Protein AF-A0A135V8J3-F1 (afdb_monomer_lite)

Radius of gyration: 23.15 Å; chains: 1; bounding box: 54×55×62 Å

Foldseek 3Di:
DDDDPPPPWWKWFWKWAADPPDQAIDTDTDIDTQDDADPQKFKWFFDFFDDDPCNVVCNGHVVVAAHALPTEGATFKTWTFTCGYDPNDDPHDGRFIWIFHQWDADPPDGAIDGGNRYQGDDPRSVCCCNPDRVYYDRMRMDMDGPLRTATFPCCQDCNDVVVNHQNDDRHRVNCLVLLQLLLLLCVQQVAAAVFAEAEPPCQDSNNVSNVVNCCLVRCVVPVDPDDDDDDDDQPQDLVVLLVVLCVVVVAAGQEYEDADELVCQSGSVVSSNLLRHAEAHEYEYQHDNPHDDDDDPCSDPPPVRGDYVDHPHDNSVRRDSVSSNVSSVRPSDHVCVVLCVVPVDQVCCVRPPQFPDWDWDDDDFQIWIWGQGVVRDIDIWGFNDDDPVNSDTDID

pLDDT: mean 72.47, std 18.84, range [30.3, 98.38]

Secondary structure (DSSP, 8-state):
-PPPGGGTTEEEEEEEEEPTTSS-EEEEEEEEEPPPP-TTEEEEEEEEEPPPTTHHHHTT-GGGS----SSB-----EEEEEEEE-TT--S--TT-EEEE--EEE-SSSS-EEETTT---SSHHHHHHHHTTT---SSBSEEEEEGGGEEEP-HHHHHS-GGGT-----TTGGGGGHHHHHHHHHHHHHTPPTT--EEEES-SSHHHHHHHHHHHHHHHHHHT-S----------S-HHHHHHHHHHHHTS-EEEEEE---GGGGG-THHHHHHTTEEEEEEEEE-S---S-----THHHH-TTS---S----EETTS--HHHHHHHHHH--S-HHHHHHHH--TT-GGGTSTTEEEEEEESSSTT-EEEEEETTS-EEEEEEEEEETTTTEEEE-

InterPro domains:
  IPR011032 GroES-like superfamily [SSF50129] (27-155)
  IPR013154 Alcohol dehydrogenase-like, N-terminal [PF08240] (39-150)
  IPR023393 START-like domain superfamily [G3DSA:3.30.530.20] (323-394)

Sequence (396 aa):
MAFSPSRQNSNRVIFLQRAEGTENLRAKLQTRPIPKATPGSVIVRVLAASVRANTSRISRNPHRGHALPLPFGPGHTAICRVSGISSDVTSLKVDQLIFIDPYIQARDGDGFYISAVMEGSTPESLKLSRGDWRDGTYADYAKLPIENCHILYEHRLLGDEKHGGLGYTIEELTHLFSMLAPFGGLSDIDSKPGGILLIAPATGRSGSAVLLAAIIVFCHSLRLSTHKSRLFSITGDIAKDAETIRNASRGLADAFWDMSPATAGSSTHFKSCLDALKIGARVSLVGGALAEVNFSYLDIISPKHNLISNLTAVRSGIMAQDKTKEVVRVIDAPISDVWAIIAAFGSEKLWFPNVIQSSLEGFGIGSIRTLTFNNGHVVHERLEIADPETHTPSPT

Organism: NCBI:txid1209931

Structure (mmCIF, N/CA/C/O backbone):
data_AF-A0A135V8J3-F1
#
_entry.id   AF-A0A135V8J3-F1
#
loop_
_atom_site.group_PDB
_atom_site.id
_atom_site.type_symbol
_atom_site.label_atom_id
_atom_site.label_alt_id
_atom_site.label_comp_id
_atom_site.label_asym_id
_atom_site.label_entity_id
_atom_site.label_seq_id
_atom_site.pdbx_PDB_ins_code
_atom_site.Cartn_x
_atom_site.Cartn_y
_atom_site.Cartn_z
_atom_site.occupancy
_atom_site.B_iso_or_equiv
_atom_site.auth_seq_id
_atom_site.auth_comp_id
_atom_site.auth_asym_id
_atom_site.auth_atom_id
_atom_site.pdbx_PDB_model_num
ATOM 1 N N . MET A 1 1 ? -25.888 -24.011 19.128 1.00 37.03 1 MET A N 1
ATOM 2 C CA . MET A 1 1 ? -25.215 -23.633 20.391 1.00 37.03 1 MET A CA 1
ATOM 3 C C . MET A 1 1 ? -25.398 -22.141 20.590 1.00 37.03 1 MET A C 1
ATOM 5 O O . MET A 1 1 ? -25.031 -21.381 19.705 1.00 37.03 1 MET A O 1
ATOM 9 N N . ALA A 1 2 ? -26.043 -21.740 21.683 1.00 30.30 2 ALA A N 1
ATOM 10 C CA . ALA A 1 2 ? -26.318 -20.341 21.992 1.00 30.30 2 ALA A CA 1
ATOM 11 C C . ALA A 1 2 ? -25.019 -19.593 22.347 1.00 30.30 2 ALA A C 1
ATOM 13 O O . ALA A 1 2 ? -24.204 -20.094 23.123 1.00 30.30 2 ALA A O 1
ATOM 14 N N . PHE A 1 3 ? -24.829 -18.405 21.768 1.00 32.84 3 PHE A N 1
ATOM 15 C CA . PHE A 1 3 ? -23.739 -17.493 22.111 1.00 32.84 3 PHE A CA 1
ATOM 16 C C . PHE A 1 3 ? -23.900 -17.019 23.564 1.00 32.84 3 PHE A C 1
ATOM 18 O O . PHE A 1 3 ? -24.920 -16.441 23.929 1.00 32.84 3 PHE A O 1
ATOM 25 N N . SER A 1 4 ? -22.887 -17.274 24.396 1.00 33.34 4 SER A N 1
ATOM 26 C CA . SER A 1 4 ? -22.831 -16.790 25.779 1.00 33.34 4 SER A CA 1
ATOM 27 C C . SER A 1 4 ? -22.649 -15.256 25.811 1.00 33.34 4 SER A C 1
ATOM 29 O O . SER A 1 4 ? -21.749 -14.761 25.124 1.00 33.34 4 SER A O 1
ATOM 31 N N . PRO A 1 5 ? -23.430 -14.483 26.597 1.00 35.66 5 PRO A N 1
ATOM 32 C CA . PRO A 1 5 ? -23.463 -13.013 26.516 1.00 35.66 5 PRO A CA 1
ATOM 33 C C . PRO A 1 5 ? -22.263 -12.281 27.147 1.00 35.66 5 PRO A C 1
ATOM 35 O O . PRO A 1 5 ? -22.227 -11.055 27.156 1.00 35.66 5 PRO A O 1
ATOM 38 N N . SER A 1 6 ? -21.264 -12.980 27.695 1.00 42.41 6 SER A N 1
ATOM 39 C CA . SER A 1 6 ? -20.231 -12.363 28.549 1.00 42.41 6 SER A CA 1
ATOM 40 C C . SER A 1 6 ? -18.960 -11.868 27.834 1.00 42.41 6 SER A C 1
ATOM 42 O O . SER A 1 6 ? -18.054 -11.365 28.496 1.00 42.41 6 SER A O 1
ATOM 44 N N . ARG A 1 7 ? -18.865 -11.959 26.496 1.00 46.69 7 ARG A N 1
ATOM 45 C CA . ARG A 1 7 ? -17.679 -11.515 25.715 1.00 46.69 7 ARG A CA 1
ATOM 46 C C . ARG A 1 7 ? -17.771 -10.109 25.098 1.00 46.69 7 ARG A C 1
ATOM 48 O O . ARG A 1 7 ? -16.835 -9.690 24.427 1.00 46.69 7 ARG A O 1
ATOM 55 N N . GLN A 1 8 ? -18.863 -9.370 25.291 1.00 56.34 8 GLN A N 1
ATOM 56 C CA . GLN A 1 8 ? -19.210 -8.247 24.401 1.00 56.34 8 GLN A CA 1
ATOM 57 C C . GLN A 1 8 ? -18.336 -6.974 24.477 1.00 56.34 8 GLN A C 1
ATOM 59 O O . GLN A 1 8 ? -18.486 -6.134 23.601 1.00 56.34 8 GLN A O 1
ATOM 64 N N . ASN A 1 9 ? -17.403 -6.824 25.431 1.00 70.44 9 ASN A N 1
ATOM 65 C CA . ASN A 1 9 ? -16.646 -5.564 25.610 1.00 70.44 9 ASN A CA 1
ATOM 66 C C . ASN A 1 9 ? -15.111 -5.688 25.629 1.00 70.44 9 ASN A C 1
ATOM 68 O O . ASN A 1 9 ? -14.422 -4.707 25.922 1.00 70.44 9 ASN A O 1
ATOM 72 N N . SER A 1 10 ? -14.551 -6.859 25.328 1.00 89.69 10 SER A N 1
ATOM 73 C CA . SER A 1 10 ? -13.099 -7.073 25.341 1.00 89.69 10 SER A CA 1
ATOM 74 C C . SER A 1 10 ? -12.518 -7.117 23.929 1.00 89.69 10 SER A C 1
ATOM 76 O O . SER A 1 10 ? -12.986 -7.884 23.095 1.00 89.69 10 SER A O 1
ATOM 78 N N . ASN A 1 11 ? -11.459 -6.350 23.696 1.00 95.12 11 ASN A N 1
ATOM 79 C CA . ASN A 1 11 ? -10.669 -6.317 22.473 1.00 95.12 11 ASN A CA 1
ATOM 80 C C . ASN A 1 11 ? -9.272 -6.878 22.759 1.00 95.12 11 ASN A C 1
ATOM 82 O O . ASN A 1 11 ? -8.529 -6.297 23.559 1.00 95.12 11 ASN A O 1
ATOM 86 N N . ARG A 1 12 ? -8.897 -7.999 22.138 1.00 97.06 12 ARG A N 1
ATOM 87 C CA . ARG A 1 12 ? -7.522 -8.500 22.226 1.00 97.06 12 ARG A CA 1
ATOM 88 C C . ARG A 1 12 ? -6.668 -7.756 21.213 1.00 97.06 12 ARG A C 1
ATOM 90 O O . ARG A 1 12 ? -7.036 -7.667 20.050 1.00 97.06 12 ARG A O 1
ATOM 97 N N . VAL A 1 13 ? -5.532 -7.232 21.654 1.00 95.62 13 VAL A N 1
ATOM 98 C CA . VAL A 1 13 ? -4.651 -6.376 20.855 1.00 95.62 13 VAL A CA 1
ATOM 99 C C . VAL A 1 13 ? -3.214 -6.831 21.054 1.00 95.62 13 VAL A C 1
ATOM 101 O O . VAL A 1 13 ? -2.781 -7.050 22.188 1.00 95.62 13 VAL A O 1
ATOM 104 N N . ILE A 1 14 ? -2.452 -6.966 19.971 1.00 94.12 14 ILE A N 1
ATOM 105 C CA . ILE A 1 14 ? -0.994 -7.024 20.078 1.00 94.12 14 ILE A CA 1
ATOM 106 C C . ILE A 1 14 ? -0.517 -5.623 20.432 1.00 94.12 14 ILE A C 1
ATOM 108 O O . ILE A 1 14 ? -0.902 -4.662 19.789 1.00 94.12 14 ILE A O 1
ATOM 112 N N . PHE A 1 15 ? 0.326 -5.485 21.443 1.00 93.00 15 PHE A N 1
ATOM 113 C CA . PHE A 1 15 ? 0.846 -4.198 21.879 1.00 93.00 15 PHE A CA 1
ATOM 114 C C . PHE A 1 15 ? 2.367 -4.212 21.818 1.00 93.00 15 PHE A C 1
ATOM 116 O O . PHE A 1 15 ? 3.008 -5.097 22.395 1.00 93.00 15 PHE A O 1
ATOM 123 N N . LEU A 1 16 ? 2.938 -3.257 21.084 1.00 90.31 16 LEU A N 1
ATOM 124 C CA . LEU A 1 16 ? 4.371 -3.113 20.876 1.00 90.31 16 LEU A CA 1
ATOM 125 C C . LEU A 1 16 ? 4.902 -1.961 21.731 1.00 90.31 16 LEU A C 1
ATOM 127 O O . LEU A 1 16 ? 4.438 -0.825 21.640 1.00 90.31 16 LEU A O 1
ATOM 131 N N 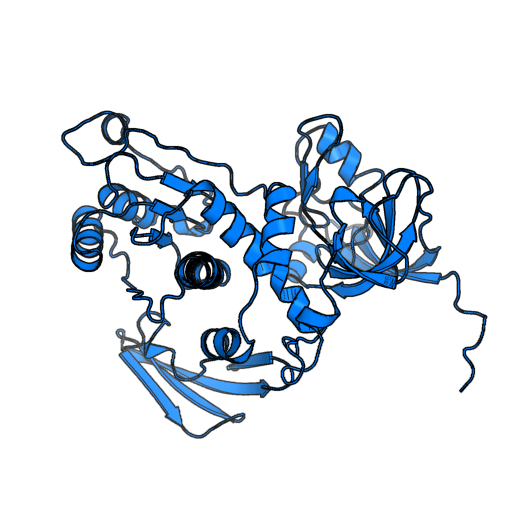. GLN A 1 17 ? 5.900 -2.261 22.556 1.00 90.19 17 GLN A N 1
ATOM 132 C CA . GLN A 1 17 ? 6.518 -1.313 23.482 1.00 90.19 17 GLN A CA 1
ATOM 133 C C . GLN A 1 17 ? 8.014 -1.602 23.636 1.00 90.19 17 GLN A C 1
ATOM 135 O O . GLN A 1 17 ? 8.474 -2.687 23.277 1.00 90.19 17 GLN A O 1
ATOM 140 N N . ARG A 1 18 ? 8.774 -0.660 24.208 1.00 87.81 18 ARG A N 1
ATOM 141 C CA . ARG A 1 18 ? 10.165 -0.923 24.608 1.00 87.81 18 ARG A CA 1
ATOM 142 C C . ARG A 1 18 ? 10.196 -1.971 25.724 1.00 87.81 18 ARG A C 1
ATOM 144 O O . ARG A 1 18 ? 9.363 -1.947 26.633 1.00 87.81 18 ARG A O 1
ATOM 151 N N . ALA A 1 19 ? 11.126 -2.913 25.630 1.00 83.81 19 ALA A N 1
ATOM 152 C CA . ALA A 1 19 ? 11.410 -3.844 26.706 1.00 83.81 19 ALA A CA 1
ATOM 153 C C . ALA A 1 19 ? 12.164 -3.109 27.820 1.00 83.81 19 ALA A C 1
ATOM 155 O O . ALA A 1 19 ? 13.099 -2.355 27.562 1.00 83.81 19 ALA A O 1
ATOM 156 N N . GLU A 1 20 ? 11.717 -3.317 29.054 1.00 81.31 20 GLU A N 1
ATOM 157 C CA . GLU A 1 20 ? 12.214 -2.628 30.242 1.00 81.31 20 GLU A CA 1
ATOM 158 C C . GLU A 1 20 ? 13.733 -2.789 30.388 1.00 81.31 20 GLU A C 1
ATOM 160 O O . GLU A 1 20 ? 14.258 -3.893 30.255 1.00 81.31 20 GLU A O 1
ATOM 165 N N . GLY A 1 21 ? 14.438 -1.671 30.587 1.00 78.31 21 GLY A N 1
ATOM 166 C CA . GLY A 1 21 ? 15.900 -1.651 30.693 1.00 78.31 21 GLY A CA 1
ATOM 167 C C . GLY A 1 21 ? 16.666 -1.931 29.392 1.00 78.31 21 GLY A C 1
ATOM 168 O O . GLY A 1 21 ? 17.872 -2.149 29.453 1.00 78.31 21 GLY A O 1
ATOM 169 N N . THR A 1 22 ? 16.013 -1.941 28.220 1.00 78.38 22 THR A N 1
ATOM 170 C CA . THR A 1 22 ? 16.676 -2.202 26.927 1.00 78.38 22 THR A CA 1
ATOM 171 C C . THR A 1 22 ? 16.176 -1.283 25.808 1.00 78.38 22 THR A C 1
ATOM 173 O O . THR A 1 22 ? 15.114 -0.666 25.902 1.00 78.38 22 THR A O 1
ATOM 176 N N . GLU A 1 23 ? 16.907 -1.240 24.693 1.00 75.06 23 GLU A N 1
ATOM 177 C CA . GLU A 1 23 ? 16.456 -0.576 23.461 1.00 75.06 23 GLU A CA 1
ATOM 178 C C . GLU A 1 23 ? 15.553 -1.462 22.586 1.00 75.06 23 GLU A C 1
ATOM 180 O O . GLU A 1 23 ? 14.940 -0.982 21.633 1.00 75.06 23 GLU A O 1
ATOM 185 N N . ASN A 1 24 ? 15.433 -2.751 22.912 1.00 79.50 24 ASN A N 1
ATOM 186 C CA . ASN A 1 24 ? 14.675 -3.711 22.116 1.00 79.50 24 ASN A CA 1
ATOM 187 C C . ASN A 1 24 ? 13.165 -3.490 22.252 1.00 79.50 24 ASN A C 1
ATOM 189 O O . ASN A 1 24 ? 12.667 -3.052 23.291 1.00 79.50 24 ASN A O 1
ATOM 193 N N . LEU A 1 25 ? 12.408 -3.849 21.212 1.00 84.00 25 LEU A N 1
ATOM 194 C CA . LEU A 1 25 ? 10.947 -3.845 21.272 1.00 84.00 25 LEU A CA 1
ATOM 195 C C . LEU A 1 25 ? 10.417 -5.222 21.683 1.00 84.00 25 LEU A C 1
ATOM 197 O O . LEU A 1 25 ? 11.003 -6.261 21.378 1.00 84.00 25 LEU A O 1
ATOM 201 N N . ARG A 1 26 ? 9.276 -5.229 22.372 1.00 85.62 26 ARG A N 1
ATOM 202 C CA . ARG A 1 26 ? 8.555 -6.435 22.784 1.00 85.62 26 ARG A CA 1
ATOM 203 C C . ARG A 1 26 ? 7.087 -6.314 22.408 1.00 85.62 26 ARG A C 1
ATOM 205 O O . ARG A 1 26 ? 6.422 -5.359 22.806 1.00 85.62 26 ARG A O 1
ATOM 212 N N . ALA A 1 27 ? 6.588 -7.316 21.689 1.00 87.94 27 ALA A N 1
ATOM 213 C CA . ALA A 1 27 ? 5.165 -7.499 21.437 1.00 87.94 27 ALA A CA 1
ATOM 214 C C . ALA A 1 27 ? 4.534 -8.327 22.568 1.00 87.94 27 ALA A C 1
ATOM 216 O O . ALA A 1 27 ? 5.101 -9.336 22.996 1.00 87.94 27 ALA A O 1
ATOM 217 N N . LYS A 1 28 ? 3.367 -7.909 23.060 1.00 91.56 28 LYS A N 1
ATOM 218 C CA . LYS A 1 28 ? 2.559 -8.657 24.035 1.00 91.56 28 LYS A CA 1
ATOM 219 C C . LYS A 1 28 ? 1.100 -8.660 23.606 1.00 91.56 28 LYS A C 1
ATOM 221 O O . LYS A 1 28 ? 0.601 -7.631 23.172 1.00 91.56 28 LYS A O 1
ATOM 226 N N . LEU A 1 29 ? 0.408 -9.778 23.791 1.00 94.94 29 LEU A N 1
ATOM 227 C CA . LEU A 1 29 ? -1.049 -9.796 23.713 1.00 94.94 29 LEU A CA 1
ATOM 228 C C . LEU A 1 29 ? -1.622 -9.113 24.963 1.00 94.94 29 LEU A C 1
ATOM 230 O O . LEU A 1 29 ? -1.236 -9.449 26.083 1.00 94.94 29 LEU A O 1
ATOM 234 N N . GLN A 1 30 ? -2.529 -8.162 24.774 1.00 95.31 30 GLN A N 1
ATOM 235 C CA . GLN A 1 30 ? -3.248 -7.470 25.839 1.00 95.31 30 GLN A CA 1
ATOM 236 C C . GLN A 1 30 ? -4.750 -7.532 25.584 1.00 95.31 30 GLN A C 1
ATOM 238 O O . GLN A 1 30 ? -5.188 -7.584 24.439 1.00 95.31 30 GLN A O 1
ATOM 243 N N . THR A 1 31 ? -5.541 -7.487 26.654 1.00 96.12 31 THR A N 1
ATOM 244 C CA . THR A 1 31 ? -6.991 -7.287 26.558 1.00 96.12 31 THR A CA 1
ATOM 245 C C . THR A 1 31 ? -7.305 -5.854 26.961 1.00 96.12 31 THR A C 1
ATOM 247 O O . THR A 1 31 ? -6.950 -5.428 28.058 1.00 96.12 31 THR A O 1
ATOM 250 N N . ARG A 1 32 ? -7.939 -5.101 26.064 1.00 93.50 32 ARG A N 1
ATOM 251 C CA . ARG A 1 32 ? -8.321 -3.695 26.245 1.00 93.50 32 ARG A CA 1
ATOM 252 C C . ARG A 1 32 ? -9.825 -3.538 25.979 1.00 93.50 32 ARG A C 1
ATOM 254 O O . ARG A 1 32 ? -10.422 -4.430 25.382 1.00 93.50 32 ARG A O 1
ATOM 261 N N . PRO A 1 33 ? -10.468 -2.440 26.401 1.00 95.25 33 PRO A N 1
ATOM 262 C CA . PRO A 1 33 ? -11.831 -2.144 25.970 1.00 95.25 33 PRO A CA 1
ATOM 263 C C . PRO A 1 33 ? -11.918 -1.993 24.444 1.00 95.25 33 PRO A C 1
ATOM 265 O O . PRO A 1 33 ? -10.970 -1.518 23.813 1.00 95.25 33 PRO A O 1
ATOM 268 N N . ILE A 1 34 ? -13.058 -2.360 23.854 1.00 95.69 34 ILE A N 1
ATOM 269 C CA . ILE A 1 34 ? -13.345 -2.031 22.450 1.00 95.69 34 ILE A CA 1
ATOM 270 C C . ILE A 1 34 ? -13.335 -0.496 22.298 1.00 95.69 34 ILE A C 1
ATOM 272 O O . ILE A 1 34 ? -13.967 0.194 23.108 1.00 95.69 34 ILE A O 1
ATOM 276 N N . PRO A 1 35 ? -12.614 0.068 21.309 1.00 94.50 35 PRO A N 1
ATOM 277 C CA . PRO A 1 35 ? -12.610 1.509 21.086 1.00 94.50 35 PRO A CA 1
ATOM 278 C C . PRO A 1 35 ? -14.013 2.030 20.756 1.00 94.50 35 PRO A C 1
ATOM 280 O O . PRO A 1 35 ? -14.837 1.314 20.193 1.00 94.50 35 PRO A O 1
ATOM 283 N N . LYS A 1 36 ? -14.286 3.297 21.076 1.00 93.44 36 LYS A N 1
ATOM 284 C CA . LYS A 1 36 ? -15.555 3.953 20.734 1.00 93.44 36 LYS A CA 1
ATOM 285 C C . LYS A 1 36 ? -15.399 4.788 19.470 1.00 93.44 36 LYS A C 1
ATOM 287 O O . LYS A 1 36 ? -14.370 5.441 19.298 1.00 93.44 36 LYS A O 1
ATOM 292 N N . ALA A 1 37 ? -16.428 4.786 18.625 1.00 94.31 37 ALA A N 1
ATOM 293 C CA . ALA A 1 37 ? -16.489 5.693 17.490 1.00 94.31 37 ALA A CA 1
ATOM 294 C C . ALA A 1 37 ? -16.607 7.139 17.995 1.00 94.31 37 ALA A C 1
ATOM 296 O O . ALA A 1 37 ? -17.476 7.465 18.803 1.00 94.31 37 ALA A O 1
ATOM 297 N N . THR A 1 38 ? -15.718 7.993 17.512 1.00 95.06 38 THR A N 1
ATOM 298 C CA . THR A 1 38 ? -15.766 9.456 17.604 1.00 95.06 38 THR A CA 1
ATOM 299 C C . THR A 1 38 ? -16.073 10.042 16.222 1.00 95.06 38 THR A C 1
ATOM 301 O O . THR A 1 38 ? -15.919 9.314 15.239 1.00 95.06 38 THR A O 1
ATOM 304 N N . PRO A 1 39 ? -16.468 11.325 16.104 1.00 96.00 39 PRO A N 1
ATOM 305 C CA . PRO A 1 39 ? -16.691 11.951 14.803 1.00 96.00 39 PRO A CA 1
ATOM 306 C C . PRO A 1 39 ? -15.547 11.705 13.810 1.00 96.00 39 PRO A C 1
ATOM 308 O O . PRO A 1 39 ? -14.366 11.763 14.167 1.00 96.00 39 PRO A O 1
ATOM 311 N N . GLY A 1 40 ? -15.908 11.373 12.574 1.00 94.12 40 GLY A N 1
ATOM 312 C CA . GLY A 1 40 ? -14.999 10.989 11.501 1.00 94.12 40 GLY A CA 1
ATOM 313 C C . GLY A 1 40 ? -14.266 9.662 11.719 1.00 94.12 40 GLY A C 1
ATOM 314 O O . GLY A 1 40 ? -13.222 9.451 11.105 1.00 94.12 40 GLY A O 1
ATOM 315 N N . SER A 1 41 ? -14.749 8.774 12.588 1.00 96.06 41 SER A N 1
ATOM 316 C CA . SER A 1 41 ? -14.141 7.456 12.797 1.00 96.06 41 SER A CA 1
ATOM 317 C C . SER A 1 41 ? -15.160 6.330 12.703 1.00 96.06 41 SER A C 1
ATOM 319 O O . SER A 1 41 ? -16.353 6.504 12.951 1.00 96.06 41 SER A O 1
ATOM 321 N N . VAL A 1 42 ? -14.657 5.140 12.406 1.00 97.19 42 VAL A N 1
ATOM 322 C CA . VAL A 1 42 ? -15.415 3.896 12.491 1.00 97.19 42 VAL A CA 1
ATOM 323 C C . VAL A 1 42 ? -14.693 2.896 13.374 1.00 97.19 42 VAL A C 1
ATOM 325 O O . VAL A 1 42 ? -13.465 2.891 13.478 1.00 97.19 42 VAL A O 1
ATOM 328 N N . ILE A 1 43 ? -15.479 2.029 14.002 1.00 97.88 43 ILE A N 1
ATOM 329 C CA . ILE A 1 43 ? -14.992 0.832 14.673 1.00 97.88 43 ILE A CA 1
ATOM 330 C C . ILE A 1 43 ? -15.188 -0.335 13.733 1.00 97.88 43 ILE A C 1
ATOM 332 O O . ILE A 1 43 ? -16.286 -0.554 13.220 1.00 97.88 43 ILE A O 1
ATOM 336 N N . VAL A 1 44 ? -14.130 -1.103 13.532 1.00 97.94 44 VAL A N 1
ATOM 337 C CA . VAL A 1 44 ? -14.126 -2.238 12.616 1.00 97.94 44 VAL A CA 1
ATOM 338 C C . VAL A 1 44 ? -13.759 -3.498 13.377 1.00 97.94 44 VAL A C 1
ATOM 340 O O . VAL A 1 44 ? -12.926 -3.448 14.278 1.00 97.94 44 VAL A O 1
ATOM 343 N N . ARG A 1 45 ? -14.370 -4.622 13.012 1.00 98.38 45 ARG A N 1
ATOM 344 C CA . ARG A 1 45 ? -13.935 -5.959 13.407 1.00 98.38 45 ARG A CA 1
ATOM 345 C C . ARG A 1 45 ? -12.972 -6.476 12.351 1.00 98.38 45 ARG A C 1
ATOM 347 O O . ARG A 1 45 ? -13.348 -6.576 11.181 1.00 98.38 45 ARG A O 1
ATOM 354 N N . VAL A 1 46 ? -11.756 -6.803 12.762 1.00 98.06 46 VAL A N 1
ATOM 355 C CA . VAL A 1 46 ? -10.720 -7.306 11.856 1.00 98.06 46 VAL A CA 1
ATOM 356 C C . VAL A 1 46 ? -11.026 -8.764 11.521 1.00 98.06 46 VAL A C 1
ATOM 358 O O . VAL A 1 46 ? -11.258 -9.572 12.419 1.00 98.06 46 VAL A O 1
ATOM 361 N N . LEU A 1 47 ? -11.081 -9.091 10.228 1.00 96.50 47 LEU A N 1
ATOM 362 C CA . LEU A 1 47 ? -11.273 -10.464 9.757 1.00 96.50 47 LEU A CA 1
ATOM 363 C C . LEU A 1 47 ? -9.935 -11.106 9.399 1.00 96.50 47 LEU A C 1
ATOM 365 O O . LEU A 1 47 ? -9.633 -12.198 9.865 1.00 96.50 47 LEU A O 1
ATOM 369 N N . ALA A 1 48 ? -9.126 -10.393 8.615 1.00 91.69 48 ALA A N 1
ATOM 370 C CA . ALA A 1 48 ? -7.789 -10.813 8.222 1.00 91.69 48 ALA A CA 1
ATOM 371 C C . ALA A 1 48 ? -6.868 -9.593 8.138 1.00 91.69 48 ALA A C 1
ATOM 373 O O . ALA A 1 48 ? -7.249 -8.551 7.604 1.00 91.69 48 ALA A O 1
ATOM 374 N N . ALA A 1 49 ? -5.647 -9.714 8.657 1.00 90.00 49 ALA A N 1
ATOM 375 C CA . ALA A 1 49 ? -4.640 -8.658 8.622 1.00 90.00 49 ALA A CA 1
ATOM 376 C C . ALA A 1 49 ? -3.357 -9.172 7.967 1.00 90.00 49 ALA A C 1
ATOM 378 O O . ALA A 1 49 ? -2.880 -10.264 8.273 1.00 90.00 49 ALA A O 1
ATOM 379 N N . SER A 1 50 ? -2.775 -8.365 7.081 1.00 78.81 50 SER A N 1
ATOM 380 C CA . SER A 1 50 ? -1.516 -8.708 6.418 1.00 78.81 50 SER A CA 1
ATOM 381 C C . SER A 1 50 ? -0.322 -8.503 7.348 1.00 78.81 50 SER A C 1
ATOM 383 O O . SER A 1 50 ? -0.159 -7.428 7.930 1.00 78.81 50 SER A O 1
ATOM 385 N N . VAL A 1 51 ? 0.578 -9.491 7.404 1.00 78.31 51 VAL A N 1
ATOM 386 C CA . VAL A 1 51 ? 1.869 -9.374 8.096 1.00 78.31 51 VAL A CA 1
ATOM 387 C C . VAL A 1 51 ? 2.978 -9.111 7.084 1.00 78.31 51 VAL A C 1
ATOM 389 O O . VAL A 1 51 ? 3.174 -9.868 6.135 1.00 78.31 51 VAL A O 1
ATOM 392 N N . ARG A 1 52 ? 3.738 -8.025 7.270 1.00 69.31 52 ARG A N 1
ATOM 393 C CA . ARG A 1 52 ? 4.859 -7.712 6.373 1.00 69.31 52 ARG A CA 1
ATOM 394 C C . ARG A 1 52 ? 6.025 -8.663 6.632 1.00 69.31 52 ARG A C 1
ATOM 396 O O . ARG A 1 52 ? 6.387 -8.921 7.778 1.00 69.31 52 ARG A O 1
ATOM 403 N N . ALA A 1 53 ? 6.699 -9.088 5.565 1.00 64.62 53 ALA A N 1
ATOM 404 C CA . ALA A 1 53 ? 7.870 -9.966 5.654 1.00 64.62 53 ALA A CA 1
ATOM 405 C C . ALA A 1 53 ? 8.991 -9.392 6.550 1.00 64.62 53 ALA A C 1
ATOM 407 O O . ALA A 1 53 ? 9.709 -10.132 7.219 1.00 64.62 53 ALA A O 1
ATOM 408 N N . ASN A 1 54 ? 9.124 -8.062 6.615 1.00 63.00 54 ASN A N 1
ATOM 409 C CA . ASN A 1 54 ? 10.113 -7.386 7.455 1.00 63.00 54 ASN A CA 1
ATOM 410 C C . ASN A 1 54 ? 9.620 -7.044 8.874 1.00 63.00 54 ASN A C 1
ATOM 412 O O . ASN A 1 54 ? 10.407 -6.498 9.650 1.00 63.00 54 ASN A O 1
ATOM 416 N N . THR A 1 55 ? 8.375 -7.377 9.249 1.00 68.31 55 THR A N 1
ATOM 417 C CA . THR A 1 55 ? 7.825 -7.085 10.585 1.00 68.31 55 THR A CA 1
ATOM 418 C C . THR A 1 55 ? 8.720 -7.653 11.685 1.00 68.31 55 THR A C 1
ATOM 420 O O . THR A 1 55 ? 9.030 -6.944 12.634 1.00 68.31 55 THR A O 1
ATOM 423 N N . SER A 1 56 ? 9.244 -8.873 11.529 1.00 67.50 56 SER A N 1
ATOM 424 C CA . SER A 1 56 ? 10.152 -9.480 12.516 1.00 67.50 56 SER A CA 1
ATOM 425 C C . SER A 1 56 ? 11.455 -8.695 12.713 1.00 67.50 56 SER A C 1
ATOM 427 O O . SER A 1 56 ? 11.957 -8.615 13.832 1.00 67.50 56 SER A O 1
ATOM 429 N N . ARG A 1 57 ? 12.001 -8.087 11.651 1.00 66.75 57 ARG A N 1
ATOM 430 C CA . ARG A 1 57 ? 13.223 -7.270 11.720 1.00 66.75 57 ARG A CA 1
ATOM 431 C C . ARG A 1 57 ? 12.957 -5.936 12.415 1.00 66.75 57 ARG A C 1
ATOM 433 O O . ARG A 1 57 ? 13.718 -5.566 13.304 1.00 66.75 57 ARG A O 1
ATOM 440 N N . ILE A 1 58 ? 11.863 -5.264 12.053 1.00 66.75 58 ILE A N 1
ATOM 441 C CA . ILE A 1 58 ? 11.467 -3.968 12.631 1.00 66.75 58 ILE A CA 1
ATOM 442 C C . ILE A 1 58 ? 11.088 -4.130 14.109 1.00 66.75 58 ILE A C 1
ATOM 444 O O . ILE A 1 58 ? 11.506 -3.344 14.952 1.00 66.75 58 ILE A O 1
ATOM 448 N N . SER A 1 59 ? 10.356 -5.192 14.453 1.00 65.44 59 SER A N 1
ATOM 449 C CA . SER A 1 59 ? 9.952 -5.475 15.834 1.00 65.44 59 SER A CA 1
ATOM 450 C C . SER A 1 59 ? 11.095 -5.949 16.735 1.00 65.44 59 SER A C 1
ATOM 452 O O . SER A 1 59 ? 10.895 -6.031 17.939 1.00 65.44 59 SER A O 1
ATOM 454 N N . ARG A 1 60 ? 12.275 -6.284 16.197 1.00 67.50 60 ARG A N 1
ATOM 455 C CA . ARG A 1 60 ? 13.448 -6.687 16.997 1.00 67.50 60 ARG A CA 1
ATOM 456 C C . ARG A 1 60 ? 14.482 -5.578 17.141 1.00 67.50 60 ARG A C 1
ATOM 458 O O . ARG A 1 60 ? 15.209 -5.580 18.124 1.00 67.50 60 ARG A O 1
ATOM 465 N N . ASN A 1 61 ? 14.559 -4.652 16.186 1.00 66.69 61 ASN A N 1
ATOM 466 C CA . ASN A 1 61 ? 15.495 -3.537 16.237 1.00 66.69 61 ASN A CA 1
ATOM 467 C C . ASN A 1 61 ? 14.820 -2.249 15.723 1.00 66.69 61 ASN A C 1
ATOM 469 O O . ASN A 1 61 ? 14.618 -2.123 14.510 1.00 66.69 61 ASN A O 1
ATOM 473 N N . PRO A 1 62 ? 14.512 -1.282 16.609 1.00 63.06 62 PRO A N 1
ATOM 474 C CA . PRO A 1 62 ? 13.830 -0.047 16.223 1.00 63.06 62 PRO A CA 1
ATOM 475 C C . PRO A 1 62 ? 14.653 0.839 15.275 1.00 63.06 62 PRO A C 1
ATOM 477 O O . PRO A 1 62 ? 14.074 1.655 14.568 1.00 63.06 62 PRO A O 1
ATOM 480 N N . HIS A 1 63 ? 15.977 0.658 15.196 1.00 67.88 63 HIS A N 1
ATOM 481 C CA . HIS A 1 63 ? 16.858 1.414 14.295 1.00 67.88 63 HIS A CA 1
ATOM 482 C C . HIS A 1 63 ? 16.912 0.848 12.870 1.00 67.88 63 HIS A C 1
ATOM 484 O O . HIS A 1 63 ? 17.522 1.449 11.991 1.00 67.88 63 HIS A O 1
ATOM 490 N N . ARG A 1 64 ? 16.304 -0.320 12.619 1.00 63.22 64 ARG A N 1
ATOM 491 C CA . ARG A 1 64 ? 16.268 -0.954 11.287 1.00 63.22 64 ARG A CA 1
ATOM 492 C C . ARG A 1 64 ? 14.985 -0.668 10.502 1.00 63.22 64 ARG A C 1
ATOM 494 O O . ARG A 1 64 ? 14.757 -1.289 9.465 1.00 63.22 64 ARG A O 1
ATOM 501 N N . GLY A 1 65 ? 14.148 0.240 10.994 1.00 69.94 65 GLY A N 1
ATOM 502 C CA . GLY A 1 65 ? 12.929 0.700 10.336 1.00 69.94 65 GLY A CA 1
ATOM 503 C C . GLY A 1 65 ? 12.736 2.205 10.509 1.00 69.94 65 GLY A C 1
ATOM 504 O O . GLY A 1 65 ? 13.600 2.894 11.045 1.00 69.94 65 GLY A O 1
ATOM 505 N N . HIS A 1 66 ? 11.594 2.714 10.055 1.00 78.62 66 HIS A N 1
ATOM 506 C CA . HIS A 1 66 ? 11.194 4.086 10.359 1.00 78.62 66 HIS A CA 1
ATOM 507 C C . HIS A 1 66 ? 10.836 4.228 11.843 1.00 78.62 66 HIS A C 1
ATOM 509 O O . HIS A 1 66 ? 10.491 3.243 12.501 1.00 78.62 66 HIS A O 1
ATOM 515 N N . ALA A 1 67 ? 10.877 5.460 12.354 1.00 86.25 67 ALA A N 1
ATOM 516 C CA . ALA A 1 67 ? 10.391 5.762 13.695 1.00 86.25 67 ALA A CA 1
ATOM 517 C C . ALA A 1 67 ? 8.917 5.340 13.848 1.00 86.25 67 ALA A C 1
ATOM 519 O O . ALA A 1 67 ? 8.130 5.451 12.906 1.00 86.25 67 ALA A O 1
ATOM 520 N N . LEU A 1 68 ? 8.555 4.837 15.029 1.00 88.75 68 LEU A N 1
ATOM 521 C CA . LEU A 1 68 ? 7.231 4.296 15.345 1.00 88.75 68 LEU A CA 1
ATOM 522 C C . LEU A 1 68 ? 6.658 4.992 16.587 1.00 88.75 68 LEU A C 1
ATOM 524 O O . LEU A 1 68 ? 7.433 5.298 17.499 1.00 88.75 68 LEU A O 1
ATOM 528 N N . PRO A 1 69 ? 5.323 5.143 16.690 1.00 91.94 69 PRO A N 1
ATOM 529 C CA . PRO A 1 69 ? 4.680 5.886 17.773 1.00 91.94 69 PRO A CA 1
ATOM 530 C C . PRO A 1 69 ? 4.553 5.034 19.050 1.00 91.94 69 PRO A C 1
ATOM 532 O O . PRO A 1 69 ? 3.462 4.768 19.549 1.00 91.94 69 PRO A O 1
ATOM 535 N N . LEU A 1 70 ? 5.679 4.543 19.570 1.00 90.81 70 LEU A N 1
ATOM 536 C CA . LEU A 1 70 ? 5.711 3.632 20.714 1.00 90.81 70 LEU A CA 1
ATOM 537 C C . LEU A 1 70 ? 5.207 4.307 22.010 1.00 90.81 70 LEU A C 1
ATOM 539 O O . LEU A 1 70 ? 5.579 5.447 22.288 1.00 90.81 70 LEU A O 1
ATOM 543 N N . PRO A 1 71 ? 4.467 3.583 22.871 1.00 92.25 71 PRO A N 1
ATOM 544 C CA . PRO A 1 71 ? 3.907 2.255 22.642 1.00 92.25 71 PRO A CA 1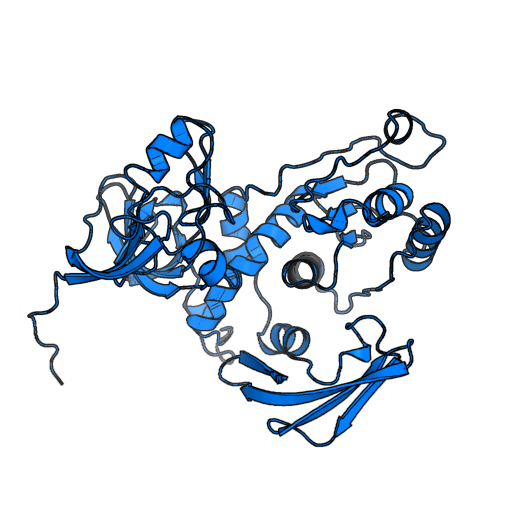
ATOM 545 C C . PRO A 1 71 ? 2.576 2.326 21.872 1.00 92.25 71 PRO A C 1
ATOM 547 O O . PRO A 1 71 ? 1.810 3.280 22.038 1.00 92.25 71 PRO A O 1
ATOM 550 N N . PHE A 1 72 ? 2.291 1.302 21.066 1.00 93.69 72 PHE A N 1
ATOM 551 C CA . PHE A 1 72 ? 1.091 1.254 20.223 1.00 93.69 72 PHE A CA 1
ATOM 552 C C . PHE A 1 72 ? 0.683 -0.173 19.838 1.00 93.69 72 PHE A C 1
ATOM 554 O O . PHE A 1 72 ? 1.483 -1.111 19.920 1.00 93.69 72 PHE A O 1
ATOM 561 N N . GLY A 1 73 ? -0.561 -0.337 19.392 1.00 93.38 73 GLY A N 1
ATOM 562 C CA . GL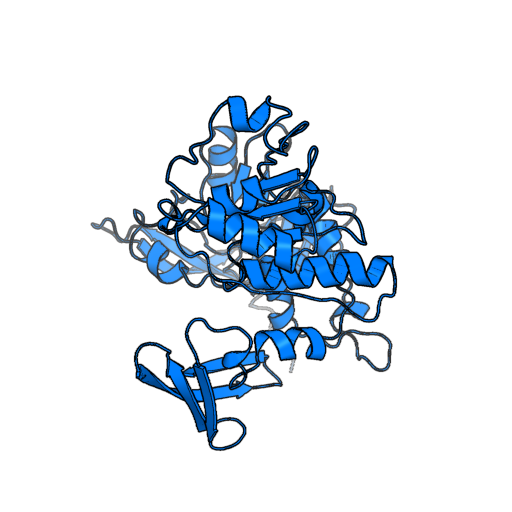Y A 1 73 ? -1.026 -1.534 18.701 1.00 93.38 73 GLY A CA 1
ATOM 563 C C . GLY A 1 73 ? -0.523 -1.551 17.255 1.00 93.38 73 GLY A C 1
ATOM 564 O O . GLY A 1 73 ? -0.896 -0.662 16.497 1.00 93.38 73 GLY A O 1
ATOM 565 N N . PRO A 1 74 ? 0.319 -2.510 16.828 1.00 91.69 74 PRO A N 1
ATOM 566 C CA . PRO A 1 74 ? 0.741 -2.606 15.442 1.00 91.69 74 PRO A CA 1
ATOM 567 C C . PRO A 1 74 ? -0.393 -3.121 14.548 1.00 91.69 74 PRO A C 1
ATOM 569 O O . PRO A 1 74 ? -1.485 -3.446 15.004 1.00 91.69 74 PRO A O 1
ATOM 572 N N . GLY A 1 75 ? -0.111 -3.204 13.253 1.00 88.62 75 GLY A N 1
ATOM 573 C CA . GLY A 1 75 ? -1.053 -3.639 12.229 1.00 88.62 75 GLY A CA 1
ATOM 574 C C . GLY A 1 75 ? -1.361 -2.521 11.251 1.00 88.62 75 GLY A C 1
ATOM 575 O O . GLY A 1 75 ? -1.542 -1.371 11.629 1.00 88.62 75 GLY A O 1
ATOM 576 N N . HIS A 1 76 ? -1.349 -2.875 9.980 1.00 85.69 76 HIS A N 1
ATOM 577 C CA . HIS A 1 76 ? -1.375 -1.948 8.863 1.00 85.69 76 HIS A CA 1
ATOM 578 C C . HIS A 1 76 ? -2.722 -2.121 8.148 1.00 85.69 76 HIS A C 1
ATOM 580 O O . HIS A 1 76 ? -3.775 -1.897 8.737 1.00 85.69 76 HIS A O 1
ATOM 586 N N . THR A 1 77 ? -2.701 -2.611 6.919 1.00 87.38 77 THR A N 1
ATOM 587 C CA . THR A 1 77 ? -3.888 -2.991 6.155 1.00 87.38 77 THR A CA 1
ATOM 588 C C . THR A 1 77 ? -4.569 -4.264 6.677 1.00 87.38 77 THR A C 1
ATOM 590 O O . THR A 1 77 ? -3.913 -5.176 7.198 1.00 87.38 77 THR A O 1
ATOM 593 N N . ALA A 1 78 ? -5.887 -4.324 6.507 1.00 93.25 78 ALA A N 1
ATOM 594 C CA . ALA A 1 78 ? -6.726 -5.448 6.890 1.00 93.25 78 ALA A CA 1
ATOM 595 C C . ALA A 1 78 ? -8.026 -5.488 6.073 1.00 93.25 78 ALA A C 1
ATOM 597 O O . ALA A 1 78 ? -8.477 -4.466 5.551 1.00 93.25 78 ALA A O 1
ATOM 598 N N . ILE A 1 79 ? -8.632 -6.672 6.017 1.00 94.31 79 ILE A N 1
ATOM 599 C CA . ILE A 1 79 ? -10.016 -6.885 5.601 1.00 94.31 79 ILE A CA 1
ATOM 600 C C . ILE A 1 79 ? -10.867 -6.941 6.859 1.00 94.31 79 ILE A C 1
ATOM 602 O O . ILE A 1 79 ? -10.580 -7.703 7.788 1.00 94.31 79 ILE A O 1
ATOM 606 N N . CYS A 1 80 ? -11.903 -6.113 6.900 1.00 97.69 80 CYS A N 1
ATOM 607 C CA . CYS A 1 80 ? -12.686 -5.880 8.102 1.00 97.69 80 CYS A CA 1
ATOM 608 C C . CYS A 1 80 ? -14.185 -5.852 7.801 1.00 97.69 80 CYS A C 1
ATOM 610 O O . CYS A 1 80 ? -14.604 -5.639 6.664 1.00 97.69 80 CYS A O 1
ATOM 612 N N . ARG A 1 81 ? -15.000 -5.983 8.852 1.00 98.12 81 ARG A N 1
ATOM 613 C CA . ARG A 1 81 ? -16.398 -5.527 8.833 1.00 98.12 81 ARG A CA 1
ATOM 614 C C . ARG A 1 81 ? -16.574 -4.310 9.714 1.00 98.12 81 ARG A C 1
ATOM 616 O O . ARG A 1 81 ? -16.013 -4.252 10.807 1.00 98.12 81 ARG A O 1
ATOM 623 N N . VAL A 1 82 ? -17.392 -3.364 9.276 1.00 98.00 82 VAL A N 1
ATOM 624 C CA . VAL A 1 82 ? -17.807 -2.242 10.124 1.00 98.00 82 VAL A CA 1
ATOM 625 C C . VAL A 1 82 ? -18.592 -2.789 11.319 1.00 98.00 82 VAL A C 1
ATOM 627 O O . VAL A 1 82 ? -19.569 -3.508 11.151 1.00 98.00 82 VAL A O 1
ATOM 630 N N . SER A 1 83 ? -18.169 -2.449 12.531 1.00 97.50 83 SER A N 1
ATOM 631 C CA . SER A 1 83 ? -18.826 -2.857 13.778 1.00 97.50 83 SER A CA 1
ATOM 632 C C . SER A 1 83 ? -19.564 -1.708 14.461 1.00 97.50 83 SER A C 1
ATOM 634 O O . SER A 1 83 ? -20.505 -1.957 15.208 1.00 97.50 83 SER A O 1
ATOM 636 N N . GLY A 1 84 ? -19.132 -0.466 14.252 1.00 95.88 84 GLY A N 1
ATOM 637 C CA . GLY A 1 84 ? -19.747 0.717 14.842 1.00 95.88 84 GLY A CA 1
ATOM 638 C C . GLY A 1 84 ? -19.347 1.976 14.087 1.00 95.88 84 GLY A C 1
ATOM 639 O O . GLY A 1 84 ? -18.249 2.053 13.539 1.00 95.88 84 GLY A O 1
ATOM 640 N N . ILE A 1 85 ? -20.240 2.958 14.055 1.00 96.38 85 ILE A N 1
ATOM 641 C CA . ILE A 1 85 ? -20.069 4.212 13.315 1.00 96.38 85 ILE A CA 1
ATOM 642 C C . ILE A 1 85 ? -20.436 5.397 14.208 1.00 96.38 85 ILE A C 1
ATOM 644 O O . ILE A 1 85 ? -21.262 5.258 15.113 1.00 96.38 85 ILE A O 1
ATOM 648 N N . SER A 1 86 ? -19.817 6.552 13.977 1.00 94.31 86 SER A N 1
ATOM 649 C CA . SER A 1 86 ? -20.251 7.816 14.574 1.00 94.31 86 SER A CA 1
ATOM 650 C C . SER A 1 86 ? -21.441 8.405 13.806 1.00 94.31 86 SER A C 1
ATOM 652 O O . SER A 1 86 ? -21.738 8.001 12.682 1.00 94.31 86 SER A O 1
ATOM 654 N N . SER A 1 87 ? -22.157 9.348 14.421 1.00 93.94 87 SER A N 1
ATOM 655 C CA . SER A 1 87 ? -23.390 9.929 13.864 1.00 93.94 87 SER A CA 1
ATOM 656 C C . SER A 1 87 ? -23.195 10.738 12.577 1.00 93.94 87 SER A C 1
ATOM 658 O O . SER A 1 87 ? -24.161 10.983 11.864 1.00 93.94 87 SER A O 1
ATOM 660 N N . ASP A 1 88 ? -21.968 11.156 12.278 1.00 95.19 88 ASP A N 1
ATOM 661 C CA . ASP A 1 88 ? -21.585 11.893 11.073 1.00 95.19 88 ASP A CA 1
ATOM 662 C C . ASP A 1 88 ? -21.194 10.980 9.894 1.00 95.19 88 ASP A C 1
ATOM 664 O O . ASP A 1 88 ? -20.921 11.468 8.797 1.00 95.19 88 ASP A O 1
ATOM 668 N N . VAL A 1 89 ? -21.191 9.655 10.082 1.00 94.31 89 VAL A N 1
ATOM 669 C CA . VAL A 1 89 ? -20.901 8.688 9.014 1.00 94.31 89 VAL A CA 1
ATOM 670 C C . VAL A 1 89 ? -22.137 8.467 8.148 1.00 94.31 89 VAL A C 1
ATOM 672 O O . VAL A 1 89 ? -23.163 7.983 8.617 1.00 94.31 89 VAL A O 1
ATOM 675 N N . THR A 1 90 ? -22.019 8.775 6.857 1.00 93.44 90 THR A N 1
ATOM 676 C CA . THR A 1 90 ? -23.141 8.710 5.902 1.00 93.44 90 THR A CA 1
ATOM 677 C C . THR A 1 90 ? -23.011 7.600 4.859 1.00 93.44 90 THR A C 1
ATOM 679 O O . THR A 1 90 ? -24.018 7.148 4.317 1.00 93.44 90 THR A O 1
ATOM 682 N N . SER A 1 91 ? -21.789 7.151 4.558 1.00 89.94 91 SER A N 1
ATOM 683 C CA . SER A 1 91 ? -21.509 6.216 3.458 1.00 89.94 91 SER A CA 1
ATOM 684 C C . SER A 1 91 ? -21.364 4.754 3.890 1.00 89.94 91 SER A C 1
ATOM 686 O O . SER A 1 91 ? -21.676 3.857 3.105 1.00 89.94 91 SER A O 1
ATOM 688 N N . LEU A 1 92 ? -20.894 4.505 5.115 1.00 94.44 92 LEU A N 1
ATOM 689 C CA . LEU A 1 92 ? -20.631 3.168 5.651 1.00 94.44 92 LEU A CA 1
ATOM 690 C C . LEU A 1 92 ? -21.796 2.673 6.506 1.00 94.44 92 LEU A C 1
ATOM 692 O O . LEU A 1 92 ? -22.413 3.436 7.247 1.00 94.44 92 LEU A O 1
ATOM 696 N N . LYS A 1 93 ? -22.056 1.368 6.442 1.00 94.56 93 LYS A N 1
ATOM 697 C CA . LYS A 1 93 ? -23.073 0.681 7.244 1.00 94.56 93 LYS A CA 1
ATOM 698 C C . LYS A 1 93 ? -22.423 -0.380 8.116 1.00 94.56 93 LYS A C 1
ATOM 700 O O . LYS A 1 93 ? -21.416 -0.965 7.730 1.00 94.56 93 LYS A O 1
ATOM 705 N N . VAL A 1 94 ? -23.019 -0.651 9.276 1.00 96.62 94 VAL A N 1
ATOM 706 C CA . VAL A 1 94 ? -22.639 -1.802 10.110 1.00 96.62 94 VAL A CA 1
ATOM 707 C C . VAL A 1 94 ? -22.723 -3.090 9.279 1.00 96.62 94 VAL A C 1
ATOM 709 O O . VAL A 1 94 ? -23.547 -3.196 8.373 1.00 96.62 94 VAL A O 1
ATOM 712 N N . ASP A 1 95 ? -21.816 -4.023 9.560 1.00 96.75 95 ASP A N 1
ATOM 713 C CA . ASP A 1 95 ? -21.585 -5.299 8.872 1.00 96.75 95 ASP A CA 1
ATOM 714 C C . ASP A 1 95 ? -21.046 -5.221 7.440 1.00 96.75 95 ASP A C 1
ATOM 716 O O . ASP A 1 95 ? -20.717 -6.253 6.850 1.00 96.75 95 ASP A O 1
ATOM 720 N N . GLN A 1 96 ? -20.847 -4.022 6.896 1.00 95.81 96 GLN A N 1
ATOM 721 C CA . GLN A 1 96 ? -20.282 -3.853 5.563 1.00 95.81 96 GLN A CA 1
ATOM 722 C C . GLN A 1 96 ? -18.820 -4.310 5.505 1.00 95.81 96 GLN A C 1
ATOM 724 O O . GLN A 1 96 ? -18.013 -3.946 6.367 1.00 95.81 96 GLN A O 1
ATOM 729 N N . LEU A 1 97 ? -18.487 -5.100 4.479 1.00 94.94 97 LEU A N 1
ATOM 730 C CA . LEU A 1 97 ? -17.125 -5.547 4.202 1.00 94.94 97 LEU A CA 1
ATOM 731 C C . LEU A 1 97 ? -16.288 -4.390 3.644 1.00 94.94 97 LEU A C 1
ATOM 733 O O . LEU A 1 97 ? -16.698 -3.711 2.698 1.00 94.94 97 LEU A O 1
ATOM 737 N N . ILE A 1 98 ? -15.112 -4.174 4.229 1.00 93.31 98 ILE A N 1
ATOM 738 C CA . ILE A 1 98 ? -14.212 -3.083 3.860 1.00 93.31 98 ILE A CA 1
ATOM 739 C C . ILE A 1 98 ? -12.748 -3.531 3.820 1.00 93.31 98 ILE A C 1
ATOM 741 O O . ILE A 1 98 ? -12.333 -4.443 4.538 1.00 93.31 98 ILE A O 1
ATOM 745 N N . PHE A 1 99 ? -11.964 -2.830 3.010 1.00 89.62 99 PHE A N 1
ATOM 746 C CA . PHE A 1 99 ? -10.509 -2.840 3.001 1.00 89.62 99 PHE A CA 1
ATOM 747 C C . PHE A 1 99 ? -9.989 -1.593 3.716 1.00 89.62 99 PHE A C 1
ATOM 749 O O . PHE A 1 99 ? -10.477 -0.484 3.480 1.00 89.62 99 PHE A O 1
ATOM 756 N N . ILE A 1 100 ? -8.994 -1.778 4.581 1.00 91.88 100 ILE A N 1
ATOM 757 C CA . ILE A 1 100 ? -8.347 -0.679 5.294 1.00 91.88 100 ILE A CA 1
ATOM 758 C C . ILE A 1 100 ? -7.116 -0.208 4.529 1.00 91.88 100 ILE A C 1
ATOM 760 O O . ILE A 1 100 ? -6.115 -0.930 4.424 1.00 91.88 100 ILE A O 1
ATOM 764 N N . ASP A 1 101 ? -7.196 1.034 4.061 1.00 87.06 101 ASP A N 1
ATOM 765 C CA . ASP A 1 101 ? -6.068 1.783 3.533 1.00 87.06 101 ASP A CA 1
ATOM 766 C C . ASP A 1 101 ? -5.188 2.263 4.703 1.00 87.06 101 ASP A C 1
ATOM 768 O O . ASP A 1 101 ? -5.673 2.934 5.614 1.00 87.06 101 ASP A O 1
ATOM 772 N N . PRO A 1 102 ? -3.897 1.919 4.730 1.00 86.62 102 PRO A N 1
ATOM 773 C CA . PRO A 1 102 ? -3.002 2.314 5.809 1.00 86.62 102 PRO A CA 1
ATOM 774 C C . PRO A 1 102 ? -2.406 3.728 5.685 1.00 86.62 102 PRO A C 1
ATOM 776 O O . PRO A 1 102 ? -1.700 4.159 6.603 1.00 86.62 102 PRO A O 1
ATOM 779 N N . TYR A 1 103 ? -2.622 4.416 4.562 1.00 86.56 103 TYR A N 1
ATOM 780 C CA . TYR A 1 103 ? -2.089 5.741 4.255 1.00 86.56 103 TYR A CA 1
ATOM 781 C C . TYR A 1 103 ? -2.967 6.819 4.907 1.00 86.56 103 TYR A C 1
ATOM 783 O O . TYR A 1 103 ? -4.022 7.174 4.387 1.00 86.56 103 TYR A O 1
ATOM 791 N N . ILE A 1 104 ? -2.560 7.337 6.069 1.00 90.94 104 ILE A N 1
ATOM 792 C CA . ILE A 1 104 ? -3.365 8.295 6.843 1.00 90.94 104 ILE A CA 1
ATOM 793 C C . ILE A 1 104 ? -2.845 9.710 6.604 1.00 90.94 104 ILE A C 1
ATOM 795 O O . ILE A 1 104 ? -1.666 9.996 6.828 1.00 90.94 104 ILE A O 1
ATOM 799 N N . GLN A 1 105 ? -3.749 10.591 6.179 1.00 89.25 105 GLN A N 1
ATOM 800 C CA . GLN A 1 105 ? -3.476 11.993 5.877 1.00 89.25 105 GLN A CA 1
ATOM 801 C C . GLN A 1 105 ? -4.268 12.920 6.811 1.00 89.25 105 GLN A C 1
ATOM 803 O O . GLN A 1 105 ? -5.373 12.596 7.246 1.00 89.25 105 GLN A O 1
ATOM 808 N N . ALA A 1 106 ? -3.693 14.077 7.130 1.00 90.75 106 ALA A N 1
ATOM 809 C CA . ALA A 1 106 ? -4.376 15.157 7.821 1.00 90.75 106 ALA A CA 1
ATOM 810 C C . ALA A 1 106 ? -5.531 15.693 6.968 1.00 90.75 106 ALA A C 1
ATOM 812 O O . ALA A 1 106 ? -5.403 15.879 5.762 1.00 90.75 106 ALA A O 1
ATOM 813 N N . ARG A 1 107 ? -6.671 15.963 7.606 1.00 91.19 107 ARG A N 1
ATOM 814 C CA . ARG A 1 107 ? -7.848 16.527 6.923 1.00 91.19 107 ARG A CA 1
ATOM 815 C C . ARG A 1 107 ? -7.708 18.024 6.651 1.00 91.19 107 ARG A C 1
ATOM 817 O O . ARG A 1 107 ? -8.417 18.561 5.810 1.00 91.19 107 ARG A O 1
ATOM 824 N N . ASP A 1 108 ? -6.833 18.685 7.398 1.00 91.06 108 ASP A N 1
ATOM 825 C CA . ASP A 1 108 ? -6.629 20.131 7.450 1.00 91.06 108 ASP A CA 1
ATOM 826 C C . ASP A 1 108 ? -5.200 20.545 7.051 1.00 91.06 108 ASP A C 1
ATOM 828 O O . ASP A 1 108 ? -4.793 21.677 7.305 1.00 91.06 108 ASP A O 1
ATOM 832 N N . GLY A 1 109 ? -4.435 19.651 6.414 1.00 84.88 109 GLY A N 1
ATOM 833 C CA . GLY A 1 109 ? -3.082 19.947 5.944 1.00 84.88 109 GLY A CA 1
ATOM 834 C C . GLY A 1 109 ? -2.413 18.786 5.208 1.00 84.88 109 GLY A C 1
ATOM 835 O O . GLY A 1 109 ? -3.041 17.782 4.880 1.00 84.88 109 GLY A O 1
ATOM 836 N N . ASP A 1 110 ? -1.104 18.908 4.991 1.00 81.00 110 ASP A N 1
ATOM 837 C CA . ASP A 1 110 ? -0.315 17.955 4.190 1.00 81.00 110 ASP A CA 1
ATOM 838 C C . ASP A 1 110 ? 0.365 16.853 5.025 1.00 81.00 110 ASP A C 1
ATOM 840 O O . ASP A 1 110 ? 1.151 16.050 4.514 1.00 81.00 110 ASP A O 1
ATOM 844 N N . GLY A 1 111 ? 0.087 16.807 6.332 1.00 85.38 111 GLY A N 1
ATOM 845 C CA . GLY A 1 111 ? 0.635 15.800 7.235 1.00 85.38 111 GLY A CA 1
ATOM 846 C C . GLY A 1 111 ? 0.210 14.391 6.836 1.00 85.38 111 GLY A C 1
ATOM 847 O O . GLY A 1 111 ? -0.974 14.123 6.669 1.00 85.38 111 GLY A O 1
ATOM 848 N N . PHE A 1 112 ? 1.162 13.468 6.728 1.00 86.94 112 PHE A N 1
ATOM 849 C CA . PHE A 1 112 ? 0.896 12.100 6.288 1.00 86.94 112 PHE A CA 1
ATOM 850 C C . PHE A 1 112 ? 1.814 11.079 6.978 1.00 86.94 112 PHE A C 1
ATOM 852 O O . PHE A 1 112 ? 2.980 11.366 7.264 1.00 86.94 112 PHE A O 1
ATOM 859 N N . TYR A 1 113 ? 1.302 9.872 7.226 1.00 87.81 113 TYR A N 1
ATOM 860 C CA . TYR A 1 113 ? 2.091 8.718 7.657 1.00 87.81 113 TYR A CA 1
ATOM 861 C C . TYR A 1 113 ? 1.437 7.392 7.241 1.00 87.81 113 TYR A C 1
ATOM 863 O O . TYR A 1 113 ? 0.291 7.343 6.797 1.00 87.81 113 TYR A O 1
ATOM 871 N N . ILE A 1 114 ? 2.174 6.293 7.417 1.00 86.69 114 ILE A N 1
ATOM 872 C CA . ILE A 1 114 ? 1.696 4.940 7.120 1.00 86.69 114 ILE A CA 1
ATOM 873 C C . ILE A 1 114 ? 1.515 4.178 8.436 1.00 86.69 114 ILE A C 1
ATOM 875 O O . ILE A 1 114 ? 2.496 3.913 9.144 1.00 86.69 114 ILE A O 1
ATOM 879 N N . SER A 1 115 ? 0.271 3.805 8.752 1.00 89.44 115 SER A N 1
ATOM 880 C CA . SER A 1 115 ? -0.105 3.172 10.025 1.00 89.44 115 SER A CA 1
ATOM 881 C C . SER A 1 115 ? 0.751 1.942 10.353 1.00 89.44 115 SER A C 1
ATOM 883 O O . SER A 1 115 ? 0.954 1.067 9.523 1.00 89.44 115 SER A O 1
ATOM 885 N N . ALA A 1 116 ? 1.315 1.860 11.558 1.00 80.19 116 ALA A N 1
ATOM 886 C CA . ALA A 1 116 ? 2.226 0.782 11.974 1.00 80.19 116 ALA A CA 1
ATOM 887 C C . ALA A 1 116 ? 3.483 0.543 11.104 1.00 80.19 116 ALA A C 1
ATOM 889 O O . ALA A 1 116 ? 4.172 -0.474 11.267 1.00 80.19 116 ALA A O 1
ATOM 890 N N . VAL A 1 117 ? 3.817 1.469 10.202 1.00 79.94 117 VAL A N 1
ATOM 891 C CA . VAL A 1 117 ? 5.047 1.434 9.396 1.00 79.94 117 VAL A CA 1
ATOM 892 C C . VAL A 1 117 ? 5.979 2.579 9.758 1.00 79.94 117 VAL A C 1
ATOM 894 O O . VAL A 1 117 ? 7.173 2.330 9.914 1.00 79.94 117 VAL A O 1
ATOM 897 N N . MET A 1 118 ? 5.449 3.797 9.883 1.00 86.06 118 MET A N 1
ATOM 898 C CA . MET A 1 118 ? 6.196 4.996 10.265 1.00 86.06 118 MET A CA 1
ATOM 899 C C . MET A 1 118 ? 5.286 5.977 11.007 1.00 86.06 118 MET A C 1
ATOM 901 O O . MET A 1 118 ? 4.106 6.039 10.702 1.00 86.06 118 MET A O 1
ATOM 905 N N . GLU A 1 119 ? 5.813 6.780 11.928 1.00 90.25 119 GLU A N 1
ATOM 906 C CA . GLU A 1 119 ? 5.043 7.835 12.617 1.00 90.25 119 GLU A CA 1
ATOM 907 C C . GLU A 1 119 ? 4.953 9.164 11.839 1.00 90.25 119 GLU A C 1
ATOM 909 O O . GLU A 1 119 ? 4.294 10.106 12.281 1.00 90.25 119 GLU A O 1
ATOM 914 N N . GLY A 1 120 ? 5.594 9.232 10.670 1.00 88.19 120 GLY A N 1
ATOM 915 C CA . GLY A 1 120 ? 5.724 10.445 9.862 1.00 88.19 120 GLY A CA 1
ATOM 916 C C . GLY A 1 120 ? 6.879 11.346 10.317 1.00 88.19 120 GLY A C 1
ATOM 917 O O . GLY A 1 120 ? 7.631 11.006 11.229 1.00 88.19 120 GLY A O 1
ATOM 918 N N . SER A 1 121 ? 7.054 12.482 9.641 1.00 86.75 121 SER A N 1
ATOM 919 C CA . SER A 1 121 ? 8.195 13.399 9.837 1.00 86.75 121 SER A CA 1
ATOM 920 C C . SER A 1 121 ? 7.803 14.872 9.999 1.00 86.75 121 SER A C 1
ATOM 922 O O . SER A 1 121 ? 8.673 15.729 10.105 1.00 86.75 121 SER A O 1
ATOM 924 N N . THR A 1 122 ? 6.505 15.171 9.994 1.00 89.19 122 THR A N 1
ATOM 925 C CA . THR A 1 122 ? 5.944 16.524 10.141 1.00 89.19 122 THR A CA 1
ATOM 926 C C . THR A 1 122 ? 5.223 16.656 11.486 1.00 89.19 122 THR A C 1
ATOM 928 O O . THR A 1 122 ? 4.745 15.641 12.007 1.00 89.19 122 THR A O 1
ATOM 931 N N . PRO A 1 123 ? 5.115 17.862 12.073 1.00 94.19 123 PRO A N 1
ATOM 932 C CA . PRO A 1 123 ? 4.330 18.072 13.291 1.00 94.19 123 PRO A CA 1
ATOM 933 C C . PRO A 1 123 ? 2.900 17.514 13.196 1.00 94.19 123 PRO A C 1
ATOM 935 O O . PRO A 1 123 ? 2.420 16.875 14.133 1.00 94.19 123 PRO A O 1
ATOM 938 N N . GLU A 1 124 ? 2.252 17.676 12.045 1.00 93.25 124 GLU A N 1
ATOM 939 C CA . GLU A 1 124 ? 0.901 17.208 11.744 1.00 93.25 124 GLU A CA 1
ATOM 940 C C . GLU A 1 124 ? 0.844 15.676 11.719 1.00 93.25 124 GLU A C 1
ATOM 942 O O . GLU A 1 124 ? 0.043 15.072 12.434 1.00 93.25 124 GLU A O 1
ATOM 947 N N . SER A 1 125 ? 1.744 15.021 10.972 1.00 92.12 125 SER A N 1
ATOM 948 C CA . SER A 1 125 ? 1.795 13.553 10.920 1.00 92.12 125 SER A CA 1
ATOM 949 C C . SER A 1 125 ? 2.099 12.932 12.284 1.00 92.12 125 SER A C 1
ATOM 951 O O . SER A 1 125 ? 1.497 11.924 12.645 1.00 92.12 125 SER A O 1
ATOM 953 N N . LEU A 1 126 ? 2.992 13.555 13.066 1.00 95.00 126 LEU A N 1
ATOM 954 C CA . LEU A 1 126 ? 3.335 13.104 14.417 1.00 95.00 126 LEU A CA 1
ATOM 955 C C . LEU A 1 126 ? 2.156 13.272 15.382 1.00 95.00 126 LEU A C 1
ATOM 957 O O . LEU A 1 126 ? 1.930 12.411 16.231 1.00 95.00 126 LEU A O 1
ATOM 961 N N . LYS A 1 127 ? 1.383 14.358 15.252 1.00 95.62 127 LYS A N 1
ATOM 962 C CA . LYS A 1 127 ? 0.161 14.577 16.035 1.00 95.62 127 LYS A CA 1
ATOM 963 C C . LYS A 1 127 ? -0.879 13.490 15.757 1.00 95.62 127 LYS A C 1
ATOM 965 O O . LYS A 1 127 ? -1.471 12.975 16.703 1.00 95.62 127 LYS A O 1
ATOM 970 N N . LEU A 1 128 ? -1.074 13.111 14.494 1.00 95.12 128 LEU A N 1
ATOM 971 C CA . LEU A 1 128 ? -2.010 12.050 14.105 1.00 95.12 128 LEU A CA 1
ATOM 972 C C . LEU A 1 128 ? -1.550 10.670 14.590 1.00 95.12 128 LEU A C 1
ATOM 974 O O . LEU A 1 128 ? -2.297 9.977 15.283 1.00 95.12 128 LEU A O 1
ATOM 978 N N . SER A 1 129 ? -0.307 10.297 14.275 1.00 95.44 129 SER A N 1
ATOM 979 C CA . SER A 1 129 ? 0.247 8.970 14.559 1.00 95.44 129 SER A CA 1
ATOM 980 C C . SER A 1 129 ? 0.491 8.717 16.045 1.00 95.44 129 SER A C 1
ATOM 982 O O . SER A 1 129 ? 0.482 7.572 16.482 1.00 95.44 129 SER A O 1
ATOM 984 N N . ARG A 1 130 ? 0.687 9.763 16.855 1.00 95.62 130 ARG A N 1
ATOM 985 C CA . ARG A 1 130 ? 0.800 9.648 18.318 1.00 95.62 130 ARG A CA 1
ATOM 986 C C . ARG A 1 130 ? -0.518 9.952 19.029 1.00 95.62 130 ARG A C 1
ATOM 988 O O . ARG A 1 130 ? -0.612 9.691 20.227 1.00 95.62 130 ARG A O 1
ATOM 995 N N . GLY A 1 131 ? -1.517 10.482 18.331 1.00 94.81 131 GLY A N 1
ATOM 996 C CA . GLY A 1 131 ? -2.820 10.860 18.872 1.00 94.81 131 GLY A CA 1
ATOM 997 C C . GLY A 1 131 ? -3.915 9.860 18.510 1.00 94.81 131 GLY A C 1
ATOM 998 O O . GLY A 1 131 ? -3.836 8.680 18.855 1.00 94.81 131 GLY A O 1
ATOM 999 N N . ASP A 1 132 ? -4.951 10.354 17.830 1.00 92.81 132 ASP A N 1
ATOM 1000 C CA . ASP A 1 132 ? -6.199 9.626 17.573 1.00 92.81 132 ASP A CA 1
ATOM 1001 C C . ASP A 1 132 ? -6.057 8.371 16.713 1.00 92.81 132 ASP A C 1
ATOM 1003 O O . ASP A 1 132 ? -6.884 7.462 16.833 1.00 92.81 132 ASP A O 1
ATOM 1007 N N . TRP A 1 133 ? -5.012 8.311 15.888 1.00 95.31 133 TRP A N 1
ATOM 1008 C CA . TRP A 1 133 ? -4.797 7.267 14.887 1.00 95.31 133 TRP A CA 1
ATOM 1009 C C . TRP A 1 133 ? -3.547 6.424 15.181 1.00 95.31 133 TRP A C 1
ATOM 1011 O O . TRP A 1 133 ? -2.923 5.848 14.288 1.00 95.31 133 TRP A O 1
ATOM 1021 N N . ARG A 1 134 ? -3.163 6.358 16.460 1.00 95.19 134 ARG A N 1
ATOM 1022 C CA . ARG A 1 134 ? -1.965 5.647 16.915 1.00 95.19 134 ARG A CA 1
ATOM 1023 C C . ARG A 1 134 ? -2.022 4.134 16.715 1.00 95.19 134 ARG A C 1
ATOM 1025 O O . ARG A 1 134 ? -1.028 3.535 16.307 1.00 95.19 134 ARG A O 1
ATOM 1032 N N . ASP A 1 135 ? -3.146 3.521 17.073 1.00 95.25 135 ASP A N 1
ATOM 1033 C CA . ASP A 1 135 ? -3.293 2.066 17.117 1.00 95.25 135 ASP A CA 1
ATOM 1034 C C . ASP A 1 135 ? -3.772 1.512 15.760 1.00 95.25 135 ASP A C 1
ATOM 1036 O O . ASP A 1 135 ? -4.653 2.075 15.114 1.00 95.25 135 ASP A O 1
ATOM 1040 N N . GLY A 1 136 ? -3.176 0.395 15.346 1.00 94.69 136 GLY A N 1
ATOM 1041 C CA . GLY A 1 136 ? -3.419 -0.300 14.087 1.00 94.69 136 GLY A CA 1
ATOM 1042 C C . GLY A 1 136 ? -4.325 -1.531 14.203 1.00 94.69 136 GLY A C 1
ATOM 1043 O O . GLY A 1 136 ? -5.132 -1.669 15.120 1.00 94.69 136 GLY A O 1
ATOM 1044 N N . THR A 1 137 ? -4.197 -2.439 13.232 1.00 95.62 137 THR A N 1
ATOM 1045 C CA . THR A 1 137 ? -5.163 -3.524 12.966 1.00 95.62 137 THR A CA 1
ATOM 1046 C C . THR A 1 137 ? -4.810 -4.903 13.534 1.00 95.62 137 THR A C 1
ATOM 1048 O O . THR A 1 137 ? -5.565 -5.845 13.319 1.00 95.62 137 THR A O 1
ATOM 1051 N N . TYR A 1 138 ? -3.717 -5.084 14.284 1.00 95.25 138 TYR A N 1
ATOM 1052 C CA . TYR A 1 138 ? -3.454 -6.356 14.982 1.00 95.25 138 TYR A CA 1
ATOM 1053 C C . TYR A 1 138 ? -4.249 -6.421 16.291 1.00 95.25 138 TYR A C 1
ATOM 1055 O O . TYR A 1 138 ? -3.697 -6.461 17.396 1.00 95.25 138 TYR A O 1
ATOM 1063 N N . ALA A 1 139 ? -5.568 -6.400 16.135 1.00 96.31 139 ALA A N 1
ATOM 1064 C CA . ALA A 1 139 ? -6.568 -6.363 17.182 1.00 96.31 139 ALA A CA 1
ATOM 1065 C C . ALA A 1 139 ? -7.846 -7.075 16.719 1.00 96.31 139 ALA A C 1
ATOM 1067 O O . ALA A 1 139 ? -8.083 -7.171 15.520 1.00 96.31 139 ALA A O 1
ATOM 1068 N N . ASP A 1 140 ? -8.702 -7.512 17.647 1.00 97.31 140 ASP A N 1
ATOM 1069 C CA . ASP A 1 140 ? -10.049 -7.984 17.285 1.00 97.31 140 ASP A CA 1
ATOM 1070 C C . ASP A 1 140 ? -10.896 -6.823 16.717 1.00 97.31 140 ASP A C 1
ATOM 1072 O O . ASP A 1 140 ? -11.653 -6.999 15.758 1.00 97.31 140 ASP A O 1
ATOM 1076 N N . TYR A 1 141 ? -10.734 -5.624 17.292 1.00 97.88 141 TYR A N 1
ATOM 1077 C CA . TYR A 1 141 ? -11.384 -4.385 16.867 1.00 97.88 141 TYR A CA 1
ATOM 1078 C C . TYR A 1 141 ? -10.395 -3.220 16.755 1.00 97.88 141 TYR A C 1
ATOM 1080 O O . TYR A 1 141 ? -9.545 -3.034 17.628 1.00 97.88 141 TYR A O 1
ATOM 1088 N N . ALA A 1 142 ? -10.558 -2.378 15.736 1.00 97.06 142 ALA A N 1
ATOM 1089 C CA . ALA A 1 142 ? -9.737 -1.183 15.524 1.00 97.06 142 ALA A CA 1
ATOM 1090 C C . ALA A 1 142 ? -10.603 0.067 15.300 1.00 97.06 142 ALA A C 1
ATOM 1092 O O . ALA A 1 142 ? -11.695 -0.025 14.738 1.00 97.06 142 ALA A O 1
ATOM 1093 N N . LYS A 1 143 ? -10.110 1.232 15.747 1.00 97.06 143 LYS A N 1
ATOM 1094 C CA . LYS A 1 143 ? -10.681 2.553 15.433 1.00 97.06 143 LYS A CA 1
ATOM 1095 C C . LYS A 1 143 ? -9.912 3.131 14.255 1.00 97.06 143 LYS A C 1
ATOM 1097 O O . LYS A 1 143 ? -8.696 3.261 14.348 1.00 97.06 143 LYS A O 1
ATOM 1102 N N . LEU A 1 144 ? -10.606 3.490 13.182 1.00 95.94 144 LEU A N 1
ATOM 1103 C CA . LEU A 1 144 ? -9.978 3.966 11.951 1.00 95.94 144 LEU A CA 1
ATOM 1104 C C . LEU A 1 144 ? -10.687 5.214 11.410 1.00 95.94 144 LEU A C 1
ATOM 1106 O O . LEU A 1 144 ? -11.891 5.369 11.638 1.00 95.94 144 LEU A O 1
ATOM 1110 N N . PRO A 1 145 ? -9.966 6.101 10.705 1.00 95.62 145 PRO A N 1
ATOM 1111 C CA . PRO A 1 145 ? -10.577 7.222 10.003 1.00 95.62 145 PRO A CA 1
ATOM 1112 C C . PRO A 1 145 ? -11.493 6.728 8.875 1.00 95.62 145 PRO A C 1
ATOM 1114 O O . PRO A 1 145 ? -11.190 5.745 8.192 1.00 95.62 145 PRO A O 1
ATOM 1117 N N . ILE A 1 146 ? -12.628 7.405 8.685 1.00 94.75 146 ILE A N 1
ATOM 1118 C CA . ILE A 1 146 ? -13.650 7.024 7.691 1.00 94.75 146 ILE A CA 1
ATOM 1119 C C . ILE A 1 146 ? -13.090 7.005 6.264 1.00 94.75 146 ILE A C 1
ATOM 1121 O O . ILE A 1 146 ? -13.444 6.144 5.464 1.00 94.75 146 ILE A O 1
ATOM 1125 N N . GLU A 1 147 ? -12.180 7.925 5.963 1.00 89.94 147 GLU A N 1
ATOM 1126 C CA . GLU A 1 147 ? -11.563 8.121 4.656 1.00 89.94 147 GLU A CA 1
ATOM 1127 C C . GLU A 1 147 ? -10.594 6.995 4.259 1.00 89.94 147 GLU A C 1
ATOM 1129 O O . GLU A 1 147 ? -10.313 6.815 3.078 1.00 89.94 147 GLU A O 1
ATOM 1134 N N . ASN A 1 148 ? -10.168 6.181 5.228 1.00 91.88 148 ASN A N 1
ATOM 1135 C CA . ASN A 1 148 ? -9.313 5.010 5.033 1.00 91.88 148 ASN A CA 1
ATOM 1136 C C . ASN A 1 148 ? -10.101 3.692 4.941 1.00 91.88 148 ASN A C 1
ATOM 1138 O O . ASN A 1 148 ? -9.514 2.612 4.850 1.00 91.88 148 ASN A O 1
ATOM 1142 N N . CYS A 1 149 ? -11.432 3.757 5.002 1.00 93.06 149 CYS A N 1
ATOM 1143 C CA . CYS A 1 149 ? -12.308 2.592 5.004 1.00 93.06 149 CYS A CA 1
ATOM 1144 C C . CYS A 1 149 ? -12.975 2.432 3.633 1.00 93.06 149 CYS A C 1
ATOM 1146 O O . CYS A 1 149 ? -13.981 3.075 3.330 1.00 93.06 149 CYS A O 1
ATOM 1148 N N . HIS A 1 150 ? -12.425 1.549 2.798 1.00 86.50 150 HIS A N 1
ATOM 1149 C CA . HIS A 1 150 ? -12.888 1.350 1.426 1.00 86.50 150 HIS A CA 1
ATOM 1150 C C . HIS A 1 150 ? -13.870 0.188 1.340 1.00 86.50 150 HIS A C 1
ATOM 1152 O O . HIS A 1 150 ? -13.539 -0.943 1.677 1.00 86.50 150 HIS A O 1
ATOM 1158 N N . ILE A 1 151 ? -15.079 0.463 0.857 1.00 87.06 151 ILE A N 1
ATOM 1159 C CA . ILE A 1 151 ? -16.136 -0.539 0.686 1.00 87.06 151 ILE A CA 1
ATOM 1160 C C . ILE A 1 151 ? -15.722 -1.587 -0.345 1.00 87.06 151 ILE A C 1
ATOM 1162 O O . ILE A 1 151 ? -15.385 -1.238 -1.473 1.00 87.06 151 ILE A O 1
ATOM 1166 N N . LEU A 1 152 ? -15.839 -2.861 0.028 1.00 82.88 152 LEU A N 1
ATOM 1167 C CA . LEU A 1 152 ? -15.662 -4.001 -0.862 1.00 82.88 152 LEU A CA 1
ATOM 1168 C C . LEU A 1 152 ? -17.025 -4.505 -1.357 1.00 82.88 152 LEU A C 1
ATOM 1170 O O . LEU A 1 152 ? -17.972 -4.643 -0.579 1.00 82.88 152 LEU A O 1
ATOM 1174 N N . TYR A 1 153 ? -17.131 -4.808 -2.652 1.00 82.56 153 TYR A N 1
ATOM 1175 C CA . TYR A 1 153 ? -18.343 -5.384 -3.241 1.00 82.56 153 TYR A CA 1
ATOM 1176 C C . TYR A 1 153 ? -18.427 -6.879 -2.931 1.00 82.56 153 TYR A C 1
ATOM 1178 O O . TYR A 1 153 ? -18.066 -7.721 -3.747 1.00 82.56 153 TYR A O 1
ATOM 1186 N N . GLU A 1 154 ? -18.909 -7.199 -1.732 1.00 84.75 154 GLU A N 1
ATOM 1187 C CA . GLU A 1 154 ? -18.886 -8.548 -1.158 1.00 84.75 154 GLU A CA 1
ATOM 1188 C C . GLU A 1 154 ? -19.463 -9.631 -2.082 1.00 84.75 154 GLU A C 1
ATOM 1190 O O . GLU A 1 154 ? -18.801 -10.636 -2.311 1.00 84.75 154 GLU A O 1
ATOM 1195 N N . HIS A 1 155 ? -20.638 -9.408 -2.682 1.00 80.62 155 HIS A N 1
ATOM 1196 C CA . HIS A 1 155 ? -21.240 -10.379 -3.606 1.00 80.62 155 HIS A CA 1
ATOM 1197 C C . HIS A 1 155 ? -20.360 -10.645 -4.835 1.00 80.62 155 HIS A C 1
ATOM 1199 O O . HIS A 1 155 ? -20.278 -11.774 -5.304 1.00 80.62 155 HIS A O 1
ATOM 1205 N N . ARG A 1 156 ? -19.700 -9.614 -5.376 1.00 79.06 156 ARG A N 1
ATOM 1206 C CA . ARG A 1 156 ? -18.810 -9.789 -6.531 1.00 79.06 156 ARG A CA 1
ATOM 1207 C C . ARG A 1 156 ? -17.533 -10.507 -6.118 1.00 79.06 156 ARG A C 1
ATOM 1209 O O . ARG A 1 156 ? -17.107 -11.401 -6.829 1.00 79.06 156 ARG A O 1
ATOM 1216 N N . LEU A 1 157 ? -16.934 -10.118 -4.996 1.00 73.62 157 LEU A N 1
ATOM 1217 C CA . LEU A 1 157 ? -15.625 -10.615 -4.578 1.00 73.62 157 LEU A CA 1
ATOM 1218 C C . LEU A 1 157 ? -15.698 -12.034 -4.007 1.00 73.62 157 LEU A C 1
ATOM 1220 O O . LEU A 1 157 ? -14.936 -12.886 -4.435 1.00 73.62 157 LEU A O 1
ATOM 1224 N N . LEU A 1 158 ? -16.624 -12.289 -3.081 1.00 81.31 158 LEU A N 1
ATOM 1225 C CA . LEU A 1 158 ? -16.737 -13.566 -2.365 1.00 81.31 158 LEU A CA 1
ATOM 1226 C C . LEU A 1 158 ? -17.798 -14.506 -2.960 1.00 81.31 158 LEU A C 1
ATOM 1228 O O . LEU A 1 158 ? -17.934 -15.643 -2.517 1.00 81.31 158 LEU A O 1
ATOM 1232 N N . GLY A 1 159 ? -18.623 -14.021 -3.894 1.00 75.56 159 GLY A N 1
ATOM 1233 C CA . GLY A 1 159 ? -19.708 -14.811 -4.473 1.00 75.56 159 GLY A CA 1
ATOM 1234 C C . GLY A 1 159 ? -19.212 -15.943 -5.371 1.00 75.56 159 GLY A C 1
ATOM 1235 O O . GLY A 1 159 ? -18.099 -15.903 -5.891 1.00 75.56 159 GLY A O 1
ATOM 1236 N N . ASP A 1 160 ? -20.083 -16.923 -5.597 1.00 79.19 160 ASP A N 1
ATOM 1237 C CA . ASP A 1 160 ? -19.834 -18.066 -6.481 1.00 79.19 160 ASP A CA 1
ATOM 1238 C C . ASP A 1 160 ? -19.668 -17.616 -7.946 1.00 79.19 160 ASP A C 1
ATOM 1240 O O . ASP A 1 160 ? -20.480 -16.842 -8.468 1.00 79.19 160 ASP A O 1
ATOM 1244 N N . GLU A 1 161 ? -18.642 -18.130 -8.625 1.00 72.94 161 GLU A N 1
ATOM 1245 C CA . GLU A 1 161 ? -18.346 -17.841 -10.034 1.00 72.94 161 GLU A CA 1
ATOM 1246 C C . GLU A 1 161 ? -19.533 -18.122 -10.969 1.00 72.94 161 GLU A C 1
ATOM 1248 O O . GLU A 1 161 ? -19.795 -17.351 -11.896 1.00 72.94 161 GLU A O 1
ATOM 1253 N N . LYS A 1 162 ? -20.329 -19.163 -10.689 1.00 76.69 162 LYS A N 1
ATOM 1254 C CA . LYS A 1 162 ? -21.530 -19.528 -11.464 1.00 76.69 162 LYS A CA 1
ATOM 1255 C C . LYS A 1 162 ? -22.603 -18.443 -11.440 1.00 76.69 162 LYS A C 1
ATOM 1257 O O . LYS A 1 162 ? -23.434 -18.388 -12.343 1.00 76.69 162 LYS A O 1
ATOM 1262 N N . HIS A 1 163 ? -22.592 -17.588 -10.420 1.00 79.56 163 HIS A N 1
ATOM 1263 C CA . HIS A 1 163 ? -23.528 -16.477 -10.249 1.00 79.56 163 HIS A CA 1
ATOM 1264 C C . HIS A 1 163 ? -22.860 -15.116 -10.493 1.00 79.56 163 HIS A C 1
ATOM 1266 O O . HIS A 1 163 ? -23.369 -14.081 -10.061 1.00 79.56 163 HIS A O 1
ATOM 1272 N N . GLY A 1 164 ? -21.716 -15.104 -11.186 1.00 64.44 164 GLY A N 1
ATOM 1273 C CA . GLY A 1 164 ? -20.987 -13.880 -11.504 1.00 64.44 164 GLY A CA 1
ATOM 1274 C C . GLY A 1 164 ? -20.195 -13.310 -10.327 1.00 64.44 164 GLY A C 1
ATOM 1275 O O . GLY A 1 164 ? -19.906 -12.112 -10.314 1.00 64.44 164 GLY A O 1
ATOM 1276 N N . GLY A 1 165 ? -19.847 -14.126 -9.331 1.00 70.12 165 GLY A N 1
ATOM 1277 C CA . GLY A 1 165 ? -18.838 -13.801 -8.321 1.00 70.12 165 GLY A CA 1
ATOM 1278 C C . GLY A 1 165 ? -17.410 -14.141 -8.776 1.00 70.12 165 GLY A C 1
ATOM 1279 O O . GLY A 1 165 ? -17.205 -14.584 -9.907 1.00 70.12 165 GLY A O 1
ATOM 1280 N N . LEU A 1 166 ? -16.416 -13.843 -7.940 1.00 64.94 166 LEU A N 1
ATOM 1281 C CA . LEU A 1 166 ? -14.988 -14.118 -8.174 1.00 64.94 166 LEU A CA 1
ATOM 1282 C C . LEU A 1 166 ? -14.440 -15.231 -7.275 1.00 64.94 166 LEU A C 1
ATOM 1284 O O . LEU A 1 166 ? -13.289 -15.614 -7.442 1.00 64.94 166 LEU A O 1
ATOM 1288 N N . GLY A 1 167 ? -15.237 -15.730 -6.325 1.00 70.69 167 GLY A N 1
ATOM 1289 C CA . GLY A 1 167 ? -14.860 -16.845 -5.458 1.00 70.69 167 GLY A CA 1
ATOM 1290 C C . GLY A 1 167 ? -13.726 -16.562 -4.470 1.00 70.69 167 GLY A C 1
ATOM 1291 O O . GLY A 1 167 ? -13.201 -17.515 -3.902 1.00 70.69 167 GLY A O 1
ATOM 1292 N N . TYR A 1 168 ? -13.343 -15.300 -4.241 1.00 71.75 168 TYR A N 1
ATOM 1293 C CA . TYR A 1 168 ? -12.240 -14.988 -3.334 1.00 71.75 168 TYR A CA 1
ATOM 1294 C C . TYR A 1 168 ? -12.572 -15.344 -1.885 1.00 71.75 168 TYR A C 1
ATOM 1296 O O . TYR A 1 168 ? -13.700 -15.166 -1.421 1.00 71.75 168 TYR A O 1
ATOM 1304 N N . THR A 1 169 ? -11.553 -15.745 -1.132 1.00 81.62 169 THR A N 1
ATOM 1305 C CA . THR A 1 169 ? -11.612 -15.828 0.331 1.00 81.62 169 THR A CA 1
ATOM 1306 C C . THR A 1 169 ? -11.283 -14.479 0.982 1.00 81.62 169 THR A C 1
ATOM 1308 O O . THR A 1 169 ? -10.741 -13.561 0.362 1.00 81.62 169 THR A O 1
ATOM 1311 N N . ILE A 1 170 ? -11.606 -14.321 2.269 1.00 83.00 170 ILE A N 1
ATOM 1312 C CA . ILE A 1 170 ? -11.284 -13.096 3.022 1.00 83.00 170 ILE A CA 1
ATOM 1313 C C . ILE A 1 170 ? -9.765 -12.895 3.126 1.00 83.00 170 ILE A C 1
ATOM 1315 O O . ILE A 1 170 ? -9.272 -11.767 3.055 1.00 83.00 170 ILE A O 1
ATOM 1319 N N . GLU A 1 171 ? -9.027 -13.985 3.297 1.00 80.75 171 GLU A N 1
ATOM 1320 C CA . GLU A 1 171 ? -7.577 -14.029 3.407 1.00 80.75 171 GLU A CA 1
ATOM 1321 C C . GLU A 1 171 ? -6.914 -13.584 2.099 1.00 80.75 171 GLU A C 1
ATOM 1323 O O . GLU A 1 171 ? -6.003 -12.753 2.127 1.00 80.75 171 GLU A O 1
ATOM 1328 N N . GLU A 1 172 ? -7.420 -14.039 0.952 1.00 70.19 172 GLU A N 1
ATOM 1329 C CA . GLU A 1 172 ? -6.932 -13.625 -0.369 1.00 70.19 172 GLU A CA 1
ATOM 1330 C C . GLU A 1 172 ? -7.099 -12.130 -0.620 1.00 70.19 172 GLU A C 1
ATOM 1332 O O . GLU A 1 172 ? -6.204 -11.480 -1.165 1.00 70.19 172 GLU A O 1
ATOM 1337 N N . LEU A 1 173 ? -8.204 -11.540 -0.158 1.00 73.38 173 LEU A N 1
ATOM 1338 C CA . LEU A 1 173 ? -8.426 -10.102 -0.300 1.00 73.38 173 LEU A CA 1
ATOM 1339 C C . LEU A 1 173 ? -7.355 -9.266 0.421 1.00 73.38 173 LEU A C 1
ATOM 1341 O O . LEU A 1 173 ? -7.146 -8.101 0.078 1.00 73.38 173 LEU A O 1
ATOM 1345 N N . THR A 1 174 ? -6.594 -9.834 1.363 1.00 75.31 174 THR A N 1
ATOM 1346 C CA . THR A 1 174 ? -5.459 -9.120 1.972 1.00 75.31 174 THR A CA 1
ATOM 1347 C C . THR A 1 174 ? -4.336 -8.803 0.972 1.00 75.31 174 THR A C 1
ATOM 1349 O O . THR A 1 174 ? -3.545 -7.882 1.207 1.00 75.31 174 THR A O 1
ATOM 1352 N N . HIS A 1 175 ? -4.291 -9.477 -0.185 1.00 70.25 175 HIS A N 1
ATOM 1353 C CA . HIS A 1 175 ? -3.331 -9.185 -1.250 1.00 70.25 175 HIS A CA 1
ATOM 1354 C C . HIS A 1 175 ? -3.566 -7.842 -1.947 1.00 70.25 175 HIS A C 1
ATOM 1356 O O . HIS A 1 175 ? -2.610 -7.333 -2.543 1.00 70.25 175 HIS A O 1
ATOM 1362 N N . LEU A 1 176 ? -4.752 -7.227 -1.800 1.00 68.19 176 LEU A N 1
ATOM 1363 C CA . LEU A 1 176 ? -5.090 -5.899 -2.338 1.00 68.19 176 LEU A CA 1
ATOM 1364 C C . LEU A 1 176 ? -4.029 -4.844 -2.009 1.00 68.19 176 LEU A C 1
ATOM 1366 O O . LEU A 1 176 ? -3.684 -4.016 -2.850 1.00 68.19 176 LEU A O 1
ATOM 1370 N N . PHE A 1 177 ? -3.431 -4.921 -0.817 1.00 70.94 177 PHE A N 1
ATOM 1371 C CA . PHE A 1 177 ? -2.361 -4.010 -0.426 1.00 70.94 177 PHE A CA 1
ATOM 1372 C C . PHE A 1 177 ? -1.162 -4.030 -1.390 1.00 70.94 177 PHE A C 1
ATOM 1374 O O . PHE A 1 177 ? -0.569 -2.992 -1.676 1.00 70.94 177 PHE A O 1
ATOM 1381 N N . SER A 1 178 ? -0.814 -5.203 -1.924 1.00 67.19 178 SER A N 1
ATOM 1382 C CA . SER A 1 178 ? 0.314 -5.359 -2.854 1.00 67.19 178 SER A CA 1
ATOM 1383 C C . SER A 1 178 ? 0.105 -4.596 -4.158 1.00 67.19 178 SER A C 1
ATOM 1385 O O . SER A 1 178 ? 1.083 -4.307 -4.838 1.00 67.19 178 SER A O 1
ATOM 1387 N N . MET A 1 179 ? -1.149 -4.279 -4.491 1.00 66.81 179 MET A N 1
ATOM 1388 C CA . MET A 1 179 ? -1.538 -3.588 -5.716 1.00 66.81 179 MET A CA 1
ATOM 1389 C C . MET A 1 179 ? -1.575 -2.068 -5.553 1.00 66.81 179 MET A C 1
ATOM 1391 O O . MET A 1 179 ? -1.513 -1.366 -6.556 1.00 66.81 179 MET A O 1
ATOM 1395 N N . LEU A 1 180 ? -1.623 -1.548 -4.321 1.00 67.56 180 LEU A N 1
ATOM 1396 C CA . LEU A 1 180 ? -1.785 -0.116 -4.053 1.00 67.56 180 LEU A CA 1
ATOM 1397 C C . LEU A 1 180 ? -0.677 0.738 -4.688 1.00 67.56 180 LEU A C 1
ATOM 1399 O O . LEU A 1 180 ? -0.940 1.555 -5.568 1.00 67.56 180 LEU A O 1
ATOM 1403 N N . ALA A 1 181 ? 0.578 0.522 -4.292 1.00 69.62 181 ALA A N 1
ATOM 1404 C CA . ALA A 1 181 ? 1.707 1.292 -4.815 1.00 69.62 181 ALA A CA 1
ATOM 1405 C C . ALA A 1 181 ? 1.928 1.090 -6.336 1.00 69.62 181 ALA A C 1
ATOM 1407 O O . ALA A 1 181 ? 2.098 2.086 -7.044 1.00 69.62 181 ALA A O 1
ATOM 1408 N N . PRO A 1 182 ? 1.860 -0.148 -6.874 1.00 70.12 182 PRO A N 1
ATOM 1409 C CA . PRO A 1 182 ? 1.828 -0.396 -8.313 1.00 70.12 182 PRO A CA 1
ATOM 1410 C C . PRO A 1 182 ? 0.783 0.410 -9.079 1.00 70.12 182 PRO A C 1
ATOM 1412 O O . PRO A 1 182 ? 1.122 1.135 -10.012 1.00 70.12 182 PRO A O 1
ATOM 1415 N N . PHE A 1 183 ? -0.480 0.307 -8.669 1.00 69.69 183 PHE A N 1
ATOM 1416 C CA . PHE A 1 183 ? -1.589 0.964 -9.344 1.00 69.69 183 PHE A CA 1
ATOM 1417 C C . PHE A 1 183 ? -1.478 2.482 -9.230 1.00 69.69 183 PHE A C 1
ATOM 1419 O O . PHE A 1 183 ? -1.615 3.181 -10.227 1.00 69.69 183 PHE A O 1
ATOM 1426 N N . GLY A 1 184 ? -1.123 2.990 -8.045 1.00 69.44 184 GLY A N 1
ATOM 1427 C CA . GLY A 1 184 ? -0.886 4.411 -7.820 1.00 69.44 184 GLY A CA 1
ATOM 1428 C C . GLY A 1 184 ? 0.112 5.006 -8.815 1.00 69.44 184 GLY A C 1
ATOM 1429 O O . GLY A 1 184 ? -0.183 6.036 -9.429 1.00 69.44 184 GLY A O 1
ATOM 1430 N N . GLY A 1 185 ? 1.238 4.313 -9.020 1.00 72.56 185 GLY A N 1
ATOM 1431 C CA . GLY A 1 185 ? 2.278 4.736 -9.954 1.00 72.56 185 GLY A CA 1
ATOM 1432 C C . GLY A 1 185 ? 1.889 4.582 -11.424 1.00 72.56 185 GLY A C 1
ATOM 1433 O O . GLY A 1 185 ? 2.289 5.412 -12.237 1.00 72.56 185 GLY A O 1
ATOM 1434 N N . LEU A 1 186 ? 1.078 3.576 -11.769 1.00 73.12 186 LEU A N 1
ATOM 1435 C CA . LEU A 1 186 ? 0.507 3.435 -13.113 1.00 73.12 186 LEU A CA 1
ATOM 1436 C C . LEU A 1 186 ? -0.487 4.556 -13.444 1.00 73.12 186 LEU A C 1
ATOM 1438 O O . LEU A 1 186 ? -0.450 5.092 -14.551 1.00 73.12 186 LEU A O 1
ATOM 1442 N N . SER A 1 187 ? -1.337 4.949 -12.492 1.00 71.88 187 SER A N 1
ATOM 1443 C CA . SER A 1 187 ? -2.251 6.082 -12.671 1.00 71.88 187 SER A CA 1
ATOM 1444 C C . SER A 1 187 ? -1.487 7.396 -12.884 1.00 71.88 187 SER A C 1
ATOM 1446 O O . SER A 1 187 ? -1.928 8.239 -13.656 1.00 71.88 187 SER A O 1
ATOM 1448 N N . ASP A 1 188 ? -0.326 7.572 -12.240 1.00 71.56 188 ASP A N 1
ATOM 1449 C CA . ASP A 1 188 ? 0.496 8.789 -12.368 1.00 71.56 188 ASP A CA 1
ATOM 1450 C C . ASP A 1 188 ? 1.145 8.953 -13.741 1.00 71.56 188 ASP A C 1
ATOM 1452 O O . ASP A 1 188 ? 1.187 10.053 -14.301 1.00 71.56 188 ASP A O 1
ATOM 1456 N N . ILE A 1 189 ? 1.643 7.855 -14.308 1.00 76.31 189 ILE A N 1
ATOM 1457 C CA . ILE A 1 189 ? 2.231 7.878 -15.650 1.00 76.31 189 ILE A CA 1
ATOM 1458 C C . ILE A 1 189 ? 1.174 7.958 -16.755 1.00 76.31 189 ILE A C 1
ATOM 1460 O O . ILE A 1 189 ? 1.560 8.124 -17.908 1.00 76.31 189 ILE A O 1
ATOM 1464 N N . ASP A 1 190 ? -0.124 7.861 -16.422 1.00 73.12 190 ASP A N 1
ATOM 1465 C CA . ASP A 1 190 ? -1.263 7.956 -17.352 1.00 73.12 190 ASP A CA 1
ATOM 1466 C C . ASP A 1 190 ? -1.013 7.182 -18.655 1.00 73.12 190 ASP A C 1
ATOM 1468 O O . ASP A 1 190 ? -1.227 7.676 -19.770 1.00 73.12 190 ASP A O 1
ATOM 1472 N N . SER A 1 191 ? -0.438 5.987 -18.508 1.00 68.94 191 SER A N 1
ATOM 1473 C CA . SER A 1 191 ? -0.029 5.195 -19.656 1.00 68.94 191 SER A CA 1
ATOM 1474 C C . SER A 1 191 ? -1.272 4.864 -20.482 1.00 68.94 191 SER A C 1
ATOM 1476 O O . SER A 1 191 ? -2.364 4.661 -19.950 1.00 68.94 191 SER A O 1
ATOM 1478 N N . LYS A 1 192 ? -1.132 4.926 -21.806 1.00 70.31 192 LYS A N 1
ATOM 1479 C CA . LYS A 1 192 ? -2.243 4.741 -22.737 1.00 70.31 192 LYS A CA 1
ATOM 1480 C C . LYS A 1 192 ? -2.177 3.348 -23.345 1.00 70.31 192 LYS A C 1
ATOM 1482 O O . LYS A 1 192 ? -1.076 2.857 -23.617 1.00 70.31 192 LYS A O 1
ATOM 1487 N N . PRO A 1 193 ? -3.331 2.726 -23.627 1.00 68.94 193 PRO A N 1
ATOM 1488 C CA . PRO A 1 193 ? -3.347 1.485 -24.375 1.00 68.94 193 PRO A CA 1
ATOM 1489 C C . PRO A 1 193 ? -2.572 1.598 -25.698 1.00 68.94 193 PRO A C 1
ATOM 1491 O O . PRO A 1 193 ? -2.663 2.603 -26.401 1.00 68.94 193 PRO A O 1
ATOM 1494 N N . GLY A 1 194 ? -1.788 0.567 -26.022 1.00 73.06 194 GLY A N 1
ATOM 1495 C CA . GLY A 1 194 ? -0.880 0.561 -27.176 1.00 73.06 194 GLY A CA 1
ATOM 1496 C C . GLY A 1 194 ? 0.480 1.232 -26.935 1.00 73.06 194 GLY A C 1
ATOM 1497 O O . GLY A 1 194 ? 1.365 1.100 -27.779 1.00 73.06 194 GLY A O 1
ATOM 1498 N N . GLY A 1 195 ? 0.671 1.904 -25.795 1.00 79.00 195 GLY A N 1
ATOM 1499 C CA . GLY A 1 195 ? 1.963 2.432 -25.363 1.00 79.00 195 GLY A CA 1
ATOM 1500 C C . GLY A 1 195 ? 2.895 1.356 -24.799 1.00 79.00 195 GLY A C 1
ATOM 1501 O O . GLY A 1 195 ? 2.471 0.273 -24.394 1.00 79.00 195 GLY A O 1
ATOM 1502 N N . ILE A 1 196 ? 4.186 1.668 -24.762 1.00 85.44 196 ILE A N 1
ATOM 1503 C CA . ILE A 1 196 ? 5.236 0.797 -24.232 1.00 85.44 196 ILE A CA 1
ATOM 1504 C C . ILE A 1 196 ? 5.604 1.269 -22.824 1.00 85.44 196 ILE A C 1
ATOM 1506 O O . ILE A 1 196 ? 6.059 2.398 -22.638 1.00 85.44 196 ILE A O 1
ATOM 1510 N N . LEU A 1 197 ? 5.429 0.389 -21.838 1.00 85.12 197 LEU A N 1
ATOM 1511 C CA . LEU A 1 197 ? 5.766 0.635 -20.438 1.00 85.12 197 LEU A CA 1
ATOM 1512 C C . LEU A 1 197 ? 7.033 -0.133 -20.049 1.00 85.12 197 LEU A C 1
ATOM 1514 O O . LEU A 1 197 ? 7.077 -1.359 -20.162 1.00 85.12 197 LEU A O 1
ATOM 1518 N N . LEU A 1 198 ? 8.035 0.581 -19.542 1.00 87.50 198 LEU A N 1
ATOM 1519 C CA . LEU A 1 198 ? 9.178 -0.015 -18.856 1.00 87.50 198 LEU A CA 1
ATOM 1520 C C . LEU A 1 198 ? 8.842 -0.200 -17.370 1.00 87.50 198 LEU A C 1
ATOM 1522 O O . LEU A 1 198 ? 8.261 0.691 -16.753 1.00 87.50 198 LEU A O 1
ATOM 1526 N N . ILE A 1 199 ? 9.219 -1.341 -16.791 1.00 82.81 199 ILE A N 1
ATOM 1527 C CA . ILE A 1 199 ? 9.023 -1.661 -15.369 1.00 82.81 199 ILE A CA 1
ATOM 1528 C C . ILE A 1 199 ? 10.368 -2.113 -14.807 1.00 82.81 199 ILE A C 1
ATOM 1530 O O . ILE A 1 199 ? 10.930 -3.101 -15.284 1.00 82.81 199 ILE A O 1
ATOM 1534 N N . ALA A 1 200 ? 10.868 -1.432 -13.777 1.00 78.88 200 ALA A N 1
ATOM 1535 C CA . ALA A 1 200 ? 12.061 -1.852 -13.053 1.00 78.88 200 ALA A CA 1
ATOM 1536 C C . ALA A 1 200 ? 11.864 -1.750 -11.531 1.00 78.88 200 ALA A C 1
ATOM 1538 O O . ALA A 1 200 ? 11.222 -0.823 -11.051 1.00 78.88 200 ALA A O 1
ATOM 1539 N N . PRO A 1 201 ? 12.408 -2.685 -10.740 1.00 69.94 201 PRO A N 1
ATOM 1540 C CA . PRO A 1 201 ? 12.766 -4.049 -11.118 1.00 69.94 201 PRO A CA 1
ATOM 1541 C C . PRO A 1 201 ? 11.503 -4.896 -11.368 1.00 69.94 201 PRO A C 1
ATOM 1543 O O . PRO A 1 201 ? 10.515 -4.785 -10.646 1.00 69.94 201 PRO A O 1
ATOM 1546 N N . ALA A 1 202 ? 11.541 -5.791 -12.359 1.00 60.72 202 ALA A N 1
ATOM 1547 C CA . ALA A 1 202 ? 10.375 -6.591 -12.762 1.00 60.72 202 ALA A CA 1
ATOM 1548 C C . ALA A 1 202 ? 10.179 -7.904 -11.966 1.00 60.72 202 ALA A C 1
ATOM 1550 O O . ALA A 1 202 ? 9.098 -8.484 -12.002 1.00 60.72 202 ALA A O 1
ATOM 1551 N N . THR A 1 203 ? 11.192 -8.376 -11.228 1.00 52.16 203 THR A N 1
ATOM 1552 C CA . THR A 1 203 ? 11.215 -9.720 -10.602 1.00 52.16 203 THR A CA 1
ATOM 1553 C C . THR A 1 203 ? 10.840 -9.749 -9.115 1.00 52.16 203 THR A C 1
ATOM 1555 O O . THR A 1 203 ? 10.823 -10.809 -8.496 1.00 52.16 203 THR A O 1
ATOM 1558 N N . GLY A 1 204 ? 10.552 -8.592 -8.510 1.00 50.94 204 GLY A N 1
ATOM 1559 C CA . GLY A 1 204 ? 10.091 -8.496 -7.121 1.00 50.94 204 GLY A CA 1
ATOM 1560 C C . GLY A 1 204 ? 8.563 -8.483 -7.002 1.00 50.94 204 GLY A C 1
ATOM 1561 O O . GLY A 1 204 ? 7.869 -8.206 -7.979 1.00 50.94 204 GLY A O 1
ATOM 1562 N N . ARG A 1 205 ? 8.040 -8.680 -5.778 1.00 55.12 205 ARG A N 1
ATOM 1563 C CA . ARG A 1 205 ? 6.593 -8.638 -5.452 1.00 55.12 205 ARG A CA 1
ATOM 1564 C C . ARG A 1 205 ? 5.871 -7.462 -6.117 1.00 55.12 205 ARG A C 1
ATOM 1566 O O . ARG A 1 205 ? 4.812 -7.647 -6.703 1.00 55.12 205 ARG A O 1
ATOM 1573 N N . SER A 1 206 ? 6.453 -6.267 -6.044 1.00 56.56 206 SER A N 1
ATOM 1574 C CA . SER A 1 206 ? 5.849 -5.067 -6.623 1.00 56.56 206 SER A CA 1
ATOM 1575 C C . SER A 1 206 ? 5.968 -5.001 -8.144 1.00 56.56 206 SER A C 1
ATOM 1577 O O . SER A 1 206 ? 5.004 -4.629 -8.794 1.00 56.56 206 SER A O 1
ATOM 1579 N N . GLY A 1 207 ? 7.104 -5.397 -8.727 1.00 53.34 207 GLY A N 1
ATOM 1580 C CA . GLY A 1 207 ? 7.280 -5.420 -10.185 1.00 53.34 207 GLY A CA 1
ATOM 1581 C C . GLY A 1 207 ? 6.313 -6.382 -10.877 1.00 53.34 207 GLY A C 1
ATOM 1582 O O . GLY A 1 207 ? 5.711 -6.035 -11.891 1.00 53.34 207 GLY A O 1
ATOM 1583 N N . SER A 1 208 ? 6.082 -7.550 -10.269 1.00 59.66 208 SER A N 1
ATOM 1584 C CA . SER A 1 208 ? 5.073 -8.514 -10.731 1.00 59.66 208 SER A CA 1
ATOM 1585 C C . SER A 1 208 ? 3.648 -7.967 -10.578 1.00 59.66 208 SER A C 1
ATOM 1587 O O . SER A 1 208 ? 2.831 -8.098 -11.486 1.00 59.66 208 SER A O 1
ATOM 1589 N N . ALA A 1 209 ? 3.363 -7.283 -9.465 1.00 57.28 209 ALA A N 1
ATOM 1590 C CA . ALA A 1 209 ? 2.070 -6.643 -9.229 1.00 57.28 209 ALA A CA 1
ATOM 1591 C C . ALA A 1 209 ? 1.782 -5.483 -10.206 1.00 57.28 209 ALA A C 1
ATOM 1593 O O . ALA A 1 209 ? 0.647 -5.337 -10.645 1.00 57.28 209 ALA A O 1
ATOM 1594 N N . VAL A 1 210 ? 2.785 -4.688 -10.604 1.00 61.78 210 VAL A N 1
ATOM 1595 C CA . VAL A 1 210 ? 2.623 -3.648 -11.645 1.00 61.78 210 VAL A CA 1
ATOM 1596 C C . VAL A 1 210 ? 2.346 -4.253 -12.997 1.00 61.78 210 VAL A C 1
ATOM 1598 O O . VAL A 1 210 ? 1.486 -3.748 -13.708 1.00 61.78 210 VAL A O 1
ATOM 1601 N N . LEU A 1 211 ? 3.057 -5.320 -13.362 1.00 61.72 211 LEU A N 1
ATOM 1602 C CA . LEU A 1 211 ? 2.803 -6.001 -14.624 1.00 61.72 211 LEU A CA 1
ATOM 1603 C C . LEU A 1 211 ? 1.343 -6.471 -14.686 1.00 61.72 211 LEU A C 1
ATOM 1605 O O . LEU A 1 211 ? 0.661 -6.209 -15.674 1.00 61.72 211 LEU A O 1
ATOM 1609 N N . LEU A 1 212 ? 0.847 -7.079 -13.606 1.00 60.34 212 LEU A N 1
ATOM 1610 C CA . LEU A 1 212 ? -0.547 -7.498 -13.491 1.00 60.34 212 LEU A CA 1
ATOM 1611 C C . LEU A 1 212 ? -1.519 -6.309 -13.534 1.00 60.34 212 LEU A C 1
ATOM 1613 O O . LEU A 1 212 ? -2.487 -6.339 -14.288 1.00 60.34 212 LEU A O 1
ATOM 1617 N N . ALA A 1 213 ? -1.256 -5.248 -12.769 1.00 62.34 213 ALA A N 1
ATOM 1618 C CA . ALA A 1 213 ? -2.090 -4.048 -12.756 1.00 62.34 213 ALA A CA 1
ATOM 1619 C C . ALA A 1 213 ? -2.167 -3.399 -14.146 1.00 62.34 213 ALA A C 1
ATOM 1621 O O . ALA A 1 213 ? -3.250 -3.035 -14.596 1.00 62.34 213 ALA A O 1
ATOM 1622 N N . ALA A 1 214 ? -1.038 -3.311 -14.852 1.00 63.78 214 ALA A N 1
ATOM 1623 C CA . ALA A 1 214 ? -0.976 -2.802 -16.213 1.00 63.78 214 ALA A CA 1
ATOM 1624 C C . ALA A 1 214 ? -1.807 -3.680 -17.158 1.00 63.78 214 ALA A C 1
ATOM 1626 O O . ALA A 1 214 ? -2.607 -3.160 -17.930 1.00 63.78 214 ALA A O 1
ATOM 1627 N N . ILE A 1 215 ? -1.687 -5.008 -17.068 1.00 62.12 215 ILE A N 1
ATOM 1628 C CA . ILE A 1 215 ? -2.509 -5.929 -17.865 1.00 62.12 215 ILE A CA 1
ATOM 1629 C C . ILE A 1 215 ? -3.997 -5.705 -17.585 1.00 62.12 215 ILE A C 1
ATOM 1631 O O . ILE A 1 215 ? -4.755 -5.557 -18.536 1.00 62.12 215 ILE A O 1
ATOM 1635 N N . ILE A 1 216 ? -4.416 -5.622 -16.320 1.00 61.06 216 ILE A N 1
ATOM 1636 C CA . ILE A 1 216 ? -5.825 -5.417 -15.951 1.00 61.06 216 ILE A CA 1
ATOM 1637 C C . ILE A 1 216 ? -6.337 -4.079 -16.502 1.00 61.06 216 ILE A C 1
ATOM 1639 O O . ILE A 1 216 ? -7.329 -4.058 -17.226 1.00 61.06 216 ILE A O 1
ATOM 1643 N N . VAL A 1 217 ? -5.635 -2.972 -16.248 1.00 60.69 217 VAL A N 1
ATOM 1644 C CA . VAL A 1 217 ? -6.044 -1.628 -16.698 1.00 60.69 217 VAL A CA 1
ATOM 1645 C C . VAL A 1 217 ? -6.107 -1.537 -18.231 1.00 60.69 217 VAL A C 1
ATOM 1647 O O . VAL A 1 217 ? -7.073 -1.007 -18.792 1.00 60.69 217 VAL A O 1
ATOM 1650 N N . PHE A 1 218 ? -5.114 -2.086 -18.938 1.00 56.22 218 PHE A N 1
ATOM 1651 C CA . PHE A 1 218 ? -5.026 -1.975 -20.399 1.00 56.22 218 PHE A CA 1
ATOM 1652 C C . PHE A 1 218 ? -5.854 -3.009 -21.158 1.00 56.22 218 PHE A C 1
ATOM 1654 O O . PHE A 1 218 ? -6.390 -2.696 -22.221 1.00 56.22 218 PHE A O 1
ATOM 1661 N N . CYS A 1 219 ? -5.993 -4.229 -20.641 1.00 50.28 219 CYS A N 1
ATOM 1662 C CA . CYS A 1 219 ? -6.768 -5.271 -21.312 1.00 50.28 219 CYS A CA 1
ATOM 1663 C C . CYS A 1 219 ? -8.267 -5.126 -21.031 1.00 50.28 219 CYS A C 1
ATOM 1665 O O . CYS A 1 219 ? -9.059 -5.368 -21.940 1.00 50.28 219 CYS A O 1
ATOM 1667 N N . HIS A 1 220 ? -8.669 -4.653 -19.842 1.00 49.53 220 HIS A N 1
ATOM 1668 C CA . HIS A 1 220 ? -10.080 -4.397 -19.529 1.00 49.53 220 HIS A CA 1
ATOM 1669 C C . HIS A 1 220 ? -10.642 -3.218 -20.339 1.00 49.53 220 HIS A C 1
ATOM 1671 O O . HIS A 1 220 ? -11.738 -3.313 -20.888 1.00 49.53 220 HIS A O 1
ATOM 1677 N N . SER A 1 221 ? -9.868 -2.137 -20.504 1.00 45.75 221 SER A N 1
ATOM 1678 C CA . SER A 1 221 ? -10.295 -0.967 -21.291 1.00 45.75 221 SER A CA 1
ATOM 1679 C C . SER A 1 221 ? -10.458 -1.249 -22.791 1.00 45.75 221 SER A C 1
ATOM 1681 O O . SER A 1 221 ? -11.221 -0.548 -23.454 1.00 45.75 221 SER A O 1
ATOM 1683 N N . LEU A 1 222 ? -9.793 -2.279 -23.332 1.00 34.88 222 LEU A N 1
ATOM 1684 C CA . LEU A 1 222 ? -9.803 -2.580 -24.768 1.00 34.88 222 LEU A CA 1
ATOM 1685 C C . LEU A 1 222 ? -10.336 -3.971 -25.162 1.00 34.88 222 LEU A C 1
ATOM 1687 O O . LEU A 1 222 ? -10.374 -4.270 -26.355 1.00 34.88 222 LEU A O 1
ATOM 1691 N N . ARG A 1 223 ? -10.739 -4.831 -24.213 1.00 40.81 223 ARG A N 1
ATOM 1692 C CA . ARG A 1 223 ? -11.080 -6.252 -24.471 1.00 40.81 223 ARG A CA 1
ATOM 1693 C C . ARG A 1 223 ? -9.994 -6.989 -25.277 1.00 40.81 223 ARG A C 1
ATOM 1695 O O . ARG A 1 223 ? -10.296 -7.804 -26.149 1.00 40.81 223 ARG A O 1
ATOM 1702 N N . LEU A 1 224 ? -8.724 -6.670 -25.029 1.00 34.59 224 LEU A N 1
ATOM 1703 C CA . LEU A 1 224 ? -7.599 -7.283 -25.739 1.00 34.59 224 LEU A CA 1
ATOM 1704 C C . LEU A 1 224 ? -7.295 -8.669 -25.165 1.00 34.59 224 LEU A C 1
ATOM 1706 O O . LEU A 1 224 ? -7.182 -8.832 -23.956 1.00 34.59 224 LEU A O 1
ATOM 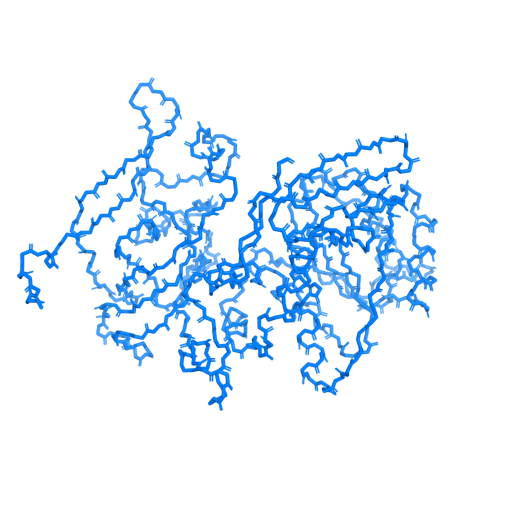1710 N N . SER A 1 225 ? -7.111 -9.652 -26.046 1.00 37.25 225 SER A N 1
ATOM 1711 C CA . SER A 1 225 ? -6.821 -11.046 -25.684 1.00 37.25 225 SER A CA 1
ATOM 1712 C C . SER A 1 225 ? -5.329 -11.363 -25.534 1.00 37.25 225 SER A C 1
ATOM 1714 O O . SER A 1 225 ? -4.983 -12.479 -25.157 1.00 37.25 225 SER A O 1
ATOM 1716 N N . THR A 1 226 ? -4.423 -10.425 -25.844 1.00 47.88 226 THR A N 1
ATOM 1717 C CA . THR A 1 226 ? -2.977 -10.700 -25.843 1.00 47.88 226 THR A CA 1
ATOM 1718 C C . THR A 1 226 ? -2.146 -9.508 -25.371 1.00 47.88 226 THR A C 1
ATOM 1720 O O . THR A 1 226 ? -2.170 -8.452 -26.006 1.00 47.88 226 THR A O 1
ATOM 1723 N N . HIS A 1 227 ? -1.330 -9.707 -24.333 1.00 52.25 227 HIS A N 1
ATOM 1724 C CA . HIS A 1 227 ? -0.217 -8.823 -23.979 1.00 52.25 227 HIS A CA 1
ATOM 1725 C C . HIS A 1 227 ? 1.118 -9.476 -24.379 1.00 52.25 227 HIS A C 1
ATOM 1727 O O . HIS A 1 227 ? 1.232 -10.699 -24.442 1.00 52.25 227 HIS A O 1
ATOM 1733 N N . LYS A 1 228 ? 2.153 -8.674 -24.651 1.00 62.56 228 LYS A N 1
ATOM 1734 C CA . LYS A 1 228 ? 3.520 -9.171 -24.888 1.00 62.56 228 LYS A CA 1
ATOM 1735 C C . LYS A 1 228 ? 4.466 -8.518 -23.894 1.00 62.56 228 LYS A C 1
ATOM 1737 O O . LYS A 1 228 ? 4.775 -7.340 -24.034 1.00 62.56 228 LYS A O 1
ATOM 1742 N N . SER A 1 229 ? 4.921 -9.278 -22.906 1.00 66.56 229 SER A N 1
ATOM 1743 C CA . SER A 1 229 ? 5.991 -8.863 -21.998 1.00 66.56 229 SER A CA 1
ATOM 1744 C C . SER A 1 229 ? 7.342 -9.369 -22.511 1.00 66.56 229 SER A C 1
ATOM 1746 O O . SER A 1 229 ? 7.435 -10.413 -23.160 1.00 66.56 229 SER A O 1
ATOM 1748 N N . ARG A 1 230 ? 8.405 -8.603 -22.258 1.00 67.62 230 ARG A N 1
ATOM 1749 C CA . ARG A 1 230 ? 9.793 -8.988 -22.543 1.00 67.62 230 ARG A CA 1
ATOM 1750 C C . ARG A 1 230 ? 10.639 -8.640 -21.330 1.00 67.62 230 ARG A C 1
ATOM 1752 O O . ARG A 1 230 ? 10.568 -7.515 -20.850 1.00 67.62 230 ARG A O 1
ATOM 1759 N N . LEU A 1 231 ? 11.429 -9.599 -20.863 1.00 64.62 231 LEU A N 1
ATOM 1760 C CA . LEU A 1 231 ? 12.366 -9.412 -19.763 1.00 64.62 231 LEU A CA 1
ATOM 1761 C C . LEU A 1 231 ? 13.789 -9.338 -20.320 1.00 64.62 231 LEU A C 1
ATOM 1763 O O . LEU A 1 231 ? 14.136 -10.075 -21.242 1.00 64.62 231 LEU A O 1
ATOM 1767 N N . PHE A 1 232 ? 14.609 -8.459 -19.757 1.00 70.25 232 PHE A N 1
ATOM 1768 C CA . PHE A 1 232 ? 16.030 -8.349 -20.069 1.00 70.25 232 PHE A CA 1
ATOM 1769 C C . PHE A 1 232 ? 16.795 -7.985 -18.796 1.00 70.25 232 PHE A C 1
ATOM 1771 O O . PHE A 1 232 ? 16.258 -7.345 -17.890 1.00 70.25 232 PHE A O 1
ATOM 1778 N N . SER A 1 233 ? 18.050 -8.416 -18.730 1.00 74.19 233 SER A N 1
ATOM 1779 C CA . SER A 1 233 ? 18.951 -8.094 -17.627 1.00 74.19 233 SER A CA 1
ATOM 1780 C C . SER A 1 233 ? 19.762 -6.853 -17.970 1.00 74.19 233 SER A C 1
ATOM 1782 O O . SER A 1 233 ? 20.277 -6.740 -19.079 1.00 74.19 233 SER A O 1
ATOM 1784 N N . ILE A 1 234 ? 19.906 -5.955 -17.001 1.00 80.50 234 ILE A N 1
ATOM 1785 C CA . ILE A 1 234 ? 20.798 -4.796 -17.089 1.00 80.50 234 ILE A CA 1
ATOM 1786 C C . ILE A 1 234 ? 22.234 -5.286 -16.919 1.00 80.50 234 ILE A C 1
ATOM 1788 O O . ILE A 1 234 ? 22.542 -5.982 -15.949 1.00 80.50 234 ILE A O 1
ATOM 1792 N N . THR A 1 235 ? 23.094 -4.964 -17.880 1.00 86.31 235 THR A N 1
ATOM 1793 C CA . THR A 1 235 ? 24.480 -5.443 -17.934 1.00 86.31 235 THR A CA 1
ATOM 1794 C C . THR A 1 235 ? 25.459 -4.520 -17.219 1.00 86.31 235 THR A C 1
ATOM 1796 O O . THR A 1 235 ? 26.562 -4.951 -16.889 1.00 86.31 235 THR A O 1
ATOM 1799 N N . GLY A 1 236 ? 25.063 -3.270 -16.962 1.00 85.88 236 GLY A N 1
ATOM 1800 C CA . GLY A 1 236 ? 25.958 -2.238 -16.432 1.00 85.88 236 GLY A CA 1
ATOM 1801 C C . GLY A 1 236 ? 26.489 -1.291 -17.510 1.00 85.88 236 GLY A C 1
ATOM 1802 O O . GLY A 1 236 ? 27.044 -0.248 -17.180 1.00 85.88 236 GLY A O 1
ATOM 1803 N N . ASP A 1 237 ? 26.295 -1.616 -18.790 1.00 91.44 237 ASP A N 1
ATOM 1804 C CA . ASP A 1 237 ? 26.621 -0.747 -19.921 1.00 91.44 237 ASP A CA 1
ATOM 1805 C C . ASP A 1 237 ? 25.356 -0.018 -20.382 1.00 91.44 237 ASP A C 1
ATOM 1807 O O . ASP A 1 237 ? 24.494 -0.590 -21.048 1.00 91.44 237 ASP A O 1
ATOM 1811 N N . ILE A 1 238 ? 25.265 1.266 -20.034 1.00 89.38 238 ILE A N 1
ATOM 1812 C CA . ILE A 1 238 ? 24.099 2.116 -20.305 1.00 89.38 238 ILE A CA 1
ATOM 1813 C C . ILE A 1 238 ? 23.731 2.128 -21.793 1.00 89.38 238 ILE A C 1
ATOM 1815 O O . ILE A 1 238 ? 22.554 2.010 -22.134 1.00 89.38 238 ILE A O 1
ATOM 1819 N N . ALA A 1 239 ? 24.713 2.268 -22.688 1.00 89.69 239 ALA A N 1
ATOM 1820 C CA . ALA A 1 239 ? 24.446 2.416 -24.116 1.00 89.69 239 ALA A CA 1
ATOM 1821 C C . ALA A 1 239 ? 23.895 1.113 -24.705 1.00 89.69 239 ALA A C 1
ATOM 1823 O O . ALA A 1 239 ? 22.893 1.127 -25.430 1.00 89.69 239 ALA A O 1
ATOM 1824 N N . LYS A 1 240 ? 24.516 -0.013 -24.336 1.00 92.25 240 LYS A N 1
ATOM 1825 C CA . LYS A 1 240 ? 24.106 -1.355 -24.756 1.00 92.25 240 LYS A CA 1
ATOM 1826 C C . LYS A 1 240 ? 22.752 -1.758 -24.174 1.00 92.25 240 LYS A C 1
ATOM 1828 O O . LYS A 1 240 ? 21.915 -2.326 -24.882 1.00 92.25 240 LYS A O 1
ATOM 1833 N N . ASP A 1 241 ? 22.524 -1.463 -22.899 1.00 90.50 241 ASP A N 1
ATOM 1834 C CA . ASP A 1 241 ? 21.266 -1.757 -22.217 1.00 90.50 241 ASP A CA 1
ATOM 1835 C C . ASP A 1 241 ? 20.127 -0.935 -22.844 1.00 90.50 241 ASP A C 1
ATOM 1837 O O . ASP A 1 241 ? 19.097 -1.497 -23.218 1.00 90.50 241 ASP A O 1
ATOM 1841 N N . ALA A 1 242 ? 20.333 0.365 -23.083 1.00 90.00 242 ALA A N 1
ATOM 1842 C CA . ALA A 1 242 ? 19.351 1.218 -23.751 1.00 90.00 242 ALA A CA 1
ATOM 1843 C C . ALA A 1 242 ? 19.049 0.758 -25.189 1.00 90.00 242 ALA A C 1
ATOM 1845 O O . ALA A 1 242 ? 17.893 0.761 -25.617 1.00 90.00 242 ALA A O 1
ATOM 1846 N N . GLU A 1 243 ? 20.056 0.319 -25.949 1.00 91.44 243 GLU A N 1
ATOM 1847 C CA . GLU A 1 243 ? 19.847 -0.257 -27.283 1.00 91.44 243 GLU A CA 1
ATOM 1848 C C . GLU A 1 243 ? 19.033 -1.555 -27.229 1.00 91.44 243 GLU A C 1
ATOM 1850 O O . GLU A 1 243 ? 18.088 -1.730 -28.002 1.00 91.44 243 GLU A O 1
ATOM 1855 N N . THR A 1 244 ? 19.340 -2.431 -26.272 1.00 88.69 244 THR A N 1
ATOM 1856 C CA . THR A 1 244 ? 18.589 -3.671 -26.036 1.00 88.69 244 THR A CA 1
ATOM 1857 C C . THR A 1 244 ? 17.119 -3.371 -25.744 1.00 88.69 244 THR A C 1
ATOM 1859 O O . THR A 1 244 ? 16.232 -3.993 -26.338 1.00 88.69 244 THR A O 1
ATOM 1862 N N . ILE A 1 245 ? 16.851 -2.371 -24.898 1.00 88.12 245 ILE A N 1
ATOM 1863 C CA . ILE A 1 245 ? 15.494 -1.918 -24.574 1.00 88.12 245 ILE A CA 1
ATOM 1864 C C . ILE A 1 245 ? 14.780 -1.409 -25.826 1.00 88.12 245 ILE A C 1
ATOM 1866 O O . ILE A 1 245 ? 13.651 -1.831 -26.095 1.00 88.12 245 ILE A O 1
ATOM 1870 N N . ARG A 1 246 ? 15.426 -0.545 -26.619 1.00 89.31 246 ARG A N 1
ATOM 1871 C CA . ARG A 1 246 ? 14.834 0.005 -27.850 1.00 89.31 246 ARG A CA 1
ATOM 1872 C C . ARG A 1 246 ? 14.504 -1.082 -28.868 1.00 89.31 246 ARG A C 1
ATOM 1874 O O . ARG A 1 246 ? 13.416 -1.085 -29.444 1.00 89.31 246 ARG A O 1
ATOM 1881 N N . ASN A 1 247 ? 15.401 -2.048 -29.046 1.00 86.31 247 ASN A N 1
ATOM 1882 C CA . ASN A 1 247 ? 15.197 -3.171 -29.960 1.00 86.31 247 ASN A CA 1
ATOM 1883 C C . ASN A 1 247 ? 14.037 -4.070 -29.505 1.00 86.31 247 ASN A C 1
ATOM 1885 O O . ASN A 1 247 ? 13.173 -4.428 -30.310 1.00 86.31 247 ASN A O 1
ATOM 1889 N N . ALA A 1 248 ? 13.962 -4.387 -28.209 1.00 81.56 248 ALA A N 1
ATOM 1890 C CA . ALA A 1 248 ? 12.861 -5.161 -27.632 1.00 81.56 248 ALA A CA 1
ATOM 1891 C C . ALA A 1 248 ? 11.508 -4.437 -27.755 1.00 81.56 248 ALA A C 1
ATOM 1893 O O . ALA A 1 248 ? 10.482 -5.071 -28.024 1.00 81.56 248 ALA A O 1
ATOM 1894 N N . SER A 1 249 ? 11.538 -3.115 -27.605 1.00 82.62 249 SER A N 1
ATOM 1895 C CA . SER A 1 249 ? 10.393 -2.207 -27.697 1.00 82.62 249 SER A CA 1
ATOM 1896 C C . SER A 1 249 ? 9.998 -1.886 -29.143 1.00 82.62 249 SER A C 1
ATOM 1898 O O . SER A 1 249 ? 8.929 -1.329 -29.375 1.00 82.62 249 SER A O 1
ATOM 1900 N N . ARG A 1 250 ? 10.830 -2.255 -30.133 1.00 85.25 250 ARG A N 1
ATOM 1901 C CA . ARG A 1 250 ? 10.701 -1.844 -31.546 1.00 85.25 250 ARG A CA 1
ATOM 1902 C C . ARG A 1 250 ? 10.599 -0.320 -31.703 1.00 85.25 250 ARG A C 1
ATOM 1904 O O . ARG A 1 250 ? 9.859 0.176 -32.548 1.00 85.25 250 ARG A O 1
ATOM 1911 N N . GLY A 1 251 ? 11.326 0.415 -30.866 1.00 87.50 251 GLY A N 1
ATOM 1912 C CA . GLY A 1 251 ? 11.249 1.866 -30.768 1.00 87.50 251 GLY A CA 1
ATOM 1913 C C . GLY A 1 251 ? 11.527 2.356 -29.352 1.00 87.50 251 GLY A C 1
ATOM 1914 O O . GLY A 1 251 ? 12.089 1.641 -28.529 1.00 87.50 251 GLY A O 1
ATOM 1915 N N . LEU A 1 252 ? 11.137 3.595 -29.077 1.00 88.50 252 LEU A N 1
ATOM 1916 C CA . LEU A 1 252 ? 11.276 4.216 -27.762 1.00 88.50 252 LEU A CA 1
ATOM 1917 C C . LEU A 1 252 ? 10.032 3.954 -26.899 1.00 88.50 252 LEU A C 1
ATOM 1919 O O . LEU A 1 252 ? 8.920 3.857 -27.425 1.00 88.50 252 LEU A O 1
ATOM 1923 N N . ALA A 1 253 ? 10.212 3.876 -25.583 1.00 88.25 253 ALA A N 1
ATOM 1924 C CA . ALA A 1 253 ? 9.133 3.623 -24.635 1.00 88.25 253 ALA A CA 1
ATOM 1925 C C . ALA A 1 253 ? 8.334 4.888 -24.266 1.00 88.25 253 ALA A C 1
ATOM 1927 O O . ALA A 1 253 ? 8.853 6.001 -24.308 1.00 88.25 253 ALA A O 1
ATOM 1928 N N . ASP A 1 254 ? 7.061 4.725 -23.906 1.00 86.44 254 ASP A N 1
ATOM 1929 C CA . ASP A 1 254 ? 6.128 5.821 -23.602 1.00 86.44 254 ASP A CA 1
ATOM 1930 C C . ASP A 1 254 ? 6.107 6.186 -22.113 1.00 86.44 254 ASP A C 1
ATOM 1932 O O . ASP A 1 254 ? 5.798 7.322 -21.752 1.00 86.44 254 ASP A O 1
ATOM 1936 N N . ALA A 1 255 ? 6.435 5.233 -21.240 1.00 86.19 255 ALA A N 1
ATOM 1937 C CA . ALA A 1 255 ? 6.480 5.464 -19.806 1.00 86.19 255 ALA A CA 1
ATOM 1938 C C . ALA A 1 255 ? 7.449 4.519 -19.091 1.00 86.19 255 ALA A C 1
ATOM 1940 O O . ALA A 1 255 ? 7.788 3.446 -19.598 1.00 86.19 255 ALA A O 1
ATOM 1941 N N . PHE A 1 256 ? 7.853 4.907 -17.884 1.00 86.75 256 PHE A N 1
ATOM 1942 C CA . PHE A 1 256 ? 8.708 4.113 -17.011 1.00 86.75 256 PHE A CA 1
ATOM 1943 C C . PHE A 1 256 ? 8.171 4.110 -15.578 1.00 86.75 256 PHE A C 1
ATOM 1945 O O . PHE A 1 256 ? 7.906 5.157 -14.993 1.00 86.75 256 PHE A O 1
ATOM 1952 N N . TRP A 1 257 ? 8.011 2.922 -15.009 1.00 84.25 257 TRP A N 1
ATOM 1953 C CA . TRP A 1 257 ? 7.700 2.718 -13.603 1.00 84.25 257 TRP A CA 1
ATOM 1954 C C . TRP A 1 257 ? 8.920 2.121 -12.901 1.00 84.25 257 TRP A C 1
ATOM 1956 O O . TRP A 1 257 ? 9.395 1.051 -13.295 1.00 84.25 257 TRP A O 1
ATOM 1966 N N . ASP A 1 258 ? 9.413 2.804 -11.867 1.00 81.88 258 ASP A N 1
ATOM 1967 C CA . ASP A 1 258 ? 10.545 2.359 -11.059 1.00 81.88 258 ASP A CA 1
ATOM 1968 C C . ASP A 1 258 ? 10.161 2.175 -9.584 1.00 81.88 258 ASP A C 1
ATOM 1970 O O . ASP A 1 258 ? 9.680 3.095 -8.918 1.00 81.88 258 ASP A O 1
ATOM 1974 N N . MET A 1 259 ? 10.430 0.986 -9.044 1.00 76.62 259 MET A N 1
ATOM 1975 C CA . MET A 1 259 ? 10.372 0.700 -7.610 1.00 76.62 259 MET A CA 1
ATOM 1976 C C . MET A 1 259 ? 11.655 0.049 -7.121 1.00 76.62 259 MET A C 1
ATOM 1978 O O . MET A 1 259 ? 11.660 -0.997 -6.462 1.00 76.62 259 MET A O 1
ATOM 1982 N N . SER A 1 260 ? 12.771 0.677 -7.463 1.00 76.50 260 SER A N 1
ATOM 1983 C CA . SER A 1 260 ? 14.078 0.171 -7.097 1.00 76.50 260 SER A CA 1
ATOM 1984 C C . SER A 1 260 ? 14.303 0.188 -5.576 1.00 76.50 260 SER A C 1
ATOM 1986 O O . SER A 1 260 ? 13.965 1.162 -4.889 1.00 76.50 260 SER A O 1
ATOM 1988 N N . PRO A 1 261 ? 14.835 -0.910 -4.998 1.00 67.75 261 PRO A N 1
ATOM 1989 C CA . PRO A 1 261 ? 15.178 -0.958 -3.583 1.00 67.75 261 PRO A CA 1
ATOM 1990 C C . PRO A 1 261 ? 16.414 -0.099 -3.293 1.00 67.75 261 PRO A C 1
ATOM 1992 O O . PRO A 1 261 ? 17.190 0.224 -4.189 1.00 67.75 261 PRO A O 1
ATOM 1995 N N . ALA A 1 262 ? 16.669 0.179 -2.011 1.00 66.19 262 ALA A N 1
ATOM 1996 C CA . ALA A 1 262 ? 17.850 0.922 -1.559 1.00 66.19 262 ALA A CA 1
ATOM 1997 C C . ALA A 1 262 ? 19.181 0.398 -2.140 1.00 66.19 262 ALA A C 1
ATOM 1999 O O . ALA A 1 262 ? 20.078 1.178 -2.443 1.00 66.19 262 ALA A O 1
ATOM 2000 N N . THR A 1 263 ? 19.298 -0.919 -2.332 1.00 66.12 263 THR A N 1
ATOM 2001 C CA . THR A 1 263 ? 20.500 -1.590 -2.851 1.00 66.12 263 THR A CA 1
ATOM 2002 C C . THR A 1 263 ? 20.737 -1.389 -4.347 1.00 66.12 263 THR A C 1
ATOM 2004 O O . THR A 1 263 ? 21.809 -1.732 -4.831 1.00 66.12 263 THR A O 1
ATOM 2007 N N . ALA A 1 264 ? 19.769 -0.854 -5.091 1.00 70.88 264 ALA A N 1
ATOM 2008 C CA . ALA A 1 264 ? 19.897 -0.617 -6.528 1.00 70.88 264 ALA A CA 1
ATOM 2009 C C . ALA A 1 264 ? 20.617 0.701 -6.865 1.00 70.88 264 ALA A C 1
ATOM 2011 O O . ALA A 1 264 ? 20.719 1.054 -8.036 1.00 70.88 264 ALA A O 1
ATOM 2012 N N . GLY A 1 265 ? 21.136 1.417 -5.863 1.00 68.69 265 GLY A N 1
ATOM 2013 C CA . GLY A 1 265 ? 21.756 2.729 -6.038 1.00 68.69 265 GLY A CA 1
ATOM 2014 C C . GLY A 1 265 ? 22.979 2.777 -6.962 1.00 68.69 265 GLY A C 1
ATOM 2015 O O . GLY A 1 265 ? 23.277 3.825 -7.518 1.00 68.69 265 GLY A O 1
ATOM 2016 N N . SER A 1 266 ? 23.674 1.654 -7.156 1.00 72.94 266 SER A N 1
ATOM 2017 C CA . SER A 1 266 ? 24.803 1.530 -8.091 1.00 72.94 266 SER A CA 1
ATOM 2018 C C . SER A 1 266 ? 24.420 0.922 -9.444 1.00 72.94 266 SER A C 1
ATOM 2020 O O . SER A 1 266 ? 25.280 0.729 -10.301 1.00 72.94 266 SER A O 1
ATOM 2022 N N . SER A 1 267 ? 23.151 0.563 -9.641 1.00 81.06 267 SER A N 1
ATOM 2023 C CA . SER A 1 267 ? 22.702 -0.082 -10.870 1.00 81.06 267 SER A CA 1
ATOM 2024 C C . SER A 1 267 ? 22.449 0.950 -11.969 1.00 81.06 267 SER A C 1
ATOM 2026 O O . SER A 1 267 ? 21.803 1.970 -11.749 1.00 81.06 267 SER A O 1
ATOM 2028 N N . THR A 1 268 ? 22.880 0.643 -13.191 1.00 86.44 268 THR A N 1
ATOM 2029 C CA . THR A 1 268 ? 22.681 1.499 -14.371 1.00 86.44 268 THR A CA 1
ATOM 2030 C C . THR A 1 268 ? 21.269 1.430 -14.956 1.00 86.44 268 THR A C 1
ATOM 2032 O O . THR A 1 268 ? 20.991 2.116 -15.942 1.00 86.44 268 THR A O 1
ATOM 2035 N N . HIS A 1 269 ? 20.368 0.622 -14.379 1.00 85.50 269 HIS A N 1
ATOM 2036 C CA . HIS A 1 269 ? 19.021 0.384 -14.911 1.00 85.50 269 HIS A CA 1
ATOM 2037 C C . HIS A 1 269 ? 18.253 1.686 -15.134 1.00 85.50 269 HIS A C 1
ATOM 2039 O O . HIS A 1 269 ? 17.618 1.832 -16.173 1.00 85.50 269 HIS A O 1
ATOM 2045 N N . PHE A 1 270 ? 18.352 2.635 -14.197 1.00 84.25 270 PHE A N 1
ATOM 2046 C CA . PHE A 1 270 ? 17.604 3.881 -14.261 1.00 84.25 270 PHE A CA 1
ATOM 2047 C C . PHE A 1 270 ? 18.000 4.693 -15.491 1.00 84.25 270 PHE A C 1
ATOM 2049 O O . PHE A 1 270 ? 17.145 5.034 -16.299 1.00 84.25 270 PHE A O 1
ATOM 2056 N N . LYS A 1 271 ? 19.304 4.932 -15.682 1.00 84.38 271 LYS A N 1
ATOM 2057 C CA . LYS A 1 271 ? 19.823 5.681 -16.833 1.00 84.38 271 LYS A CA 1
ATOM 2058 C C . LYS A 1 271 ? 19.620 4.928 -18.152 1.00 84.38 271 LYS A C 1
ATOM 2060 O O . LYS A 1 271 ? 19.280 5.545 -19.151 1.00 84.38 271 LYS A O 1
ATOM 2065 N N . SER A 1 272 ? 19.744 3.601 -18.139 1.00 88.25 272 SER A N 1
ATOM 2066 C CA . SER A 1 272 ? 19.489 2.760 -19.319 1.00 88.25 272 SER A CA 1
ATOM 2067 C C . SER A 1 272 ? 18.023 2.815 -19.759 1.00 88.25 272 SER A C 1
ATOM 2069 O O . SER A 1 272 ? 17.734 2.933 -20.947 1.00 88.25 272 SER A O 1
ATOM 2071 N N . CYS A 1 273 ? 17.093 2.748 -18.797 1.00 87.75 273 CYS A N 1
ATOM 2072 C CA . CYS A 1 273 ? 15.663 2.905 -19.049 1.00 87.75 273 CYS A CA 1
ATOM 2073 C C . CYS A 1 273 ? 15.341 4.329 -19.465 1.00 87.75 273 CYS A C 1
ATOM 2075 O O . CYS A 1 273 ? 14.535 4.485 -20.375 1.00 87.75 273 CYS A O 1
ATOM 2077 N N . LEU A 1 274 ? 15.991 5.325 -18.843 1.00 84.81 274 LEU A N 1
ATOM 2078 C CA . LEU A 1 274 ? 15.889 6.719 -19.242 1.00 84.81 274 LEU A CA 1
ATOM 2079 C C . LEU A 1 274 ? 16.200 6.799 -20.728 1.00 84.81 274 LEU A C 1
ATOM 2081 O O . LEU A 1 274 ? 15.247 6.940 -21.466 1.00 84.81 274 LEU A O 1
ATOM 2085 N N . ASP A 1 275 ? 17.424 6.516 -21.181 1.00 85.94 275 ASP A N 1
ATOM 2086 C CA . ASP A 1 275 ? 17.902 6.644 -22.575 1.00 85.94 275 ASP A CA 1
ATOM 2087 C C . ASP A 1 275 ? 17.128 5.821 -23.646 1.00 85.94 275 ASP A C 1
ATOM 2089 O O . ASP A 1 275 ? 17.433 5.877 -24.847 1.00 85.94 275 ASP A O 1
ATOM 2093 N N . ALA A 1 276 ? 16.124 5.039 -23.246 1.00 89.31 276 ALA A N 1
ATOM 2094 C CA . ALA A 1 276 ? 15.229 4.289 -24.121 1.00 89.31 276 ALA A CA 1
ATOM 2095 C C . ALA A 1 276 ? 13.800 4.865 -24.220 1.00 89.31 276 ALA A C 1
ATOM 2097 O O . ALA A 1 276 ? 12.967 4.307 -24.938 1.00 89.31 276 ALA A O 1
ATOM 2098 N N . LEU A 1 277 ? 13.495 5.963 -23.531 1.00 86.75 277 LEU A N 1
ATOM 2099 C CA . LEU A 1 277 ? 12.177 6.598 -23.517 1.00 86.75 277 LEU A CA 1
ATOM 2100 C C . LEU A 1 277 ? 11.997 7.632 -24.654 1.00 86.75 277 LEU A C 1
ATOM 2102 O O . LEU A 1 277 ? 12.948 8.168 -25.223 1.00 86.75 277 LEU A O 1
ATOM 2106 N N . LYS A 1 278 ? 10.738 7.922 -25.001 1.00 84.88 278 LYS A N 1
ATOM 2107 C CA . LYS A 1 278 ? 10.332 8.958 -25.966 1.00 84.88 278 LYS A CA 1
ATOM 2108 C C . LYS A 1 278 ? 10.412 10.358 -25.359 1.00 84.88 278 LYS A C 1
ATOM 2110 O O . LYS A 1 278 ? 10.258 10.552 -24.154 1.00 84.88 278 LYS A O 1
ATOM 2115 N N . ILE A 1 279 ? 10.524 11.369 -26.220 1.00 77.81 279 ILE A N 1
ATOM 2116 C CA . ILE A 1 279 ? 10.276 12.761 -25.822 1.00 77.81 279 ILE A CA 1
ATOM 2117 C C . ILE A 1 279 ? 8.834 12.873 -25.300 1.00 77.81 279 ILE A C 1
ATOM 2119 O O . ILE A 1 279 ? 7.889 12.510 -25.997 1.00 77.81 279 ILE A O 1
ATOM 2123 N N . GLY A 1 280 ? 8.681 13.373 -24.071 1.00 74.81 280 GLY A N 1
ATOM 2124 C CA . GLY A 1 280 ? 7.382 13.533 -23.404 1.00 74.81 280 GLY A CA 1
ATOM 2125 C C . GLY A 1 280 ? 6.904 12.303 -22.624 1.00 74.81 280 GLY A C 1
ATOM 2126 O O . GLY A 1 280 ? 5.786 12.321 -22.113 1.00 74.81 280 GLY A O 1
ATOM 2127 N N . ALA A 1 281 ? 7.731 11.256 -22.519 1.00 80.44 281 ALA A N 1
ATOM 2128 C CA . ALA A 1 281 ? 7.445 10.096 -21.682 1.00 80.44 281 ALA A CA 1
ATOM 2129 C C . ALA A 1 281 ? 7.348 10.463 -20.193 1.00 80.44 281 ALA A C 1
ATOM 2131 O O . ALA A 1 281 ? 8.022 11.382 -19.722 1.00 80.44 281 ALA A O 1
ATOM 2132 N N . ARG A 1 282 ? 6.536 9.710 -19.441 1.00 81.25 282 ARG A N 1
ATOM 2133 C CA . ARG A 1 282 ? 6.327 9.919 -17.998 1.00 81.25 282 ARG A CA 1
ATOM 2134 C C . ARG A 1 282 ? 7.038 8.858 -17.167 1.00 81.25 282 ARG A C 1
ATOM 2136 O O . ARG A 1 282 ? 7.091 7.692 -17.556 1.00 81.25 282 ARG A O 1
ATOM 2143 N N . VAL A 1 283 ? 7.552 9.262 -16.007 1.00 81.81 283 VAL A N 1
ATOM 2144 C CA . VAL A 1 283 ? 8.301 8.385 -15.099 1.00 81.81 283 VAL A CA 1
ATOM 2145 C C . VAL A 1 283 ? 7.683 8.428 -13.704 1.00 81.81 283 VAL A C 1
ATOM 2147 O O . VAL A 1 283 ? 7.576 9.501 -13.119 1.00 81.81 283 VAL A O 1
ATOM 2150 N N . SER A 1 284 ? 7.308 7.274 -13.149 1.00 80.44 284 SER A N 1
ATOM 2151 C CA . SER A 1 284 ? 6.862 7.161 -11.755 1.00 80.44 284 SER A CA 1
ATOM 2152 C C . SER A 1 284 ? 7.935 6.503 -10.899 1.00 80.44 284 SER A C 1
ATOM 2154 O O . SER A 1 284 ? 8.396 5.404 -11.207 1.00 80.44 284 SER A O 1
ATOM 2156 N N . LEU A 1 285 ? 8.327 7.198 -9.828 1.00 78.50 285 LEU A N 1
ATOM 2157 C CA . LEU A 1 285 ? 9.322 6.749 -8.858 1.00 78.50 285 LEU A CA 1
ATOM 2158 C C . LEU A 1 285 ? 8.603 6.362 -7.566 1.00 78.50 285 LEU A C 1
ATOM 2160 O O . LEU A 1 285 ? 8.202 7.209 -6.765 1.00 78.50 285 LEU A O 1
ATOM 2164 N N . VAL A 1 286 ? 8.416 5.060 -7.385 1.00 70.94 286 VAL A N 1
ATOM 2165 C CA . VAL A 1 286 ? 7.715 4.454 -6.243 1.00 70.94 286 VAL A CA 1
ATOM 2166 C C . VAL A 1 286 ? 8.704 3.837 -5.245 1.00 70.94 286 VAL A C 1
ATOM 2168 O O . VAL A 1 286 ? 8.356 3.536 -4.103 1.00 70.94 286 VAL A O 1
ATOM 2171 N N . GLY A 1 287 ? 9.945 3.622 -5.687 1.00 64.94 287 GLY A N 1
ATOM 2172 C CA . GLY A 1 287 ? 11.018 2.979 -4.936 1.00 64.94 287 GLY A CA 1
ATOM 2173 C C . GLY A 1 287 ? 11.651 3.853 -3.857 1.00 64.94 287 GLY A C 1
ATOM 2174 O O . GLY A 1 287 ? 11.391 5.046 -3.736 1.00 64.94 287 GLY A O 1
ATOM 2175 N N . GLY A 1 288 ? 12.517 3.223 -3.066 1.00 61.38 288 GLY A N 1
ATOM 2176 C CA . GLY A 1 288 ? 13.263 3.852 -1.974 1.00 61.38 288 GLY A CA 1
ATOM 2177 C C . GLY A 1 288 ? 14.769 3.740 -2.181 1.00 61.38 288 GLY A C 1
ATOM 2178 O O . GLY A 1 288 ? 15.485 3.398 -1.239 1.00 61.38 288 GLY A O 1
ATOM 2179 N N . ALA A 1 289 ? 15.244 3.925 -3.415 1.00 59.31 289 ALA A N 1
ATOM 2180 C CA . ALA A 1 289 ? 16.672 3.989 -3.706 1.00 59.31 289 ALA A CA 1
ATOM 2181 C C . ALA A 1 289 ? 17.303 5.121 -2.872 1.00 59.31 289 ALA A C 1
ATOM 2183 O O . ALA A 1 289 ? 16.882 6.269 -2.964 1.00 59.31 289 ALA A O 1
ATOM 2184 N N . LEU A 1 290 ? 18.266 4.783 -2.005 1.00 53.31 290 LEU A N 1
ATOM 2185 C CA . LEU A 1 290 ? 18.908 5.744 -1.091 1.00 53.31 290 LEU A CA 1
ATOM 2186 C C . LEU A 1 290 ? 20.099 6.471 -1.729 1.00 53.31 290 LEU A C 1
ATOM 2188 O O . LEU A 1 290 ? 20.638 7.393 -1.126 1.00 53.31 290 LEU A O 1
ATOM 2192 N N . ALA A 1 291 ? 20.537 6.026 -2.907 1.00 59.59 291 ALA A N 1
ATOM 2193 C CA . ALA A 1 291 ? 21.609 6.676 -3.644 1.00 59.59 291 ALA A CA 1
ATOM 2194 C C . ALA A 1 291 ? 21.062 7.803 -4.522 1.00 59.59 291 ALA A C 1
ATOM 2196 O O . ALA A 1 291 ? 19.924 7.746 -4.989 1.00 59.59 291 ALA A O 1
ATOM 2197 N N . GLU A 1 292 ? 21.905 8.800 -4.771 1.00 60.25 292 GLU A N 1
ATOM 2198 C CA . GLU A 1 292 ? 21.623 9.863 -5.727 1.00 60.25 292 GLU A CA 1
ATOM 2199 C C . GLU A 1 292 ? 21.411 9.280 -7.127 1.00 60.25 292 GLU A C 1
ATOM 2201 O O . GLU A 1 292 ? 22.226 8.509 -7.640 1.00 60.25 292 GLU A O 1
ATOM 2206 N N . VAL A 1 293 ? 20.310 9.676 -7.760 1.00 60.06 293 VAL A N 1
ATOM 2207 C CA . VAL A 1 293 ? 20.069 9.401 -9.173 1.00 60.06 293 VAL A CA 1
ATOM 2208 C C . VAL A 1 293 ? 20.679 10.548 -9.969 1.00 60.06 293 VAL A C 1
ATOM 2210 O O . VAL A 1 293 ? 20.120 11.640 -10.028 1.00 60.06 293 VAL A O 1
ATOM 2213 N N . ASN A 1 294 ? 21.847 10.305 -10.558 1.00 61.78 294 ASN A N 1
ATOM 2214 C CA . ASN A 1 294 ? 22.584 11.315 -11.310 1.00 61.78 294 ASN A CA 1
ATOM 2215 C C . ASN A 1 294 ? 22.174 11.317 -12.789 1.00 61.78 294 ASN A C 1
ATOM 2217 O O . ASN A 1 294 ? 22.338 10.317 -13.489 1.00 61.78 294 ASN A O 1
ATOM 2221 N N . PHE A 1 295 ? 21.686 12.456 -13.274 1.00 63.69 295 PHE A N 1
ATOM 2222 C CA . PHE A 1 295 ? 21.483 12.738 -14.696 1.00 63.69 295 PHE A CA 1
ATOM 2223 C C . PHE A 1 295 ? 22.007 14.139 -15.021 1.00 63.69 295 PHE A C 1
ATOM 2225 O O . PHE A 1 295 ? 22.003 15.038 -14.178 1.00 63.69 295 PHE A O 1
ATOM 2232 N N . SER A 1 296 ? 22.494 14.327 -16.245 1.00 62.28 296 SER A N 1
ATOM 2233 C CA . SER A 1 296 ? 22.942 15.634 -16.719 1.00 62.28 296 SER A CA 1
ATOM 2234 C C . SER A 1 296 ? 21.736 16.539 -16.939 1.00 62.28 296 SER A C 1
ATOM 2236 O O . SER A 1 296 ? 20.705 16.100 -17.436 1.00 62.28 296 SER A O 1
ATOM 2238 N N . TYR A 1 297 ? 21.873 17.836 -16.673 1.00 57.50 297 TYR A N 1
ATOM 2239 C CA . TYR A 1 297 ? 20.859 18.817 -17.071 1.00 57.50 297 TYR A CA 1
ATOM 2240 C C . TYR A 1 297 ? 20.547 18.740 -18.580 1.00 57.50 297 TYR A C 1
ATOM 2242 O O . TYR A 1 297 ? 19.400 18.899 -18.996 1.00 57.50 297 TYR A O 1
ATOM 2250 N N . LEU A 1 298 ? 21.550 18.405 -19.405 1.00 62.19 298 LEU A N 1
ATOM 2251 C CA . LEU A 1 298 ? 21.364 18.189 -20.843 1.00 62.19 298 LEU A CA 1
ATOM 2252 C C . LEU A 1 298 ? 20.530 16.946 -21.176 1.00 62.19 298 LEU A C 1
ATOM 2254 O O . LEU A 1 298 ? 19.935 16.927 -22.250 1.00 62.19 298 LEU A O 1
ATOM 2258 N N . ASP A 1 299 ? 20.434 15.970 -20.267 1.00 60.38 299 ASP A N 1
ATOM 2259 C CA . ASP A 1 299 ? 19.538 14.814 -20.414 1.00 60.38 299 ASP A CA 1
ATOM 2260 C C . ASP A 1 299 ? 18.054 15.218 -20.323 1.00 60.38 299 ASP A C 1
ATOM 2262 O O . ASP A 1 299 ? 17.186 14.426 -20.676 1.00 60.38 299 ASP A O 1
ATOM 2266 N N . ILE A 1 300 ? 17.750 16.431 -19.836 1.00 57.78 300 ILE A N 1
ATOM 2267 C CA . ILE A 1 300 ? 16.383 16.966 -19.754 1.00 57.78 300 ILE A CA 1
ATOM 2268 C C . ILE A 1 300 ? 16.077 17.893 -20.937 1.00 57.78 300 ILE A C 1
ATOM 2270 O O . ILE A 1 300 ? 14.985 17.829 -21.495 1.00 57.78 300 ILE A O 1
ATOM 2274 N N . ILE A 1 301 ? 17.013 18.773 -21.317 1.00 53.22 301 ILE A N 1
ATOM 2275 C CA . ILE A 1 301 ? 16.717 19.910 -22.211 1.00 53.22 301 ILE A CA 1
ATOM 2276 C C . ILE A 1 301 ? 17.156 19.742 -23.676 1.00 53.22 301 ILE A C 1
ATOM 2278 O O . ILE A 1 301 ? 16.767 20.551 -24.519 1.00 53.22 301 ILE A O 1
ATOM 2282 N N . SER A 1 302 ? 18.008 18.764 -24.003 1.00 50.47 302 SER A N 1
ATOM 2283 C CA . SER A 1 302 ? 18.625 18.674 -25.334 1.00 50.47 302 SER A CA 1
ATOM 2284 C C . SER A 1 302 ? 17.778 17.859 -26.321 1.00 50.47 302 SER A C 1
ATOM 2286 O O . SER A 1 302 ? 17.484 16.705 -26.045 1.00 50.47 302 SER A O 1
ATOM 2288 N N . PRO A 1 303 ? 17.484 18.364 -27.533 1.00 48.53 303 PRO A N 1
ATOM 2289 C CA . PRO A 1 303 ? 16.778 17.597 -28.565 1.00 48.53 303 PRO A CA 1
ATOM 2290 C C . PRO A 1 303 ? 17.635 16.509 -29.245 1.00 48.53 303 PRO A C 1
ATOM 2292 O O . PRO A 1 303 ? 17.114 15.743 -30.052 1.00 48.53 303 PRO A O 1
ATOM 2295 N N . LYS A 1 304 ? 18.950 16.445 -28.971 1.00 44.66 304 LYS A N 1
ATOM 2296 C CA . LYS A 1 304 ? 19.887 15.479 -29.591 1.00 44.66 304 LYS A CA 1
ATOM 2297 C C . LYS A 1 304 ? 19.905 14.107 -28.921 1.00 44.66 304 LYS A C 1
ATOM 2299 O O . LYS A 1 304 ? 20.272 13.127 -29.561 1.00 44.66 304 LYS A O 1
ATOM 2304 N N . HIS A 1 305 ? 19.525 14.048 -27.653 1.00 45.38 305 HIS A N 1
ATOM 2305 C CA . HIS A 1 305 ? 19.239 12.807 -26.957 1.00 45.38 305 HIS A CA 1
ATOM 2306 C C . HIS A 1 305 ? 17.721 12.785 -26.862 1.00 45.38 305 HIS A C 1
ATOM 2308 O O . HIS A 1 305 ? 17.139 13.723 -26.333 1.00 45.38 305 HIS A O 1
ATOM 2314 N N . ASN A 1 306 ? 17.054 11.801 -27.469 1.00 42.88 306 ASN A N 1
ATOM 2315 C CA . ASN A 1 306 ? 15.629 11.608 -27.205 1.00 42.88 306 ASN A CA 1
ATOM 2316 C C . ASN A 1 306 ? 15.481 11.614 -25.684 1.00 42.88 306 ASN A C 1
ATOM 2318 O O . ASN A 1 306 ? 16.121 10.730 -25.128 1.00 42.88 306 ASN A O 1
ATOM 2322 N N . LEU A 1 307 ? 14.763 12.601 -25.091 1.00 50.25 307 LEU A N 1
ATOM 2323 C CA . LEU A 1 307 ? 14.265 12.750 -23.691 1.00 50.25 307 LEU A CA 1
ATOM 2324 C C . LEU A 1 307 ? 14.527 14.155 -23.113 1.00 50.25 307 LEU A C 1
ATOM 2326 O O . LEU A 1 307 ? 15.590 14.697 -23.342 1.00 50.25 307 LEU A O 1
ATOM 2330 N N . ILE A 1 308 ? 13.659 14.853 -22.369 1.00 45.16 308 ILE A N 1
ATOM 2331 C CA . ILE A 1 308 ? 12.308 14.634 -21.836 1.00 45.16 308 ILE A CA 1
ATOM 2332 C C . ILE A 1 308 ? 11.626 16.015 -21.916 1.00 45.16 308 ILE A C 1
ATOM 2334 O O . ILE A 1 308 ? 12.047 16.932 -21.223 1.00 45.16 308 ILE A O 1
ATOM 2338 N N . SER A 1 309 ? 10.568 16.224 -22.705 1.00 38.12 309 SER A N 1
ATOM 2339 C CA . SER A 1 309 ? 9.870 17.528 -22.676 1.00 38.12 309 SER A CA 1
ATOM 2340 C C . SER A 1 309 ? 8.999 17.722 -21.422 1.00 38.12 309 SER A C 1
ATOM 2342 O O . SER A 1 309 ? 8.533 18.830 -21.173 1.00 38.12 309 SER A O 1
ATOM 2344 N N . ASN A 1 310 ? 8.778 16.660 -20.632 1.00 40.19 310 ASN A N 1
ATOM 2345 C CA . ASN A 1 310 ? 8.019 16.686 -19.380 1.00 40.19 310 ASN A CA 1
ATOM 2346 C C . ASN A 1 310 ? 8.410 15.514 -18.451 1.00 40.19 310 ASN A C 1
ATOM 2348 O O . ASN A 1 310 ? 7.799 14.448 -18.498 1.00 40.19 310 ASN A O 1
ATOM 2352 N N . LEU A 1 311 ? 9.438 15.676 -17.606 1.00 45.44 311 LEU A N 1
ATOM 2353 C CA . LEU A 1 311 ? 9.680 14.737 -16.501 1.00 45.44 311 LEU A CA 1
ATOM 2354 C C . LEU A 1 311 ? 8.718 15.081 -15.365 1.00 45.44 311 LEU A C 1
ATOM 2356 O O . LEU A 1 311 ? 9.003 15.938 -14.532 1.00 45.44 311 LEU A O 1
ATOM 2360 N N . THR A 1 312 ? 7.570 14.415 -15.317 1.00 46.84 312 THR A N 1
ATOM 2361 C CA . THR A 1 312 ? 6.697 14.469 -14.141 1.00 46.84 312 THR A CA 1
ATOM 2362 C C . THR A 1 312 ? 7.080 13.332 -13.205 1.00 46.84 312 THR A C 1
ATOM 2364 O O . THR A 1 312 ? 6.520 12.245 -13.291 1.00 46.84 312 THR A O 1
ATOM 2367 N N . ALA A 1 313 ? 8.051 13.572 -12.321 1.00 45.34 313 ALA A N 1
ATOM 2368 C CA . ALA A 1 313 ? 8.322 12.667 -11.210 1.00 45.34 313 ALA A CA 1
ATOM 2369 C C . ALA A 1 313 ? 7.200 12.826 -10.178 1.00 45.34 313 ALA A C 1
ATOM 2371 O O . ALA A 1 313 ? 7.233 13.724 -9.335 1.00 45.34 313 ALA A O 1
ATOM 2372 N N . VAL A 1 314 ? 6.171 11.985 -10.266 1.00 46.34 314 VAL A N 1
ATOM 2373 C CA . VAL A 1 314 ? 5.139 11.969 -9.231 1.00 46.34 314 VAL A CA 1
ATOM 2374 C C . VAL A 1 314 ? 5.678 11.204 -8.031 1.00 46.34 314 VAL A C 1
ATOM 2376 O O . VAL A 1 314 ? 6.190 10.092 -8.168 1.00 46.34 314 VAL A O 1
ATOM 2379 N N . ARG A 1 315 ? 5.570 11.805 -6.841 1.00 45.84 315 ARG A N 1
ATOM 2380 C CA . ARG A 1 315 ? 5.894 11.171 -5.558 1.00 45.84 315 ARG A CA 1
ATOM 2381 C C . ARG A 1 315 ? 4.859 10.077 -5.261 1.00 45.84 315 ARG A C 1
ATOM 2383 O O . ARG A 1 315 ? 4.012 10.222 -4.388 1.00 45.84 315 ARG A O 1
ATOM 2390 N N . SER A 1 316 ? 4.939 8.967 -5.989 1.00 44.91 316 SER A N 1
ATOM 2391 C CA . SER A 1 316 ? 3.979 7.857 -5.953 1.00 44.91 316 SER A CA 1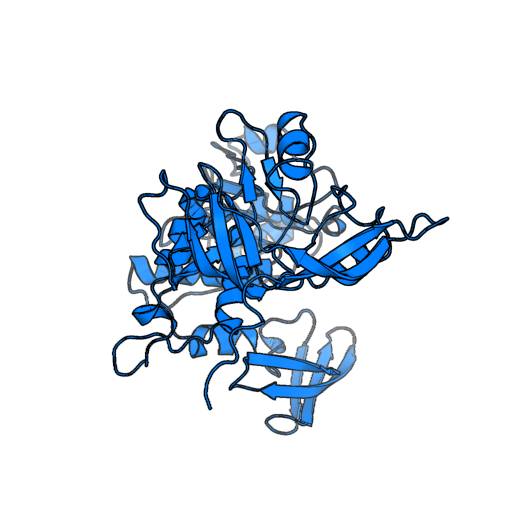
ATOM 2392 C C . SER A 1 316 ? 4.096 6.988 -4.691 1.00 44.91 316 SER A C 1
ATOM 2394 O O . SER A 1 316 ? 3.327 6.043 -4.516 1.00 44.91 316 SER A O 1
ATOM 2396 N N . GLY A 1 317 ? 5.017 7.308 -3.774 1.00 41.94 317 GLY A N 1
ATOM 2397 C CA . GLY A 1 317 ? 5.043 6.720 -2.431 1.00 41.94 317 GLY A CA 1
ATOM 2398 C C . GLY A 1 317 ? 3.817 7.080 -1.577 1.00 41.94 317 GLY A C 1
ATOM 2399 O O . GLY A 1 317 ? 3.625 6.476 -0.526 1.00 41.94 317 GLY A O 1
ATOM 2400 N N . ILE A 1 318 ? 2.999 8.042 -2.019 1.00 50.00 318 ILE A N 1
ATOM 2401 C CA . ILE A 1 318 ? 1.737 8.442 -1.393 1.00 50.00 318 ILE A CA 1
ATOM 2402 C C . ILE A 1 318 ? 0.619 8.059 -2.362 1.00 50.00 318 ILE A C 1
ATOM 2404 O O . ILE A 1 318 ? 0.412 8.720 -3.380 1.00 50.00 318 ILE A O 1
ATOM 2408 N N . MET A 1 319 ? -0.094 6.970 -2.077 1.00 53.69 319 MET A N 1
ATOM 2409 C CA . MET A 1 319 ? -1.310 6.675 -2.823 1.00 53.69 319 MET A CA 1
ATOM 2410 C C . MET A 1 319 ? -2.397 7.635 -2.345 1.00 53.69 319 MET A C 1
ATOM 2412 O O . MET A 1 319 ? -2.787 7.604 -1.181 1.00 53.69 319 MET A O 1
ATOM 2416 N N . ALA A 1 320 ? -2.858 8.521 -3.228 1.00 55.72 320 ALA A N 1
ATOM 2417 C CA . ALA A 1 320 ? -4.023 9.345 -2.934 1.00 55.72 320 ALA A CA 1
ATOM 2418 C C . ALA A 1 320 ? -5.242 8.434 -2.728 1.00 55.72 320 ALA A C 1
ATOM 2420 O O . ALA A 1 320 ? -5.445 7.493 -3.498 1.00 55.72 320 ALA A O 1
ATOM 2421 N N . GLN A 1 321 ? -6.071 8.730 -1.728 1.00 57.72 321 GLN A N 1
ATOM 2422 C CA . GLN A 1 321 ? -7.214 7.891 -1.336 1.00 57.72 321 GLN A CA 1
ATOM 2423 C C . GLN A 1 321 ? -8.186 7.592 -2.488 1.00 57.72 321 GLN A C 1
ATOM 2425 O O . GLN A 1 321 ? -8.811 6.529 -2.527 1.00 57.72 321 GLN A O 1
ATOM 2430 N N . ASP A 1 322 ? -8.306 8.498 -3.460 1.00 56.94 322 ASP A N 1
ATOM 2431 C CA . ASP A 1 322 ? -9.140 8.275 -4.642 1.00 56.94 322 ASP A CA 1
ATOM 2432 C C . ASP A 1 322 ? -8.609 7.155 -5.544 1.00 56.94 322 ASP A C 1
ATOM 2434 O O . ASP A 1 322 ? -9.403 6.399 -6.104 1.00 56.94 322 ASP A O 1
ATOM 2438 N N . LYS A 1 323 ? -7.289 6.950 -5.597 1.00 57.47 323 LYS A N 1
ATOM 2439 C CA . LYS A 1 323 ? -6.689 5.829 -6.330 1.00 57.47 323 LYS A CA 1
ATOM 2440 C C . LYS A 1 323 ? -6.926 4.496 -5.620 1.00 57.47 323 LYS A C 1
ATOM 2442 O O . LYS A 1 323 ? -7.116 3.477 -6.278 1.00 57.47 323 LYS A O 1
ATOM 2447 N N . THR A 1 324 ? -6.960 4.473 -4.284 1.00 54.94 324 THR A N 1
ATOM 2448 C CA . THR A 1 324 ? -7.293 3.251 -3.527 1.00 54.94 324 THR A CA 1
ATOM 2449 C C . THR A 1 324 ? -8.719 2.788 -3.828 1.00 54.94 324 THR A C 1
ATOM 2451 O O . THR A 1 324 ? -8.964 1.593 -4.009 1.00 54.94 324 THR A O 1
ATOM 2454 N N . LYS A 1 325 ? -9.666 3.730 -3.969 1.00 59.09 325 LYS A N 1
ATOM 2455 C CA . LYS A 1 325 ? -11.041 3.422 -4.407 1.00 59.09 325 LYS A CA 1
ATOM 2456 C C . LYS A 1 325 ? -11.075 2.793 -5.803 1.00 59.09 325 LYS A C 1
ATOM 2458 O O . LYS A 1 325 ? -11.951 1.971 -6.060 1.00 59.09 325 LYS A O 1
ATOM 2463 N N . GLU A 1 326 ? -10.155 3.170 -6.688 1.00 55.84 326 GLU A N 1
ATOM 2464 C CA . GLU A 1 326 ? -10.055 2.616 -8.039 1.00 55.84 326 GLU A CA 1
ATOM 2465 C C . GLU A 1 326 ? -9.548 1.165 -8.022 1.00 55.84 326 GLU A C 1
ATOM 2467 O O . GLU A 1 326 ? -10.201 0.301 -8.601 1.00 55.84 326 GLU A O 1
ATOM 2472 N N . VAL A 1 327 ? -8.493 0.848 -7.257 1.00 51.88 327 VAL A N 1
ATOM 2473 C CA . VAL A 1 327 ? -7.999 -0.541 -7.089 1.00 51.88 327 VAL A CA 1
ATOM 2474 C C . VAL A 1 327 ? -9.107 -1.484 -6.623 1.00 51.88 327 VAL A C 1
ATOM 2476 O O . VAL A 1 327 ? -9.279 -2.570 -7.167 1.00 51.88 327 VAL A O 1
ATOM 2479 N N . VAL A 1 328 ? -9.898 -1.049 -5.642 1.00 54.53 328 VAL A N 1
ATOM 2480 C CA . VAL A 1 328 ? -11.007 -1.833 -5.082 1.00 54.53 328 VAL A CA 1
ATOM 2481 C C . VAL A 1 328 ? -12.159 -2.041 -6.082 1.00 54.53 328 VAL A C 1
ATOM 2483 O O . VAL A 1 328 ? -12.928 -2.991 -5.950 1.00 54.53 328 VAL A O 1
ATOM 2486 N N . ARG A 1 329 ? -12.291 -1.168 -7.088 1.00 54.47 329 ARG A N 1
ATOM 2487 C CA . ARG A 1 329 ? -13.342 -1.229 -8.117 1.00 54.47 329 ARG A CA 1
ATOM 2488 C C . ARG A 1 329 ? -12.926 -1.976 -9.386 1.00 54.47 329 ARG A C 1
ATOM 2490 O O . ARG A 1 329 ? -13.808 -2.471 -10.076 1.00 54.47 329 ARG A O 1
ATOM 2497 N N . VAL A 1 330 ? -11.630 -2.016 -9.710 1.00 50.12 330 VAL A N 1
ATOM 2498 C CA . VAL A 1 330 ? -11.119 -2.383 -11.049 1.00 50.12 330 VAL A CA 1
ATOM 2499 C C . VAL A 1 330 ? -10.586 -3.822 -11.149 1.00 50.12 330 VAL A C 1
ATOM 2501 O O . VAL A 1 330 ? -10.378 -4.314 -12.256 1.00 50.12 330 VAL A O 1
ATOM 2504 N N . ILE A 1 331 ? -10.396 -4.549 -10.041 1.00 50.94 331 ILE A N 1
ATOM 2505 C CA . ILE A 1 331 ? -9.955 -5.956 -10.109 1.00 50.94 331 ILE A CA 1
ATOM 2506 C C . ILE A 1 331 ? -11.136 -6.849 -10.519 1.00 50.94 331 ILE A C 1
ATOM 2508 O O . ILE A 1 331 ? -11.916 -7.307 -9.689 1.00 50.94 331 ILE A O 1
ATOM 2512 N N . ASP A 1 332 ? -11.250 -7.074 -11.826 1.00 49.34 332 ASP A N 1
ATOM 2513 C CA . ASP A 1 332 ? -12.256 -7.913 -12.481 1.00 49.34 332 ASP A CA 1
ATOM 2514 C C . ASP A 1 332 ? -11.568 -9.066 -13.245 1.00 49.34 332 ASP A C 1
ATOM 2516 O O . ASP A 1 332 ? -11.653 -9.151 -14.469 1.00 49.34 332 ASP A O 1
ATOM 2520 N N . ALA A 1 333 ? -10.798 -9.910 -12.538 1.00 46.34 333 ALA A N 1
ATOM 2521 C CA . ALA A 1 333 ? -10.045 -11.030 -13.124 1.00 46.34 333 ALA A CA 1
ATOM 2522 C C . ALA A 1 333 ? -10.085 -12.296 -12.229 1.00 46.34 333 ALA A C 1
ATOM 2524 O O . ALA A 1 333 ? -9.866 -12.166 -11.024 1.00 46.34 333 ALA A O 1
ATOM 2525 N N . PRO A 1 334 ? -10.335 -13.509 -12.772 1.00 41.88 334 PRO A N 1
ATOM 2526 C CA . PRO A 1 334 ? -10.379 -14.756 -11.994 1.00 41.88 334 PRO A CA 1
ATOM 2527 C C . PRO A 1 334 ? -9.061 -15.069 -11.272 1.00 41.88 334 PRO A C 1
ATOM 2529 O O . PRO A 1 334 ? -7.975 -14.861 -11.820 1.00 41.88 334 PRO A O 1
ATOM 2532 N N . ILE A 1 335 ? -9.140 -15.610 -10.048 1.00 40.56 335 ILE A N 1
ATOM 2533 C CA . ILE A 1 335 ? -7.951 -15.919 -9.239 1.00 40.56 335 ILE A CA 1
ATOM 2534 C C . ILE A 1 335 ? -7.037 -16.942 -9.903 1.00 40.56 335 ILE A C 1
ATOM 2536 O O . ILE A 1 335 ? -5.833 -16.823 -9.757 1.00 40.56 335 ILE A O 1
ATOM 2540 N N . SER A 1 336 ? -7.560 -17.889 -10.685 1.00 38.91 336 SER A N 1
ATOM 2541 C CA . SER A 1 336 ? -6.752 -18.872 -11.417 1.00 38.91 336 SER A CA 1
ATOM 2542 C C . SER A 1 336 ? -5.737 -18.217 -12.353 1.00 38.91 336 SER A C 1
ATOM 2544 O O . SER A 1 336 ? -4.604 -18.679 -12.445 1.00 38.91 336 SER A O 1
ATOM 2546 N N . ASP A 1 337 ? -6.112 -17.109 -12.991 1.00 40.72 337 ASP A N 1
ATOM 2547 C CA . ASP A 1 337 ? -5.267 -16.404 -13.958 1.00 40.72 337 ASP A CA 1
ATOM 2548 C C . ASP A 1 337 ? -4.205 -15.552 -13.246 1.00 40.72 337 ASP A C 1
ATOM 2550 O O . ASP A 1 337 ? -3.088 -15.378 -13.733 1.00 40.72 337 ASP A O 1
ATOM 2554 N N . VAL A 1 338 ? -4.535 -15.069 -12.046 1.00 42.72 338 VAL A N 1
ATOM 2555 C CA . VAL A 1 338 ? -3.643 -14.304 -11.165 1.00 42.72 338 VAL A CA 1
ATOM 2556 C C . VAL A 1 338 ? -2.685 -15.233 -10.400 1.00 42.72 338 VAL A C 1
ATOM 2558 O O . VAL A 1 338 ? -1.487 -14.969 -10.302 1.00 42.72 338 VAL A O 1
ATOM 2561 N N . TRP A 1 339 ? -3.197 -16.354 -9.897 1.00 38.19 339 TRP A N 1
ATOM 2562 C CA . TRP A 1 339 ? -2.500 -17.371 -9.117 1.00 38.19 339 TRP A CA 1
ATOM 2563 C C . TRP A 1 339 ? -1.581 -18.224 -9.980 1.00 38.19 339 TRP A C 1
ATOM 2565 O O . TRP A 1 339 ? -0.445 -18.446 -9.581 1.00 38.19 339 TRP A O 1
ATOM 2575 N N . ALA A 1 340 ? -1.987 -18.629 -11.187 1.00 38.41 340 ALA A N 1
ATOM 2576 C CA . ALA A 1 340 ? -1.119 -19.391 -12.087 1.00 38.41 340 ALA A CA 1
ATOM 2577 C C . ALA A 1 340 ? 0.179 -18.643 -12.432 1.00 38.41 340 ALA A C 1
ATOM 2579 O O . ALA A 1 340 ? 1.198 -19.281 -12.669 1.00 38.41 340 ALA A O 1
ATOM 2580 N N . ILE A 1 341 ? 0.175 -17.306 -12.418 1.00 40.22 341 ILE A N 1
ATOM 2581 C CA . ILE A 1 341 ? 1.371 -16.481 -12.649 1.00 40.22 341 ILE A CA 1
ATOM 2582 C C . ILE A 1 341 ? 2.200 -16.330 -11.362 1.00 40.22 341 ILE A C 1
ATOM 2584 O O . ILE A 1 341 ? 3.429 -16.343 -11.413 1.00 40.22 341 ILE A O 1
ATOM 2588 N N . ILE A 1 342 ? 1.544 -16.219 -10.204 1.00 40.44 342 ILE A N 1
ATOM 2589 C CA . ILE A 1 342 ? 2.189 -16.056 -8.890 1.00 40.44 342 ILE A CA 1
ATOM 2590 C C . ILE A 1 342 ? 2.750 -17.388 -8.342 1.00 40.44 342 ILE A C 1
ATOM 2592 O O . ILE A 1 342 ? 3.740 -17.375 -7.613 1.00 40.44 342 ILE A O 1
ATOM 2596 N N . ALA A 1 343 ? 2.159 -18.529 -8.710 1.00 38.75 343 ALA A N 1
ATOM 2597 C CA . ALA A 1 343 ? 2.415 -19.855 -8.139 1.00 38.75 343 ALA A CA 1
ATOM 2598 C C . ALA A 1 343 ? 3.104 -20.849 -9.087 1.00 38.75 343 ALA A C 1
ATOM 2600 O O . ALA A 1 343 ? 3.173 -22.035 -8.768 1.00 38.75 343 ALA A O 1
ATOM 2601 N N . ALA A 1 344 ? 3.612 -20.405 -10.242 1.00 47.53 344 ALA A N 1
ATOM 2602 C CA . ALA A 1 344 ? 4.243 -21.268 -11.245 1.00 47.53 344 ALA A CA 1
ATOM 2603 C C . ALA A 1 344 ? 5.602 -21.850 -10.791 1.00 47.53 344 ALA A C 1
ATOM 2605 O O . ALA A 1 344 ? 6.660 -21.480 -11.310 1.00 47.53 344 ALA A O 1
ATOM 2606 N N . PHE A 1 345 ? 5.557 -22.784 -9.839 1.00 43.16 345 PHE A N 1
ATOM 2607 C CA . PHE A 1 345 ? 6.688 -23.553 -9.330 1.00 43.16 345 PHE A CA 1
ATOM 2608 C C . PHE A 1 345 ? 7.149 -24.573 -10.384 1.00 43.16 345 PHE A C 1
ATOM 2610 O O . PHE A 1 345 ? 6.357 -25.381 -10.863 1.00 43.16 345 PHE A O 1
ATOM 2617 N N . GLY A 1 346 ? 8.410 -24.514 -10.803 1.00 36.75 346 GLY A N 1
ATOM 2618 C CA . GLY A 1 346 ? 8.967 -25.274 -11.931 1.00 36.75 346 GLY A CA 1
ATOM 2619 C C . GLY A 1 346 ? 9.038 -24.488 -13.251 1.00 36.75 346 GLY A C 1
ATOM 2620 O O . GLY A 1 346 ? 9.752 -24.894 -14.171 1.00 36.75 346 GLY A O 1
ATOM 2621 N N . SER A 1 347 ? 8.364 -23.334 -13.356 1.00 44.66 347 SER A N 1
ATOM 2622 C CA . SER A 1 347 ? 8.365 -22.482 -14.563 1.00 44.66 347 SER A CA 1
ATOM 2623 C C . SER A 1 347 ? 9.336 -21.302 -14.476 1.00 44.66 347 SER A C 1
ATOM 2625 O O . SER A 1 347 ? 9.267 -20.363 -15.265 1.00 44.66 347 SER A O 1
ATOM 2627 N N . GLU A 1 348 ? 10.277 -21.354 -13.539 1.00 57.03 348 GLU A N 1
ATOM 2628 C CA . GLU A 1 348 ? 11.241 -20.302 -13.212 1.00 57.03 348 GLU A CA 1
ATOM 2629 C C . GLU A 1 348 ? 12.170 -19.976 -14.373 1.00 57.03 348 GLU A C 1
ATOM 2631 O O . GLU A 1 348 ? 12.644 -18.854 -14.476 1.00 57.03 348 GLU A O 1
ATOM 2636 N N . LYS A 1 349 ? 12.377 -20.901 -15.314 1.00 38.81 349 LYS A N 1
ATOM 2637 C CA . LYS A 1 349 ? 13.074 -20.587 -16.570 1.00 38.81 349 LYS A CA 1
ATOM 2638 C C . LYS A 1 349 ? 12.430 -19.401 -17.313 1.00 38.81 349 LYS A C 1
ATOM 2640 O O . LYS A 1 349 ? 13.101 -18.725 -18.085 1.00 38.81 349 LYS A O 1
ATOM 2645 N N . LEU A 1 350 ? 11.140 -19.144 -17.088 1.00 35.62 350 LEU A N 1
ATOM 2646 C CA . LEU A 1 350 ? 10.410 -18.030 -17.688 1.00 35.62 350 LEU A CA 1
ATOM 2647 C C . LEU A 1 350 ? 10.624 -16.692 -16.950 1.00 35.62 350 LEU A C 1
ATOM 2649 O O . LEU A 1 350 ? 10.343 -15.653 -17.544 1.00 35.62 350 LEU A O 1
ATOM 2653 N N . TRP A 1 351 ? 11.095 -16.682 -15.692 1.00 41.28 351 TRP A N 1
ATOM 2654 C CA . TRP A 1 351 ? 11.083 -15.465 -14.855 1.00 41.28 351 TRP A CA 1
ATOM 2655 C C . TRP A 1 351 ? 12.166 -15.337 -13.749 1.00 41.28 351 TRP A C 1
ATOM 2657 O O . TRP A 1 351 ? 12.346 -14.238 -13.222 1.00 41.28 351 TRP A O 1
ATOM 2667 N N . PHE A 1 352 ? 12.924 -16.386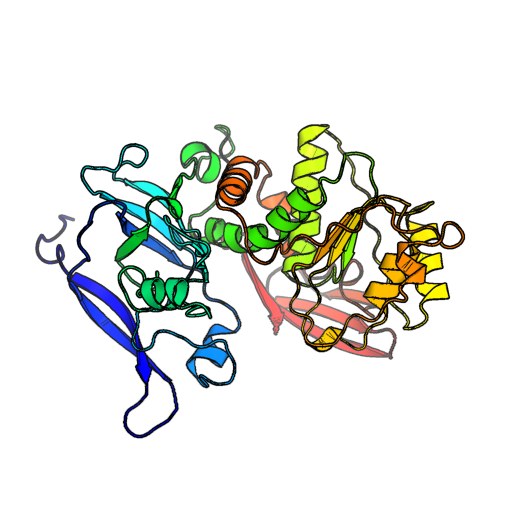 -13.404 1.00 40.66 352 PHE A N 1
ATOM 2668 C CA . PHE A 1 352 ? 13.968 -16.414 -12.364 1.00 40.66 352 PHE A CA 1
ATOM 2669 C C . PHE A 1 352 ? 15.373 -16.282 -12.986 1.00 40.66 352 PHE A C 1
ATOM 2671 O O . PHE A 1 352 ? 15.745 -17.056 -13.873 1.00 40.66 352 PHE A O 1
ATOM 2678 N N . PRO A 1 353 ? 16.177 -15.295 -12.558 1.00 39.69 353 PRO A N 1
ATOM 2679 C CA . PRO A 1 353 ? 17.385 -14.907 -13.277 1.00 39.69 353 PRO A CA 1
ATOM 2680 C C . PRO A 1 353 ? 18.476 -15.982 -13.251 1.00 39.69 353 PRO A C 1
ATOM 2682 O O . PRO A 1 353 ? 18.653 -16.693 -12.266 1.00 39.69 353 PRO A O 1
ATOM 2685 N N . ASN A 1 354 ? 19.249 -16.037 -14.341 1.00 48.03 354 ASN A N 1
ATOM 2686 C CA . ASN A 1 354 ? 20.380 -16.940 -14.578 1.00 48.03 354 ASN A CA 1
ATOM 2687 C C . ASN A 1 354 ? 20.043 -18.432 -14.700 1.00 48.03 354 ASN A C 1
ATOM 2689 O O . ASN A 1 354 ? 20.942 -19.187 -15.048 1.00 48.03 354 ASN A O 1
ATOM 2693 N N . VAL A 1 355 ? 18.793 -18.860 -14.516 1.00 53.19 355 VAL A N 1
ATOM 2694 C CA . VAL A 1 355 ? 18.374 -20.256 -14.712 1.00 53.19 355 VAL A CA 1
ATOM 2695 C C . VAL A 1 355 ? 18.354 -20.596 -16.208 1.00 53.19 355 VAL A C 1
ATOM 2697 O O . VAL A 1 355 ? 17.486 -20.150 -16.954 1.00 53.19 355 VAL A O 1
ATOM 2700 N N . ILE A 1 356 ? 19.319 -21.394 -16.664 1.00 64.19 356 ILE A N 1
ATOM 2701 C CA . ILE A 1 356 ? 19.427 -21.873 -18.054 1.00 64.19 356 ILE A CA 1
ATOM 2702 C C . ILE A 1 356 ? 18.606 -23.141 -18.292 1.00 64.19 356 ILE A C 1
ATOM 2704 O O . ILE A 1 356 ? 18.130 -23.394 -19.404 1.00 64.19 356 ILE A O 1
ATOM 2708 N N . GLN A 1 357 ? 18.384 -23.909 -17.230 1.00 57.03 357 GLN A N 1
ATOM 2709 C CA . GLN A 1 357 ? 17.565 -25.105 -17.244 1.00 57.03 357 GLN A CA 1
ATOM 2710 C C . GLN A 1 357 ? 16.774 -25.161 -15.941 1.00 57.03 357 GLN A C 1
ATOM 2712 O O . GLN A 1 357 ? 17.340 -25.046 -14.860 1.00 57.03 357 GLN A O 1
ATOM 2717 N N . SER A 1 358 ? 15.458 -25.301 -16.069 1.00 62.44 358 SER A N 1
ATOM 2718 C CA . SER A 1 358 ? 14.576 -25.680 -14.970 1.00 62.44 358 SER A CA 1
ATOM 2719 C C . SER A 1 358 ? 14.020 -27.048 -15.328 1.00 62.44 358 SER A C 1
ATOM 2721 O O . SER A 1 358 ? 13.497 -27.220 -16.434 1.00 62.44 358 SER A O 1
ATOM 2723 N N . SER A 1 359 ? 14.180 -28.020 -14.441 1.00 56.72 359 SER A N 1
ATOM 2724 C CA . SER A 1 359 ? 13.512 -29.313 -14.545 1.00 56.72 359 SER A CA 1
ATOM 2725 C C . SER A 1 359 ? 12.773 -29.595 -13.251 1.00 56.72 359 SER A C 1
ATOM 2727 O O . SER A 1 359 ? 13.299 -29.365 -12.164 1.00 56.72 359 SER A O 1
ATOM 2729 N N . LEU A 1 360 ? 11.559 -30.108 -13.383 1.00 48.88 360 LEU A N 1
ATOM 2730 C CA . LEU A 1 360 ? 10.723 -30.505 -12.265 1.00 48.88 360 LEU A CA 1
ATOM 2731 C C . LEU A 1 360 ? 10.623 -32.029 -12.280 1.00 48.88 360 LEU A C 1
ATOM 2733 O O . LEU A 1 360 ? 10.156 -32.602 -13.264 1.00 48.88 360 LEU A O 1
ATOM 2737 N N . GLU A 1 361 ? 11.084 -32.680 -11.216 1.00 48.06 361 GLU A N 1
ATOM 2738 C CA . GLU A 1 361 ? 10.816 -34.101 -10.990 1.00 48.06 361 GLU A CA 1
ATOM 2739 C C . GLU A 1 361 ? 9.616 -34.256 -10.053 1.00 48.06 361 GLU A C 1
ATOM 2741 O O . GLU A 1 361 ? 9.566 -33.668 -8.968 1.00 48.06 361 GLU A O 1
ATOM 2746 N N . GLY A 1 362 ? 8.647 -35.069 -10.478 1.00 41.69 362 GLY A N 1
ATOM 2747 C CA . GLY A 1 362 ? 7.372 -35.248 -9.787 1.00 41.69 362 GLY A CA 1
ATOM 2748 C C . GLY A 1 362 ? 6.323 -34.189 -10.150 1.00 41.69 362 GLY A C 1
ATOM 2749 O O . GLY A 1 362 ? 6.502 -33.384 -11.061 1.00 41.69 362 GLY A O 1
ATOM 2750 N N . PHE A 1 363 ? 5.194 -34.218 -9.443 1.00 38.38 363 PHE A N 1
ATOM 2751 C CA . PHE A 1 363 ? 4.059 -33.314 -9.636 1.00 38.38 363 PHE A CA 1
ATOM 2752 C C . PHE A 1 363 ? 3.393 -33.042 -8.277 1.00 38.38 363 PHE A C 1
ATOM 2754 O O . PHE A 1 363 ? 3.168 -33.984 -7.519 1.00 38.38 363 PHE A O 1
ATOM 2761 N N . GLY A 1 364 ? 3.083 -31.778 -7.964 1.00 40.97 364 GLY A N 1
ATOM 2762 C CA . GLY A 1 364 ? 2.464 -31.373 -6.689 1.00 40.97 364 GLY A CA 1
ATOM 2763 C C . GLY A 1 364 ? 3.436 -31.260 -5.502 1.00 40.97 364 GLY A C 1
ATOM 2764 O O . GLY A 1 364 ? 4.644 -31.105 -5.686 1.00 40.97 364 GLY A O 1
ATOM 2765 N N . ILE A 1 365 ? 2.908 -31.302 -4.273 1.00 48.00 365 ILE A N 1
ATOM 2766 C CA . ILE A 1 365 ? 3.705 -31.291 -3.033 1.00 48.00 365 ILE A CA 1
ATOM 2767 C C . ILE A 1 365 ? 4.685 -32.473 -3.034 1.00 48.00 365 ILE A C 1
ATOM 2769 O O . ILE A 1 365 ? 4.317 -33.606 -3.335 1.00 48.00 365 ILE A O 1
ATOM 2773 N N . GLY A 1 366 ? 5.945 -32.198 -2.708 1.00 43.56 366 GLY A N 1
ATOM 2774 C CA . GLY A 1 366 ? 7.057 -33.144 -2.772 1.00 43.56 366 GLY A CA 1
ATOM 2775 C C . GLY A 1 366 ? 7.807 -33.145 -4.107 1.00 43.56 366 GLY A C 1
ATOM 2776 O O . GLY A 1 366 ? 8.865 -33.772 -4.185 1.00 43.56 366 GLY A O 1
ATOM 2777 N N . SER A 1 367 ? 7.316 -32.427 -5.127 1.00 49.88 367 SER A N 1
ATOM 2778 C CA . SER A 1 367 ? 8.073 -32.204 -6.364 1.00 49.88 367 SER A CA 1
ATOM 2779 C C . SER A 1 367 ? 9.355 -31.420 -6.090 1.00 49.88 367 SER A C 1
ATOM 2781 O O . SER A 1 367 ? 9.409 -30.548 -5.218 1.00 49.88 367 SER A O 1
ATOM 2783 N N . ILE A 1 368 ? 10.413 -31.769 -6.817 1.00 62.16 368 ILE A N 1
ATOM 2784 C CA . ILE A 1 368 ? 11.731 -31.157 -6.664 1.00 62.16 368 ILE A CA 1
ATOM 2785 C C . ILE A 1 368 ? 12.008 -30.355 -7.923 1.00 62.16 368 ILE A C 1
ATOM 2787 O O . ILE A 1 368 ? 12.107 -30.919 -9.018 1.00 62.16 368 ILE A O 1
ATOM 2791 N N . ARG A 1 369 ? 12.147 -29.036 -7.771 1.00 73.94 369 ARG A N 1
ATOM 2792 C CA . ARG A 1 369 ? 12.662 -28.198 -8.849 1.00 73.94 369 ARG A CA 1
ATOM 2793 C C . ARG A 1 369 ? 14.178 -28.217 -8.799 1.00 73.94 369 ARG A C 1
ATOM 2795 O O . ARG A 1 369 ? 14.784 -28.034 -7.747 1.00 73.94 369 ARG A O 1
ATOM 2802 N N . THR A 1 370 ? 14.778 -28.432 -9.956 1.00 72.88 370 THR A N 1
ATOM 2803 C CA . THR A 1 370 ? 16.212 -28.292 -10.165 1.00 72.88 370 THR A CA 1
ATOM 2804 C C . THR A 1 370 ? 16.432 -27.097 -11.071 1.00 72.88 370 THR A C 1
ATOM 2806 O O . THR A 1 370 ? 16.024 -27.103 -12.233 1.00 72.88 370 THR A O 1
ATOM 2809 N N . LEU A 1 371 ? 17.060 -26.065 -10.520 1.00 68.38 371 LEU A N 1
ATOM 2810 C CA . LEU A 1 371 ? 17.405 -24.837 -11.215 1.00 68.38 371 LEU A CA 1
ATOM 2811 C C . LEU A 1 371 ? 18.902 -24.861 -11.511 1.00 68.38 371 LEU A C 1
ATOM 2813 O O . LEU A 1 371 ? 19.727 -24.742 -10.607 1.00 68.38 371 LEU A O 1
ATOM 2817 N N . THR A 1 372 ? 19.261 -25.019 -12.779 1.00 72.25 372 THR A N 1
ATOM 2818 C CA . THR A 1 372 ? 20.644 -24.910 -13.246 1.00 72.25 372 THR A CA 1
ATOM 2819 C C . THR A 1 372 ? 20.893 -23.488 -13.702 1.00 72.25 372 THR A C 1
ATOM 2821 O O . THR A 1 372 ? 20.223 -22.994 -14.610 1.00 72.25 372 THR A O 1
ATOM 2824 N N . PHE A 1 373 ? 21.874 -22.839 -13.095 1.00 78.75 373 PHE A N 1
ATOM 2825 C CA . PHE A 1 373 ? 22.246 -21.467 -13.376 1.00 78.75 373 PHE A CA 1
ATOM 2826 C C . PHE A 1 373 ? 23.375 -21.399 -14.419 1.00 78.75 373 PHE A C 1
ATOM 2828 O O . PHE A 1 373 ? 24.183 -22.316 -14.550 1.00 78.75 373 PHE A O 1
ATOM 2835 N N . ASN A 1 374 ? 23.459 -20.302 -15.172 1.00 70.56 374 ASN A N 1
ATOM 2836 C CA . ASN A 1 374 ? 24.468 -20.078 -16.219 1.00 70.56 374 ASN A CA 1
ATOM 2837 C C . ASN A 1 374 ? 25.920 -20.069 -15.710 1.00 70.56 374 ASN A C 1
ATOM 2839 O O . ASN A 1 374 ? 26.842 -20.209 -16.508 1.00 70.56 374 ASN A O 1
ATOM 2843 N N . ASN A 1 375 ? 26.125 -19.925 -14.400 1.00 75.62 375 ASN A N 1
ATOM 2844 C CA . ASN A 1 375 ? 27.418 -20.033 -13.726 1.00 75.62 375 ASN A CA 1
ATOM 2845 C C . ASN A 1 375 ? 27.761 -21.478 -13.304 1.00 75.62 375 ASN A C 1
ATOM 2847 O O . ASN A 1 375 ? 28.734 -21.685 -12.583 1.00 75.62 375 ASN A O 1
ATOM 2851 N N . GLY A 1 376 ? 26.954 -22.463 -13.709 1.00 72.19 376 GLY A N 1
ATOM 2852 C CA . GLY A 1 376 ? 27.116 -23.874 -13.359 1.00 72.19 376 GLY A CA 1
ATOM 2853 C C . GLY A 1 376 ? 26.581 -24.251 -11.976 1.00 72.19 376 GLY A C 1
ATOM 2854 O O . GLY A 1 376 ? 26.611 -25.427 -11.624 1.00 72.19 376 GLY A O 1
ATOM 2855 N N . HIS A 1 377 ? 26.076 -23.291 -11.192 1.00 74.25 377 HIS A N 1
ATOM 2856 C CA . HIS A 1 377 ? 25.456 -23.576 -9.901 1.00 74.25 377 HIS A CA 1
ATOM 2857 C C . HIS A 1 377 ? 24.124 -24.298 -10.115 1.00 74.25 377 HIS A C 1
ATOM 2859 O O . HIS A 1 377 ? 23.364 -23.945 -11.015 1.00 74.25 377 HIS A O 1
ATOM 2865 N N . VAL A 1 378 ? 23.829 -25.300 -9.292 1.00 81.19 378 VAL A N 1
ATOM 2866 C CA . VAL A 1 378 ? 22.573 -26.051 -9.364 1.00 81.19 378 VAL A CA 1
ATOM 2867 C C . VAL A 1 378 ? 21.908 -25.993 -8.001 1.00 81.19 378 VAL A C 1
ATOM 2869 O O . VAL A 1 378 ? 22.527 -26.323 -6.993 1.00 81.19 378 VAL A O 1
ATOM 2872 N N . VAL A 1 379 ? 20.662 -25.530 -7.973 1.00 72.19 379 VAL A N 1
ATOM 2873 C CA . VAL A 1 379 ? 19.839 -25.472 -6.763 1.00 72.19 379 VAL A CA 1
ATOM 2874 C C . VAL A 1 379 ? 18.730 -26.501 -6.893 1.00 72.19 379 VAL A C 1
ATOM 2876 O O . VAL A 1 379 ? 18.031 -26.532 -7.905 1.00 72.19 379 VAL A O 1
ATOM 2879 N N . HIS A 1 380 ? 18.580 -27.327 -5.863 1.00 73.81 380 HIS A N 1
ATOM 2880 C CA . HIS A 1 380 ? 17.475 -28.265 -5.728 1.00 73.81 380 HIS A CA 1
ATOM 2881 C C . HIS A 1 380 ? 16.599 -27.788 -4.580 1.00 73.81 380 HIS A C 1
ATOM 2883 O O . HIS A 1 380 ? 17.078 -27.690 -3.455 1.00 73.81 380 HIS A O 1
ATOM 2889 N N . GLU A 1 381 ? 15.342 -27.492 -4.873 1.00 63.50 381 GLU A N 1
ATOM 2890 C CA . GLU A 1 381 ? 14.373 -27.034 -3.881 1.00 63.50 381 GLU A CA 1
ATOM 2891 C C . GLU A 1 381 ? 13.131 -27.903 -3.974 1.00 63.50 381 GLU A C 1
ATOM 2893 O O . GLU A 1 381 ? 12.659 -28.235 -5.070 1.00 63.50 381 GLU A O 1
ATOM 2898 N N . ARG A 1 382 ? 12.602 -28.290 -2.818 1.00 66.31 382 ARG A N 1
ATOM 2899 C CA . ARG A 1 382 ? 11.418 -29.142 -2.741 1.00 66.31 382 ARG A CA 1
ATOM 2900 C C . ARG A 1 382 ? 10.196 -28.289 -2.446 1.00 66.31 382 ARG A C 1
ATOM 2902 O O . ARG A 1 382 ? 10.210 -27.441 -1.558 1.00 66.31 382 ARG A O 1
ATOM 2909 N N . LEU A 1 383 ? 9.121 -28.534 -3.186 1.00 53.34 383 LEU A N 1
ATOM 2910 C CA . LEU A 1 383 ? 7.831 -27.915 -2.928 1.00 53.34 383 LEU A CA 1
ATOM 2911 C C . LEU A 1 383 ? 7.186 -28.575 -1.707 1.00 53.34 383 LEU A C 1
ATOM 2913 O O . LEU A 1 383 ? 6.576 -29.634 -1.824 1.00 53.34 383 LEU A O 1
ATOM 2917 N N . GLU A 1 384 ? 7.345 -27.981 -0.531 1.00 61.53 384 GLU A N 1
ATOM 2918 C CA . GLU A 1 384 ? 6.794 -28.518 0.723 1.00 61.53 384 GLU A CA 1
ATOM 2919 C C . GLU A 1 384 ? 5.307 -28.191 0.867 1.00 61.53 384 GLU A C 1
ATOM 2921 O O . GLU A 1 384 ? 4.531 -28.986 1.392 1.00 61.53 384 GLU A O 1
ATOM 2926 N N . ILE A 1 385 ? 4.903 -27.014 0.385 1.00 52.00 385 ILE A N 1
ATOM 2927 C CA . ILE A 1 385 ? 3.520 -26.547 0.443 1.00 52.00 385 ILE A CA 1
ATOM 2928 C C . ILE A 1 385 ? 3.180 -25.918 -0.902 1.00 52.00 385 ILE A C 1
ATOM 2930 O O . ILE A 1 385 ? 3.846 -24.982 -1.341 1.00 52.00 385 ILE A O 1
ATOM 2934 N N . ALA A 1 386 ? 2.150 -26.453 -1.544 1.00 44.19 386 ALA A N 1
ATOM 2935 C CA . ALA A 1 386 ? 1.511 -25.887 -2.719 1.00 44.19 386 ALA A CA 1
ATOM 2936 C C . ALA A 1 386 ? 0.041 -26.245 -2.643 1.00 44.19 386 ALA A C 1
ATOM 2938 O O . ALA A 1 386 ? -0.387 -27.297 -3.119 1.00 44.19 386 ALA A O 1
ATOM 2939 N N . ASP A 1 387 ? -0.691 -25.391 -1.950 1.00 47.19 387 ASP A N 1
ATOM 2940 C CA . ASP A 1 387 ? -2.099 -25.607 -1.695 1.00 47.19 387 ASP A CA 1
ATOM 2941 C C . ASP A 1 387 ? -2.924 -24.680 -2.604 1.00 47.19 387 ASP A C 1
ATOM 2943 O O . ASP A 1 387 ? -2.900 -23.460 -2.407 1.00 47.19 387 ASP A O 1
ATOM 2947 N N . PRO A 1 388 ? -3.599 -25.226 -3.632 1.00 35.47 388 PRO A N 1
ATOM 2948 C CA . PRO A 1 388 ? -4.444 -24.457 -4.536 1.00 35.47 388 PRO A CA 1
ATOM 2949 C C . PRO A 1 388 ? -5.777 -24.032 -3.902 1.00 35.47 388 PRO A C 1
ATOM 2951 O O . PRO A 1 388 ? -6.460 -23.207 -4.495 1.00 35.47 388 PRO A O 1
ATOM 2954 N N . GLU A 1 389 ? -6.142 -24.548 -2.722 1.00 37.97 389 GLU A N 1
ATOM 2955 C CA . GLU A 1 389 ? -7.319 -24.097 -1.966 1.00 37.97 389 GLU A CA 1
ATOM 2956 C C . GLU A 1 389 ? -6.984 -22.952 -0.993 1.00 37.97 389 GLU A C 1
ATOM 2958 O O . GLU A 1 389 ? -7.860 -22.157 -0.663 1.00 37.97 389 GLU A O 1
ATOM 2963 N N . THR A 1 390 ? -5.722 -22.828 -0.551 1.00 38.50 390 THR A N 1
ATOM 2964 C CA . THR A 1 390 ? -5.271 -21.765 0.380 1.00 38.50 390 THR A CA 1
ATOM 2965 C C . THR A 1 390 ? -4.238 -20.799 -0.205 1.00 38.50 390 THR A C 1
ATOM 2967 O O . THR A 1 390 ? -3.700 -19.954 0.514 1.00 38.50 390 THR A O 1
ATOM 2970 N N . HIS A 1 391 ? -3.929 -20.915 -1.498 1.00 43.69 391 HIS A N 1
ATOM 2971 C CA . HIS A 1 391 ? -3.002 -20.050 -2.232 1.00 43.69 391 HIS A CA 1
ATOM 2972 C C . HIS A 1 391 ? -1.644 -19.841 -1.525 1.00 43.69 391 HIS A C 1
ATOM 2974 O O . HIS A 1 391 ? -1.084 -18.741 -1.498 1.00 43.69 391 HIS A O 1
ATOM 2980 N N . THR A 1 392 ? -1.078 -20.916 -0.962 1.00 41.84 392 THR A N 1
ATOM 2981 C CA . THR A 1 392 ? 0.198 -20.882 -0.226 1.00 41.84 392 THR A CA 1
ATOM 2982 C C . THR A 1 392 ? 1.289 -21.679 -0.952 1.00 41.84 392 THR A C 1
ATOM 2984 O O . THR A 1 392 ? 1.147 -22.896 -1.089 1.00 41.84 392 THR A O 1
ATOM 2987 N N . PRO A 1 393 ? 2.403 -21.037 -1.371 1.00 43.94 393 PRO A N 1
ATOM 2988 C CA . PRO A 1 393 ? 3.594 -21.721 -1.866 1.00 43.94 393 PRO A CA 1
ATOM 2989 C C . PRO A 1 393 ? 4.784 -21.569 -0.898 1.00 43.94 393 PRO A C 1
ATOM 2991 O O . PRO A 1 393 ? 5.193 -20.452 -0.574 1.00 43.94 393 PRO A O 1
ATOM 2994 N N . SER A 1 394 ? 5.382 -22.682 -0.462 1.00 50.44 394 SER A N 1
ATOM 2995 C CA . SER A 1 394 ? 6.604 -22.678 0.358 1.00 50.44 394 SER A CA 1
ATOM 2996 C C . SER A 1 394 ? 7.619 -23.712 -0.141 1.00 50.44 394 SER A C 1
ATOM 2998 O O . SER A 1 394 ? 7.368 -24.912 -0.003 1.00 50.44 394 SER A O 1
ATOM 3000 N N . PRO A 1 395 ? 8.766 -23.272 -0.691 1.00 53.53 395 PRO A N 1
ATOM 3001 C CA . PRO A 1 395 ? 9.910 -24.139 -0.955 1.00 53.53 395 PRO A CA 1
ATOM 3002 C C . PRO A 1 395 ? 10.908 -24.187 0.210 1.00 53.53 395 PRO A C 1
ATOM 3004 O O . PRO A 1 395 ? 11.023 -23.216 0.965 1.00 53.53 395 PRO A O 1
ATOM 3007 N N . THR A 1 396 ? 11.646 -25.293 0.318 1.00 48.53 396 THR A N 1
ATOM 3008 C CA . THR A 1 396 ? 12.830 -25.458 1.185 1.00 48.53 396 THR A CA 1
ATOM 3009 C C . THR A 1 396 ? 14.089 -25.759 0.398 1.00 48.53 396 THR A C 1
ATOM 3011 O O . THR A 1 396 ? 13.988 -26.415 -0.671 1.00 48.53 396 THR A O 1
#